Protein AF-A0AA36J0B2-F1 (afdb_monomer)

Organism: NCBI:txid2562239

Sequence (475 aa):
MCWSAEVAGTFSALQFGVFVYLFIRNKHYDRWYCLSLAPVMTQEFCQMMLWLNVGESLYSCNDSNKAWSIAAAMCWRFVTSGFYLTAFSKLYNERWRKIVFFIVTCLAVSGYVADIVNRIWGIEHYCSYPGLCGHLLWGPDTDTSIFDPWVQVVYYLTYLGPLPVLAFLGKFDDLRSLPCCKDSTKGYWSGLGIVVIGVGTWAPTFLYFNVVAKDRCDAAEWSSMRLYTLLVDPAWTPAASSAEYDEDRQGPARVPPLEVEEPLALLRARAARLPRTKGSFPDLGAELAQARATVVEHRKVSDLMQMWEERIHKQAQHFDAFAEQVLRFDCDLIANAAKVKVLREEHGQLKGRQELVDRSLQQIWDQQDSLGRLLSGMLEALRPQQQQQADEAAGNAAAPARSHQRALQLTLQLDELERQAEDLARETGKVQSNLYKEPLTTVVRVLDAHAGALDAISTQVTSVNQRLQDIERTM

Mean predicted aligned error: 20.44 Å

Solvent-accessible surface area (backbone atoms only — not comparable to full-atom values): 28519 Å² total; per-residue (Å²): 129,66,56,46,43,67,56,28,42,51,52,20,50,52,45,46,50,52,38,53,50,33,59,73,66,58,46,90,62,28,58,56,50,37,65,67,42,53,41,58,31,49,30,31,43,28,50,19,55,26,52,76,37,44,45,98,44,98,83,48,70,48,73,64,17,32,49,28,44,51,48,29,54,48,39,56,54,56,38,55,53,50,51,50,51,58,54,50,65,70,72,52,86,53,68,67,60,54,50,54,51,48,52,54,47,53,52,50,50,50,51,51,51,52,51,49,50,45,54,74,73,43,94,62,79,54,31,48,36,80,34,84,75,39,37,82,35,66,44,81,70,79,58,76,84,75,65,56,68,63,60,56,51,51,48,49,44,67,71,48,38,59,57,56,50,60,60,73,68,56,61,70,69,61,70,66,66,45,83,88,64,78,80,69,90,68,90,78,82,84,72,86,78,81,81,82,76,84,84,67,101,68,79,89,79,84,82,82,80,86,79,82,84,76,94,67,96,75,92,75,89,83,84,86,84,82,84,84,83,81,83,79,78,96,79,81,83,81,78,91,73,95,72,88,79,83,92,82,86,81,78,84,83,79,82,78,87,82,83,85,80,78,78,64,70,69,59,60,66,67,73,75,76,75,89,86,81,89,78,96,59,97,69,66,52,60,59,53,49,50,55,50,50,52,54,54,50,53,47,54,52,50,53,49,51,53,55,47,49,54,50,51,52,52,51,49,54,53,47,52,54,48,51,53,52,51,52,52,50,49,52,52,50,52,54,49,51,52,52,53,49,51,54,51,54,51,50,51,51,51,50,54,51,47,55,50,50,53,51,50,52,48,52,50,50,54,50,51,52,52,50,51,53,51,52,50,52,49,50,61,64,44,48,60,55,52,56,54,45,60,73,62,49,84,75,78,71,66,65,69,60,52,56,53,51,50,51,52,53,51,51,54,50,50,53,52,51,50,53,49,50,51,52,50,51,51,52,50,52,49,54,54,47,74,75,38,61,73,72,58,41,50,52,52,52,51,50,50,53,49,52,52,51,50,50,51,50,51,52,50,51,51,53,52,50,52,54,49,51,53,51,63,73,74,107

Secondary structure (DSSP, 8-state):
----HHHHHHHHHHHHHHHHHHHHH--TTHHHHHHHHHHHHHHHHHHHHHHHT--SSTT---HHHHHHHHHHHHHHHHHHHHHHHHHHHHH---HHHHHHHHHHHHHHHHHHHHHHHHHHHSSS---EEE-GGG-EEETTTT-TTTS-HHHHHHHHHHHTTHHHHHHHT--TTGGGGSGGGSS--S--------------SS-----------------------PPP--PPPS--PPPP--------------PPP-----SHHHHHHHTT---------TTHHHHHHHHHHHHHHHHHHHHHHHHHHHHHHHHHHHHHHHHHHHHHHHHHHHHHHHHHHHHHHHHHHHHHHHHHHHHHHHHHHHHHHHHHHHHHHHHHHHHHHHHHHHHHGGGS--HHHHHHHHHHHHHHHHHHHHHHHHHHHHHHHHHHHHHS-HHHHHHHHHHHHHHHHHHHHHHHHHHHHHHHHHHHHH-

Nearest PDB structures (foldseek):
  8ctj-assembly1_A  TM=4.249E-01  e=1.335E+00  Homo sapiens
  8htt-assembly1_B  TM=5.415E-01  e=7.011E+00  Homo sapiens

pLDDT: mean 71.88, std 23.57, range [21.81, 97.94]

Radius of gyration: 43.13 Å; Cα contacts (8 Å, |Δi|>4): 155; chains: 1; bounding box: 107×55×146 Å

InterPro domains:
  IPR007758 Nucleoporin, NSP1-like, C-terminal [PF05064] (293-389)

Structure (mmCIF, N/CA/C/O backbone):
data_AF-A0AA36J0B2-F1
#
_entry.id   AF-A0AA36J0B2-F1
#
loop_
_atom_site.group_PDB
_atom_site.id
_atom_site.type_symbol
_atom_site.label_atom_id
_atom_site.label_alt_id
_atom_site.label_comp_id
_atom_site.label_asym_id
_atom_site.label_entity_id
_atom_site.label_seq_id
_atom_site.pdbx_PDB_ins_code
_atom_site.Cartn_x
_atom_site.Cartn_y
_atom_site.Cartn_z
_atom_site.occupancy
_atom_site.B_iso_or_equiv
_atom_site.auth_seq_id
_atom_site.auth_comp_id
_atom_site.auth_asym_id
_atom_site.auth_atom_id
_atom_site.pdbx_PDB_model_num
ATOM 1 N N . MET A 1 1 ? 7.927 4.626 -10.262 1.00 48.62 1 MET A N 1
ATOM 2 C CA . MET A 1 1 ? 7.826 3.305 -10.915 1.00 48.62 1 MET A CA 1
ATOM 3 C C . MET A 1 1 ? 7.541 2.295 -9.825 1.00 48.62 1 MET A C 1
ATOM 5 O O . MET A 1 1 ? 8.358 2.193 -8.916 1.00 48.62 1 MET A O 1
ATOM 9 N N . CYS A 1 2 ? 6.389 1.627 -9.879 1.00 59.38 2 CYS A N 1
ATOM 10 C CA . CYS A 1 2 ? 6.073 0.534 -8.962 1.00 59.38 2 CYS A CA 1
ATOM 11 C C . CYS A 1 2 ? 7.099 -0.581 -9.192 1.00 59.38 2 CYS A C 1
ATOM 13 O O . CYS A 1 2 ? 7.304 -0.990 -10.335 1.00 59.38 2 CYS A O 1
ATOM 15 N N . TRP A 1 3 ? 7.787 -1.020 -8.145 1.00 80.12 3 TRP A N 1
ATOM 16 C CA . TRP A 1 3 ? 8.692 -2.158 -8.240 1.00 80.12 3 TRP A CA 1
ATOM 17 C C . TRP A 1 3 ? 7.920 -3.416 -7.872 1.00 80.12 3 TRP A C 1
ATOM 19 O O . TRP A 1 3 ? 7.224 -3.446 -6.864 1.00 80.12 3 TRP A O 1
ATOM 29 N N . SER A 1 4 ? 8.032 -4.449 -8.695 1.00 86.00 4 SER A N 1
ATOM 30 C CA . SER A 1 4 ? 7.449 -5.760 -8.429 1.00 86.00 4 SER A CA 1
ATOM 31 C C . SER A 1 4 ? 8.535 -6.832 -8.495 1.00 86.00 4 SER A C 1
ATOM 33 O O . SER A 1 4 ? 9.649 -6.565 -8.963 1.00 86.00 4 SER A O 1
ATOM 35 N N . ALA A 1 5 ? 8.218 -8.048 -8.044 1.00 87.50 5 ALA A N 1
ATOM 36 C CA . ALA A 1 5 ? 9.125 -9.188 -8.157 1.00 87.50 5 ALA A CA 1
ATOM 37 C C . ALA A 1 5 ? 9.542 -9.431 -9.617 1.00 87.50 5 ALA A C 1
ATOM 39 O O . ALA A 1 5 ? 10.709 -9.696 -9.895 1.00 87.50 5 ALA A O 1
ATOM 40 N N . GLU A 1 6 ? 8.603 -9.291 -10.554 1.00 90.50 6 GLU A N 1
ATOM 41 C CA . GLU A 1 6 ? 8.809 -9.501 -11.987 1.00 90.50 6 GLU A CA 1
ATOM 42 C C . GLU A 1 6 ? 9.739 -8.443 -12.580 1.00 90.50 6 GLU A C 1
ATOM 44 O O . GLU A 1 6 ? 10.649 -8.769 -13.345 1.00 90.50 6 GLU A O 1
ATOM 49 N N . VAL A 1 7 ? 9.544 -7.175 -12.201 1.00 89.38 7 VAL A N 1
ATOM 50 C CA . VAL A 1 7 ? 10.394 -6.072 -12.659 1.00 89.38 7 VAL A CA 1
ATOM 51 C C . VAL A 1 7 ? 11.811 -6.253 -12.116 1.00 89.38 7 VAL A C 1
ATOM 53 O O . VAL A 1 7 ? 12.753 -6.314 -12.907 1.00 89.38 7 VAL A O 1
ATOM 56 N N . ALA A 1 8 ? 11.969 -6.429 -10.799 1.00 87.38 8 ALA A N 1
ATOM 57 C CA . ALA A 1 8 ? 13.276 -6.642 -10.168 1.00 87.38 8 ALA A CA 1
ATOM 58 C C . ALA A 1 8 ? 13.983 -7.888 -10.728 1.00 87.38 8 ALA A C 1
ATOM 60 O O . ALA A 1 8 ? 15.176 -7.856 -11.028 1.00 87.38 8 ALA A O 1
ATOM 61 N N . GLY A 1 9 ? 13.238 -8.973 -10.956 1.00 90.44 9 GLY A N 1
ATOM 62 C CA . GLY A 1 9 ? 13.764 -10.191 -11.564 1.00 90.44 9 GLY A CA 1
ATOM 63 C C . GLY A 1 9 ? 14.235 -9.986 -13.001 1.00 90.44 9 GLY A C 1
ATOM 64 O O . GLY A 1 9 ? 15.317 -10.446 -13.363 1.00 90.44 9 GLY A O 1
ATOM 65 N N . THR A 1 10 ? 13.486 -9.233 -13.808 1.00 91.75 10 THR A N 1
ATOM 66 C CA . THR A 1 10 ? 13.877 -8.913 -15.190 1.00 91.75 10 THR A CA 1
ATOM 67 C C . THR A 1 10 ? 15.143 -8.057 -15.222 1.00 91.75 10 THR A C 1
ATOM 69 O O . THR A 1 10 ? 16.070 -8.357 -15.978 1.00 91.75 10 THR A O 1
ATOM 72 N N . PHE A 1 11 ? 15.231 -7.028 -14.373 1.00 90.31 11 PHE A N 1
ATOM 73 C CA . PHE A 1 11 ? 16.431 -6.195 -14.260 1.00 90.31 11 PHE A CA 1
ATOM 74 C C . PHE A 1 11 ? 17.637 -6.998 -13.771 1.00 90.31 11 PHE A C 1
ATOM 76 O O . PHE A 1 11 ? 18.704 -6.919 -14.383 1.00 90.31 11 PHE A O 1
ATOM 83 N N . SER A 1 12 ? 17.464 -7.816 -12.731 1.00 91.00 12 SER A N 1
ATOM 84 C CA . SER A 1 12 ? 18.517 -8.689 -12.213 1.00 91.00 12 SER A CA 1
ATOM 85 C C . SER A 1 12 ? 19.014 -9.667 -13.284 1.00 91.00 12 SER A C 1
ATOM 87 O O . SER A 1 12 ? 20.220 -9.775 -13.505 1.00 91.00 12 SER A O 1
ATOM 89 N N . ALA A 1 13 ? 18.107 -10.303 -14.034 1.00 93.00 13 ALA A N 1
ATOM 90 C CA . ALA A 1 13 ? 18.454 -11.227 -15.113 1.00 93.00 13 ALA A CA 1
ATOM 91 C C . ALA A 1 13 ? 19.201 -10.539 -16.269 1.00 93.00 13 ALA A C 1
ATOM 93 O O . ALA A 1 13 ? 20.208 -11.062 -16.752 1.00 93.00 13 ALA A O 1
ATOM 94 N N . LEU A 1 14 ? 18.756 -9.350 -16.693 1.00 95.06 14 LEU A N 1
ATOM 95 C CA . LEU A 1 14 ? 19.435 -8.570 -17.733 1.00 95.06 14 LEU A CA 1
ATOM 96 C C . LEU A 1 14 ? 20.835 -8.136 -17.284 1.00 95.06 14 LEU A C 1
ATOM 98 O O . LEU A 1 14 ? 21.803 -8.304 -18.029 1.00 95.06 14 LEU A O 1
ATOM 102 N N . GLN A 1 15 ? 20.966 -7.626 -16.058 1.00 92.44 15 GLN A N 1
ATOM 103 C CA . GLN A 1 15 ? 22.256 -7.226 -15.495 1.00 92.44 15 GLN A CA 1
ATOM 104 C C . GLN A 1 15 ? 23.194 -8.425 -15.326 1.00 92.44 15 GLN A C 1
ATOM 106 O O . GLN A 1 15 ? 24.382 -8.316 -15.634 1.00 92.44 15 GLN A O 1
ATOM 111 N N . PHE A 1 16 ? 22.671 -9.581 -14.908 1.00 94.38 16 PHE A N 1
ATOM 112 C CA . PHE A 1 16 ? 23.424 -10.830 -14.844 1.00 94.38 16 PHE A CA 1
ATOM 113 C C . PHE A 1 16 ? 23.895 -11.275 -16.232 1.00 94.38 16 PHE A C 1
ATOM 115 O O . PHE A 1 16 ? 25.067 -11.603 -16.403 1.00 94.38 16 PHE A O 1
ATOM 122 N N . GLY A 1 17 ? 23.035 -11.205 -17.251 1.00 95.12 17 GLY A N 1
ATOM 123 C CA . GLY A 1 17 ? 23.404 -11.505 -18.636 1.00 95.12 17 GLY A CA 1
ATOM 124 C C . GLY A 1 17 ? 24.529 -10.606 -19.157 1.00 95.12 17 GLY A C 1
ATOM 125 O O . GLY A 1 17 ? 25.512 -11.102 -19.711 1.00 95.12 17 GLY A O 1
ATOM 126 N N . VAL A 1 18 ? 24.438 -9.292 -18.918 1.00 94.69 18 VAL A N 1
ATOM 127 C CA . VAL A 1 18 ? 25.498 -8.330 -19.269 1.00 94.69 18 VAL A CA 1
ATOM 128 C C . VAL A 1 18 ? 26.786 -8.631 -18.508 1.00 94.69 18 VAL A C 1
ATOM 130 O O . VAL A 1 18 ? 27.862 -8.634 -19.103 1.00 94.69 18 VAL A O 1
ATOM 133 N N . PHE A 1 19 ? 26.693 -8.922 -17.212 1.00 94.00 19 PHE A N 1
ATOM 134 C CA . PHE A 1 19 ? 27.844 -9.279 -16.391 1.00 94.00 19 PHE A CA 1
ATOM 135 C C . PHE A 1 19 ? 28.544 -10.539 -16.905 1.00 94.00 19 PHE A C 1
ATOM 137 O O . PHE A 1 19 ? 29.757 -10.521 -17.097 1.00 94.00 19 PHE A O 1
ATOM 144 N N . VAL A 1 20 ? 27.797 -11.613 -17.177 1.00 95.25 20 VAL A N 1
ATOM 145 C CA . VAL A 1 20 ? 28.339 -12.865 -17.726 1.00 95.25 20 VAL A CA 1
ATOM 146 C C . VAL A 1 20 ? 28.979 -12.612 -19.088 1.00 95.25 20 VAL A C 1
ATOM 148 O O . VAL A 1 20 ? 30.092 -13.072 -19.336 1.00 95.25 20 VAL A O 1
ATOM 151 N N . TYR A 1 21 ? 28.333 -11.827 -19.951 1.00 96.81 21 TYR A N 1
ATOM 152 C CA . TYR A 1 21 ? 28.887 -11.462 -21.252 1.00 96.81 21 TYR A CA 1
ATOM 153 C C . TYR A 1 21 ? 30.213 -10.698 -21.129 1.00 96.81 21 TYR A C 1
ATOM 155 O O . TYR A 1 21 ? 31.193 -11.063 -21.778 1.00 96.81 21 TYR A O 1
ATOM 163 N N . LEU A 1 22 ? 30.277 -9.671 -20.277 1.00 94.00 22 LEU A N 1
ATOM 164 C CA . LEU A 1 22 ? 31.503 -8.909 -20.023 1.00 94.00 22 LEU A CA 1
ATOM 165 C C . LEU A 1 22 ? 32.593 -9.791 -19.402 1.00 94.00 22 LEU A C 1
ATOM 167 O O . LEU A 1 22 ? 33.759 -9.703 -19.789 1.00 94.00 22 LEU A O 1
ATOM 171 N N . PHE A 1 23 ? 32.217 -10.687 -18.491 1.00 93.75 23 PHE A N 1
ATOM 172 C CA . PHE A 1 23 ? 33.137 -11.624 -17.860 1.00 93.75 23 PHE A CA 1
ATOM 173 C C . PHE A 1 23 ? 33.748 -12.598 -18.876 1.00 93.75 23 PHE A C 1
ATOM 175 O O . PHE A 1 23 ? 34.961 -12.794 -18.874 1.00 93.75 23 PHE A O 1
ATOM 182 N N . ILE A 1 24 ? 32.938 -13.151 -19.785 1.00 96.31 24 ILE A N 1
ATOM 183 C CA . ILE A 1 24 ? 33.398 -14.029 -20.872 1.00 96.31 24 ILE A CA 1
ATOM 184 C C . ILE A 1 24 ? 34.266 -13.251 -21.868 1.00 96.31 24 ILE A C 1
ATOM 186 O O . ILE A 1 24 ? 35.307 -13.744 -22.303 1.00 96.31 24 ILE A O 1
ATOM 190 N N . ARG A 1 25 ? 33.860 -12.025 -22.223 1.00 96.62 25 ARG A N 1
ATOM 191 C CA . ARG A 1 25 ? 34.582 -11.167 -23.171 1.00 96.62 25 ARG A CA 1
ATOM 192 C C . ARG A 1 25 ? 35.966 -10.764 -22.649 1.00 96.62 25 ARG A C 1
ATOM 194 O O . ARG A 1 25 ? 36.896 -10.662 -23.448 1.00 96.62 25 ARG A O 1
ATOM 201 N N . ASN A 1 26 ? 36.102 -10.566 -21.334 1.00 95.12 26 ASN A N 1
ATOM 202 C CA . ASN A 1 26 ? 37.363 -10.406 -20.598 1.00 95.12 26 ASN A CA 1
ATOM 203 C C . ASN A 1 26 ? 38.344 -9.381 -21.212 1.00 95.12 26 ASN A C 1
ATOM 205 O O . ASN A 1 26 ? 39.564 -9.560 -21.162 1.00 95.12 26 ASN A O 1
ATOM 209 N N . LYS A 1 27 ? 37.845 -8.281 -21.791 1.00 94.69 27 LYS A N 1
ATOM 210 C CA . LYS A 1 27 ? 38.709 -7.167 -22.215 1.00 94.69 27 LYS A CA 1
ATOM 211 C C . LYS A 1 27 ? 39.197 -6.373 -21.001 1.00 94.69 27 LYS A C 1
ATOM 213 O O . LYS A 1 27 ? 38.649 -6.465 -19.905 1.00 94.69 27 LYS A O 1
ATOM 218 N N . HIS A 1 28 ? 40.225 -5.548 -21.208 1.00 86.31 28 HIS A N 1
ATOM 219 C CA . HIS A 1 28 ? 40.899 -4.791 -20.145 1.00 86.31 28 HIS A CA 1
ATOM 220 C C . HIS A 1 28 ? 39.940 -4.003 -19.226 1.00 86.31 28 HIS A C 1
ATOM 222 O O . HIS A 1 28 ? 40.122 -3.994 -18.008 1.00 86.31 28 HIS A O 1
ATOM 228 N N . TYR A 1 29 ? 38.896 -3.382 -19.787 1.00 85.69 29 TYR A N 1
ATOM 229 C CA . TYR A 1 29 ? 37.906 -2.620 -19.016 1.00 85.69 29 TYR A CA 1
ATOM 230 C C . TYR A 1 29 ? 36.731 -3.460 -18.503 1.00 85.69 29 TYR A C 1
ATOM 232 O O . TYR A 1 29 ? 36.085 -3.059 -17.539 1.00 85.69 29 TYR A O 1
ATOM 240 N N . ASP A 1 30 ? 36.490 -4.643 -19.068 1.00 88.19 30 ASP A N 1
ATOM 241 C CA . ASP A 1 30 ? 35.336 -5.481 -18.719 1.00 88.19 30 ASP A CA 1
ATOM 242 C C . ASP A 1 30 ? 35.391 -5.923 -17.265 1.00 88.19 30 ASP A C 1
ATOM 244 O O . ASP A 1 30 ? 34.376 -5.925 -16.586 1.00 88.19 30 ASP A O 1
ATOM 248 N N . ARG A 1 31 ? 36.589 -6.204 -16.746 1.00 85.81 31 ARG A N 1
ATOM 249 C CA . ARG A 1 31 ? 36.780 -6.562 -15.333 1.00 85.81 31 ARG A CA 1
ATOM 250 C C . ARG A 1 31 ? 36.341 -5.448 -14.389 1.00 85.81 31 ARG A C 1
ATOM 252 O O . ARG A 1 31 ? 35.755 -5.729 -13.349 1.00 85.81 31 ARG A O 1
ATOM 259 N N . TRP A 1 32 ? 36.610 -4.196 -14.756 1.00 82.94 32 TRP A N 1
ATOM 260 C CA . TRP A 1 32 ? 36.211 -3.031 -13.966 1.00 82.94 32 TRP A CA 1
ATOM 261 C C . TRP A 1 32 ? 34.709 -2.801 -14.049 1.00 82.94 32 TRP A C 1
ATOM 263 O O . TRP A 1 32 ? 34.087 -2.570 -13.018 1.00 82.94 32 TRP A O 1
ATOM 273 N N . TYR A 1 33 ? 34.127 -2.952 -15.241 1.00 84.31 33 TYR A N 1
ATOM 274 C CA . TYR A 1 33 ? 32.679 -2.880 -15.409 1.00 84.31 33 TYR A CA 1
ATOM 275 C C . TYR A 1 33 ? 31.958 -3.996 -14.652 1.00 84.31 33 TYR A C 1
ATOM 277 O O . TYR A 1 33 ? 31.017 -3.711 -13.922 1.00 84.31 33 TYR A O 1
ATOM 285 N N . CYS A 1 34 ? 32.434 -5.241 -14.731 1.00 87.88 34 CYS A N 1
ATOM 286 C CA . CYS A 1 34 ? 31.908 -6.356 -13.946 1.00 87.88 34 CYS A CA 1
ATOM 287 C C . CYS A 1 34 ? 31.985 -6.064 -12.445 1.00 87.88 34 CYS A C 1
ATOM 289 O O . CYS A 1 34 ? 30.999 -6.256 -11.740 1.00 87.88 34 CYS A O 1
ATOM 291 N N . LEU A 1 35 ? 33.120 -5.548 -11.962 1.00 83.25 35 LEU A N 1
ATOM 292 C CA . LEU A 1 35 ? 33.289 -5.190 -10.555 1.00 83.25 35 LEU A CA 1
ATOM 293 C C . LEU A 1 35 ? 32.336 -4.063 -10.122 1.00 83.25 35 LEU A C 1
ATOM 295 O O . LEU A 1 35 ? 31.818 -4.107 -9.011 1.00 83.25 35 LEU A O 1
ATOM 299 N N . SER A 1 36 ? 32.077 -3.078 -10.988 1.00 80.25 36 SER A N 1
ATOM 300 C CA . SER A 1 36 ? 31.129 -1.995 -10.701 1.00 80.25 36 SER A CA 1
ATOM 301 C C . SER A 1 36 ? 29.661 -2.410 -10.822 1.00 80.25 36 SER A C 1
ATOM 303 O O . SER A 1 36 ? 28.813 -1.801 -10.180 1.00 80.25 36 SER A O 1
ATOM 305 N N . LEU A 1 37 ? 29.355 -3.426 -11.639 1.00 84.44 37 LEU A N 1
ATOM 306 C CA . LEU A 1 37 ? 27.986 -3.855 -11.946 1.00 84.44 37 LEU A CA 1
ATOM 307 C C . LEU A 1 37 ? 27.490 -4.983 -11.029 1.00 84.44 37 LEU A C 1
ATOM 309 O O . LEU A 1 37 ? 26.309 -5.005 -10.690 1.00 84.44 37 LEU A O 1
ATOM 313 N N . ALA A 1 38 ? 28.383 -5.885 -10.593 1.00 85.31 38 ALA A N 1
ATOM 314 C CA . ALA A 1 38 ? 28.074 -6.972 -9.651 1.00 85.31 38 ALA A CA 1
ATOM 315 C C . ALA A 1 38 ? 27.234 -6.529 -8.441 1.00 85.31 38 ALA A C 1
ATOM 317 O O . ALA A 1 38 ? 26.315 -7.243 -8.047 1.00 85.31 38 ALA A O 1
ATOM 318 N N . PRO A 1 39 ? 27.473 -5.350 -7.866 1.00 82.62 39 PRO A N 1
ATOM 319 C CA . PRO A 1 39 ? 26.685 -4.875 -6.753 1.00 82.62 39 PRO A CA 1
ATOM 320 C C . PRO A 1 39 ? 25.251 -4.490 -7.023 1.00 82.62 39 PRO A C 1
ATOM 322 O O . PRO A 1 39 ? 24.377 -4.829 -6.235 1.00 82.62 39 PRO A O 1
ATOM 325 N N . VAL A 1 40 ? 25.043 -3.750 -8.112 1.00 84.12 40 VAL A N 1
ATOM 326 C CA . VAL A 1 40 ? 23.723 -3.297 -8.531 1.00 84.12 40 VAL A CA 1
ATOM 327 C C . VAL A 1 40 ? 22.909 -4.548 -8.817 1.00 84.12 40 VAL A C 1
ATOM 329 O O . VAL A 1 40 ? 21.848 -4.735 -8.243 1.00 84.12 40 VAL A O 1
ATOM 332 N N . MET A 1 41 ? 23.505 -5.501 -9.534 1.00 89.38 41 MET A N 1
ATOM 333 C CA . MET A 1 41 ? 22.911 -6.810 -9.778 1.00 89.38 41 MET A CA 1
ATOM 334 C C . MET A 1 41 ? 22.582 -7.574 -8.490 1.00 89.38 41 MET A C 1
ATOM 336 O O . MET A 1 41 ? 21.493 -8.133 -8.377 1.00 89.38 41 MET A O 1
ATOM 340 N N . THR A 1 42 ? 23.494 -7.599 -7.514 1.00 87.00 42 THR A N 1
ATOM 341 C CA . THR A 1 42 ? 23.253 -8.299 -6.243 1.00 87.00 42 THR A CA 1
ATOM 342 C C . THR A 1 42 ? 22.146 -7.614 -5.439 1.00 87.00 42 THR A C 1
ATOM 344 O O . THR A 1 42 ? 21.322 -8.292 -4.836 1.00 87.00 42 THR A O 1
ATOM 347 N N . GLN A 1 43 ? 22.073 -6.282 -5.461 1.00 87.69 43 GLN A N 1
ATOM 348 C CA . GLN A 1 43 ? 20.995 -5.524 -4.831 1.00 87.69 43 GLN A CA 1
ATOM 349 C C . GLN A 1 43 ? 19.640 -5.845 -5.474 1.00 87.69 43 GLN A C 1
ATOM 351 O O . GLN A 1 43 ? 18.709 -6.195 -4.754 1.00 87.69 43 GLN A O 1
ATOM 356 N N . GLU A 1 44 ? 19.546 -5.782 -6.804 1.00 89.19 44 GLU A N 1
ATOM 357 C CA . GLU A 1 44 ? 18.335 -6.111 -7.572 1.00 89.19 44 GLU A CA 1
ATOM 358 C C . GLU A 1 44 ? 17.878 -7.549 -7.301 1.00 89.19 44 GLU A C 1
ATOM 360 O O . GLU A 1 44 ? 16.696 -7.815 -7.087 1.00 89.19 44 GLU A O 1
ATOM 365 N N . PHE A 1 45 ? 18.832 -8.482 -7.229 1.00 92.19 45 PHE A N 1
ATOM 366 C CA . PHE A 1 45 ? 18.566 -9.872 -6.874 1.00 92.19 45 PHE A CA 1
ATOM 367 C C . PHE A 1 45 ? 18.013 -10.001 -5.450 1.00 92.19 45 PHE A C 1
ATOM 369 O O . PHE A 1 45 ? 16.990 -10.652 -5.241 1.00 92.19 45 PHE A O 1
ATOM 376 N N . CYS A 1 46 ? 18.639 -9.355 -4.463 1.00 91.88 46 CYS A N 1
ATOM 377 C CA . CYS A 1 46 ? 18.134 -9.366 -3.093 1.00 91.88 46 CYS A CA 1
ATOM 378 C C . CYS A 1 46 ? 16.752 -8.696 -2.992 1.00 91.88 46 CYS A C 1
ATOM 380 O O . CYS A 1 46 ? 15.912 -9.167 -2.233 1.00 91.88 46 CYS A O 1
ATOM 382 N N . GLN A 1 47 ? 16.481 -7.646 -3.775 1.00 90.31 47 GLN A N 1
ATOM 383 C CA . GLN A 1 47 ? 15.165 -7.003 -3.851 1.00 90.31 47 GLN A CA 1
ATOM 384 C C . GLN A 1 47 ? 14.112 -7.922 -4.478 1.00 90.31 47 GLN A C 1
ATOM 386 O O . GLN A 1 47 ? 13.004 -8.010 -3.956 1.00 90.31 47 GLN A O 1
ATOM 391 N N . MET A 1 48 ? 14.451 -8.660 -5.537 1.00 93.56 48 MET A N 1
ATOM 392 C CA . MET A 1 48 ? 13.587 -9.704 -6.093 1.00 93.56 48 MET A CA 1
ATOM 393 C C . MET A 1 48 ? 13.264 -10.766 -5.033 1.00 93.56 48 MET A C 1
ATOM 395 O O . MET A 1 48 ? 12.097 -11.091 -4.821 1.00 93.56 48 MET A O 1
ATOM 399 N N . MET A 1 49 ? 14.276 -11.271 -4.320 1.00 94.50 49 MET A N 1
ATOM 400 C CA . MET A 1 49 ? 14.072 -12.266 -3.262 1.00 94.50 49 MET A CA 1
ATOM 401 C C . MET A 1 49 ? 13.250 -11.711 -2.094 1.00 94.50 49 MET A C 1
ATOM 403 O O . MET A 1 49 ? 12.446 -12.441 -1.515 1.00 94.50 49 MET A O 1
ATOM 407 N N . LEU A 1 50 ? 13.393 -10.423 -1.778 1.00 92.50 50 LEU A N 1
ATOM 408 C CA . LEU A 1 50 ? 12.555 -9.739 -0.796 1.00 92.50 50 LEU A CA 1
ATOM 409 C C . LEU A 1 50 ? 11.095 -9.695 -1.218 1.00 92.50 50 LEU A C 1
ATOM 411 O O . LEU A 1 50 ? 10.235 -10.017 -0.408 1.00 92.50 50 LEU A O 1
ATOM 415 N N . TRP A 1 51 ? 10.810 -9.356 -2.476 1.00 92.50 51 TRP A N 1
ATOM 416 C CA . TRP A 1 51 ? 9.442 -9.345 -2.991 1.00 92.50 51 TRP A CA 1
ATOM 417 C C . TRP A 1 51 ? 8.787 -10.727 -2.953 1.00 92.50 51 TRP A C 1
ATOM 419 O O . TRP A 1 51 ? 7.612 -10.829 -2.618 1.00 92.50 51 TRP A O 1
ATOM 429 N N . LEU A 1 52 ? 9.550 -11.792 -3.212 1.00 92.81 52 LEU A N 1
ATOM 430 C CA . LEU A 1 52 ? 9.061 -13.172 -3.101 1.00 92.81 52 LEU A CA 1
ATOM 431 C C . LEU A 1 52 ? 8.775 -13.606 -1.655 1.00 92.81 52 LEU A C 1
ATOM 433 O O . LEU A 1 52 ? 8.061 -14.580 -1.439 1.00 92.81 52 LEU A O 1
ATOM 437 N N . ASN A 1 53 ? 9.345 -12.908 -0.671 1.00 93.44 53 ASN A N 1
ATOM 438 C CA . ASN A 1 53 ? 9.214 -13.221 0.752 1.00 93.44 53 ASN A CA 1
ATOM 439 C C . ASN A 1 53 ? 8.505 -12.111 1.542 1.00 93.44 53 ASN A C 1
ATOM 441 O O . ASN A 1 53 ? 8.498 -12.135 2.772 1.00 93.44 53 ASN A O 1
ATOM 445 N N . VAL A 1 54 ? 7.923 -11.117 0.871 1.00 90.38 54 VAL A N 1
ATOM 446 C CA . VAL A 1 54 ? 7.138 -10.073 1.528 1.00 90.38 54 VAL A CA 1
ATOM 447 C C . VAL A 1 54 ? 5.830 -10.700 2.004 1.00 90.38 54 VAL A C 1
ATOM 449 O O . VAL A 1 54 ? 5.076 -11.266 1.217 1.00 90.38 54 VAL A O 1
ATOM 452 N N . GLY A 1 55 ? 5.591 -10.662 3.315 1.00 82.56 55 GLY A N 1
ATOM 453 C CA . GLY A 1 55 ? 4.337 -11.143 3.884 1.00 82.56 55 GLY A CA 1
ATOM 454 C C . GLY A 1 55 ? 3.172 -10.240 3.479 1.00 82.56 55 GLY A C 1
ATOM 455 O O . GLY A 1 55 ? 3.345 -9.038 3.287 1.00 82.56 55 GLY A O 1
ATOM 456 N N . GLU A 1 56 ? 1.970 -10.809 3.384 1.00 77.88 56 GLU A N 1
ATOM 457 C CA . GLU A 1 56 ? 0.755 -10.052 3.041 1.00 77.88 56 GLU A CA 1
ATOM 458 C C . GLU A 1 56 ? 0.366 -9.019 4.111 1.00 77.88 56 GLU A C 1
ATOM 460 O O . GLU A 1 56 ? -0.369 -8.072 3.827 1.00 77.88 56 GLU A O 1
ATOM 465 N N . SER A 1 57 ? 0.850 -9.184 5.347 1.00 77.44 57 SER A N 1
ATOM 466 C CA . SER A 1 57 ? 0.572 -8.268 6.451 1.00 77.44 57 SER A CA 1
ATOM 467 C C . SER A 1 57 ? 1.826 -7.523 6.907 1.00 77.44 57 SER A C 1
ATOM 469 O O . SER A 1 57 ? 2.918 -8.089 6.961 1.00 77.44 57 SER A O 1
ATOM 471 N N . LEU A 1 58 ? 1.641 -6.270 7.340 1.00 70.94 58 LEU A N 1
ATOM 472 C CA . LEU A 1 58 ? 2.674 -5.448 7.989 1.00 70.94 58 LEU A CA 1
ATOM 473 C C . LEU A 1 58 ? 3.272 -6.078 9.260 1.00 70.94 58 LEU A C 1
ATOM 475 O O . LEU A 1 58 ? 4.278 -5.590 9.757 1.00 70.94 58 LEU A O 1
ATOM 479 N N . TYR A 1 59 ? 2.657 -7.131 9.799 1.00 75.50 59 TYR A N 1
ATOM 480 C CA . TYR A 1 59 ? 3.082 -7.770 11.046 1.00 75.50 59 TYR A CA 1
ATOM 481 C C . TYR A 1 59 ? 3.656 -9.176 10.837 1.00 75.50 59 TYR A C 1
ATOM 483 O O . TYR A 1 59 ? 4.218 -9.755 11.763 1.00 75.50 59 TYR A O 1
ATOM 491 N N . SER A 1 60 ? 3.539 -9.738 9.631 1.00 81.19 60 SER A N 1
ATOM 492 C CA . SER A 1 60 ? 4.050 -11.069 9.309 1.00 81.19 60 SER A CA 1
ATOM 493 C C . SER A 1 60 ? 5.391 -10.948 8.599 1.00 81.19 60 SER A C 1
ATOM 495 O O . SER A 1 60 ? 5.443 -10.713 7.392 1.00 81.19 60 SER A O 1
ATOM 497 N N . CYS A 1 61 ? 6.472 -11.134 9.345 1.00 88.94 61 CYS A N 1
ATOM 498 C CA . CYS A 1 61 ? 7.817 -11.201 8.798 1.00 88.94 61 CYS A CA 1
ATOM 499 C C . CYS A 1 61 ? 8.374 -12.609 8.984 1.00 88.94 61 CYS A C 1
ATOM 501 O O . CYS A 1 61 ? 8.562 -13.059 10.113 1.00 88.94 61 CYS A O 1
ATOM 503 N N . ASN A 1 62 ? 8.607 -13.318 7.879 1.00 91.69 62 ASN A N 1
ATOM 504 C CA . ASN A 1 62 ? 9.258 -14.621 7.929 1.00 91.69 62 ASN A CA 1
ATOM 505 C C . ASN A 1 62 ? 10.788 -14.457 8.033 1.00 91.69 62 ASN A C 1
ATOM 507 O O . ASN A 1 62 ? 11.356 -13.429 7.654 1.00 91.69 62 ASN A O 1
ATOM 511 N N . ASP A 1 63 ? 11.476 -15.497 8.508 1.00 91.56 63 ASP A N 1
ATOM 512 C CA . ASP A 1 63 ? 12.941 -15.483 8.643 1.00 91.56 63 ASP A CA 1
ATOM 513 C C . ASP A 1 63 ? 13.652 -15.235 7.305 1.00 91.56 63 ASP A C 1
ATOM 515 O O . ASP A 1 63 ? 14.739 -14.661 7.265 1.00 91.56 63 ASP A O 1
ATOM 519 N N . SER A 1 64 ? 13.014 -15.623 6.195 1.00 92.81 64 SER A N 1
ATOM 520 C CA . SER A 1 64 ? 13.531 -15.382 4.847 1.00 92.81 64 SER A CA 1
ATOM 521 C C . SER A 1 64 ? 13.532 -13.894 4.489 1.00 92.81 64 SER A C 1
ATOM 523 O O . SER A 1 64 ? 14.544 -13.397 4.010 1.00 92.81 64 SER A O 1
ATOM 525 N N . ASN A 1 65 ? 12.454 -13.158 4.766 1.00 92.31 65 ASN A N 1
ATOM 526 C CA . ASN A 1 65 ? 12.363 -11.711 4.575 1.00 92.31 65 ASN A CA 1
ATOM 527 C C . ASN A 1 65 ? 13.450 -11.017 5.390 1.00 92.31 65 ASN A C 1
ATOM 529 O O . ASN A 1 65 ? 14.253 -10.283 4.825 1.00 92.31 65 ASN A O 1
ATOM 533 N N . LYS A 1 66 ? 13.572 -11.372 6.676 1.00 90.62 66 LYS A N 1
ATOM 534 C CA . LYS A 1 66 ? 14.622 -10.845 7.555 1.00 90.62 66 LYS A CA 1
ATOM 535 C C . LYS A 1 66 ? 16.023 -11.094 6.984 1.00 90.62 66 LYS A C 1
ATOM 537 O O . LYS A 1 66 ? 16.836 -10.172 6.906 1.00 90.62 66 LYS A O 1
ATOM 542 N N . ALA A 1 67 ? 16.308 -12.323 6.551 1.00 91.88 67 ALA A N 1
ATOM 543 C CA . ALA A 1 67 ? 17.597 -12.681 5.965 1.00 91.88 67 ALA A CA 1
ATOM 544 C C . ALA A 1 67 ? 17.891 -11.882 4.686 1.00 91.88 67 ALA A C 1
ATOM 546 O O . ALA A 1 67 ? 18.987 -11.336 4.545 1.00 91.88 67 ALA A O 1
ATOM 547 N N . TRP A 1 68 ? 16.917 -11.754 3.782 1.00 93.25 68 TRP A N 1
ATOM 548 C CA . TRP A 1 68 ? 17.086 -10.996 2.543 1.00 93.25 68 TRP A CA 1
ATOM 549 C C . TRP A 1 68 ? 17.166 -9.483 2.774 1.00 93.25 68 TRP A C 1
ATOM 551 O O . TRP A 1 68 ? 17.909 -8.809 2.060 1.00 93.25 68 TRP A O 1
ATOM 561 N N . SER A 1 69 ? 16.496 -8.946 3.798 1.00 90.12 69 SER A N 1
ATOM 562 C CA . SER A 1 69 ? 16.577 -7.526 4.163 1.00 90.12 69 SER A CA 1
ATOM 563 C C . SER A 1 69 ? 17.980 -7.196 4.664 1.00 90.12 69 SER A C 1
ATOM 565 O O . SER A 1 69 ? 18.583 -6.201 4.259 1.00 90.12 69 SER A O 1
ATOM 567 N N . ILE A 1 70 ? 18.545 -8.074 5.497 1.00 88.81 70 ILE A N 1
ATOM 568 C CA . ILE A 1 70 ? 19.925 -7.955 5.971 1.00 88.81 70 ILE A CA 1
ATOM 569 C C . ILE A 1 70 ? 20.904 -8.108 4.802 1.00 88.81 70 ILE A C 1
ATOM 571 O O . ILE A 1 70 ? 21.813 -7.289 4.659 1.00 88.81 70 ILE A O 1
ATOM 575 N N . ALA A 1 71 ? 20.705 -9.107 3.936 1.00 90.56 71 ALA A N 1
ATOM 576 C CA . ALA A 1 71 ? 21.565 -9.344 2.780 1.00 90.56 71 ALA A CA 1
ATOM 577 C C . ALA A 1 71 ? 21.586 -8.140 1.829 1.00 90.56 71 ALA A C 1
ATOM 579 O O . ALA A 1 71 ? 22.656 -7.679 1.441 1.00 90.56 71 ALA A O 1
ATOM 580 N N . ALA A 1 72 ? 20.428 -7.567 1.502 1.00 88.69 72 ALA A N 1
ATOM 581 C CA . ALA A 1 72 ? 20.355 -6.388 0.649 1.00 88.69 72 ALA A CA 1
ATOM 582 C C . ALA A 1 72 ? 21.041 -5.161 1.275 1.00 88.69 72 ALA A C 1
ATOM 584 O O . ALA A 1 72 ? 21.783 -4.454 0.588 1.00 88.69 72 ALA A O 1
ATOM 585 N N . ALA A 1 73 ? 20.857 -4.940 2.582 1.00 85.75 73 ALA A N 1
ATOM 586 C CA . ALA A 1 73 ? 21.533 -3.865 3.305 1.00 85.75 73 ALA A CA 1
ATOM 587 C C . ALA A 1 73 ? 23.063 -4.048 3.307 1.00 85.75 73 ALA A C 1
ATOM 589 O O . ALA A 1 73 ? 23.805 -3.083 3.102 1.00 85.75 73 ALA A O 1
ATOM 590 N N . MET A 1 74 ? 23.545 -5.284 3.490 1.00 86.38 74 MET A N 1
ATOM 591 C CA . MET A 1 74 ? 24.967 -5.622 3.374 1.00 86.38 74 MET A CA 1
ATOM 592 C C . MET A 1 74 ? 25.490 -5.336 1.965 1.00 86.38 74 MET A C 1
ATOM 594 O O . MET A 1 74 ? 26.511 -4.662 1.818 1.00 86.38 74 MET A O 1
ATOM 598 N N . CYS A 1 75 ? 24.784 -5.809 0.935 1.00 85.75 75 CYS A N 1
ATOM 599 C CA . CYS A 1 75 ? 25.184 -5.638 -0.457 1.00 85.75 75 CYS A CA 1
ATOM 600 C C . CYS A 1 75 ? 25.340 -4.163 -0.814 1.00 85.75 75 CYS A C 1
ATOM 602 O O . CYS A 1 75 ? 26.396 -3.776 -1.303 1.00 85.75 75 CYS A O 1
ATOM 604 N N . TRP A 1 76 ? 24.355 -3.326 -0.489 1.00 83.12 76 TRP A N 1
ATOM 605 C CA . TRP A 1 76 ? 24.412 -1.888 -0.755 1.00 83.12 76 TRP A CA 1
ATOM 606 C C . TRP A 1 76 ? 25.636 -1.208 -0.125 1.00 83.12 76 TRP A C 1
ATOM 608 O O . TRP A 1 76 ? 26.340 -0.427 -0.770 1.00 83.12 76 TRP A O 1
ATOM 618 N N . ARG A 1 77 ? 25.927 -1.524 1.139 1.00 82.19 77 ARG A N 1
ATOM 619 C CA . ARG A 1 77 ? 26.930 -0.807 1.942 1.00 82.19 77 ARG A CA 1
ATOM 620 C C . ARG A 1 77 ? 28.360 -1.259 1.690 1.00 82.19 77 ARG A C 1
ATOM 622 O O . ARG A 1 77 ? 29.261 -0.428 1.551 1.00 82.19 77 ARG A O 1
ATOM 629 N N . PHE A 1 78 ? 28.590 -2.568 1.624 1.00 79.56 78 PHE A N 1
ATOM 630 C CA . PHE A 1 78 ? 29.937 -3.100 1.409 1.00 79.56 78 PHE A CA 1
ATOM 631 C C . PHE A 1 78 ? 30.415 -2.863 -0.008 1.00 79.56 78 PHE A C 1
ATOM 633 O O . PHE A 1 78 ? 31.588 -2.554 -0.227 1.00 79.56 78 PHE A O 1
ATOM 640 N N . VAL A 1 79 ? 29.500 -2.952 -0.966 1.00 76.12 79 VAL A N 1
ATOM 641 C CA . VAL A 1 79 ? 29.840 -2.656 -2.343 1.00 76.12 79 VAL A CA 1
ATOM 642 C C . VAL A 1 79 ? 30.299 -1.230 -2.474 1.00 76.12 79 VAL A C 1
ATOM 644 O O . VAL A 1 79 ? 31.334 -1.001 -3.094 1.00 76.12 79 VAL A O 1
ATOM 647 N N . THR A 1 80 ? 29.447 -0.281 -2.071 1.00 74.88 80 THR A N 1
ATOM 648 C CA . THR A 1 80 ? 29.623 1.113 -2.498 1.00 74.88 80 THR A CA 1
ATOM 649 C C . THR A 1 80 ? 30.974 1.582 -1.986 1.00 74.88 80 THR A C 1
ATOM 651 O O . THR A 1 80 ? 31.799 2.085 -2.745 1.00 74.88 80 THR A O 1
ATOM 654 N N . SER A 1 81 ? 31.274 1.203 -0.746 1.00 79.56 81 SER A N 1
ATOM 655 C CA . SER A 1 81 ? 32.583 1.312 -0.107 1.00 79.56 81 SER A CA 1
ATOM 656 C C . SER A 1 81 ? 33.721 0.638 -0.887 1.00 79.56 81 SER A C 1
ATOM 658 O O . SER A 1 81 ? 34.764 1.255 -1.102 1.00 79.56 81 SER A O 1
ATOM 660 N N . GLY A 1 82 ? 33.550 -0.608 -1.344 1.00 76.94 82 GLY A N 1
ATOM 661 C CA . GLY A 1 82 ? 34.549 -1.332 -2.140 1.00 76.94 82 GLY A CA 1
ATOM 662 C C . GLY A 1 82 ? 34.826 -0.695 -3.509 1.00 76.94 82 GLY A C 1
ATOM 663 O O . GLY A 1 82 ? 35.982 -0.590 -3.933 1.00 76.94 82 GLY A O 1
ATOM 664 N N . PHE A 1 83 ? 33.789 -0.203 -4.188 1.00 77.44 83 PHE A N 1
ATOM 665 C CA . PHE A 1 83 ? 33.934 0.543 -5.435 1.00 77.44 83 PHE A CA 1
ATOM 666 C C . PHE A 1 83 ? 34.692 1.851 -5.198 1.00 77.44 83 PHE A C 1
ATOM 668 O O . PHE A 1 83 ? 35.662 2.133 -5.902 1.00 77.44 83 PHE A O 1
ATOM 675 N N . TYR A 1 84 ? 34.334 2.605 -4.155 1.00 77.44 84 TYR A N 1
ATOM 676 C CA . TYR A 1 84 ? 35.050 3.828 -3.809 1.00 77.44 84 TYR A CA 1
ATOM 677 C C . TYR A 1 84 ? 36.520 3.553 -3.454 1.00 77.44 84 TYR A C 1
ATOM 679 O O . TYR A 1 84 ? 37.393 4.245 -3.971 1.00 77.44 84 TYR A O 1
ATOM 687 N N . LEU A 1 85 ? 36.831 2.501 -2.687 1.00 77.69 85 LEU A N 1
ATOM 688 C CA . LEU A 1 85 ? 38.213 2.070 -2.410 1.00 77.69 85 LEU A CA 1
ATOM 689 C C . LEU A 1 85 ? 39.018 1.812 -3.676 1.00 77.69 85 LEU A C 1
ATOM 691 O O . LEU A 1 85 ? 40.131 2.323 -3.829 1.00 77.69 85 LEU A O 1
ATOM 695 N N . THR A 1 86 ? 38.460 1.033 -4.597 1.00 75.75 86 THR A N 1
ATOM 696 C CA . THR A 1 86 ? 39.169 0.668 -5.824 1.00 75.75 86 THR A CA 1
ATOM 697 C C . THR A 1 86 ? 39.327 1.858 -6.771 1.00 75.75 86 THR A C 1
ATOM 699 O O . THR A 1 86 ? 40.431 2.074 -7.280 1.00 75.75 86 THR A O 1
ATOM 702 N N . ALA A 1 87 ? 38.293 2.686 -6.941 1.00 76.38 87 ALA A N 1
ATOM 703 C CA . ALA A 1 87 ? 38.344 3.892 -7.765 1.00 76.38 87 ALA A CA 1
ATOM 704 C C . ALA A 1 87 ? 39.337 4.931 -7.211 1.00 76.38 87 ALA A C 1
ATOM 706 O O . ALA A 1 87 ? 40.211 5.411 -7.940 1.00 76.38 87 ALA A O 1
ATOM 707 N N . PHE A 1 88 ? 39.279 5.233 -5.910 1.00 76.06 88 PHE A N 1
ATOM 708 C CA . PHE A 1 88 ? 40.166 6.223 -5.289 1.00 76.06 88 PHE A CA 1
ATOM 709 C C . PHE A 1 88 ? 41.623 5.766 -5.229 1.00 76.06 88 PHE A C 1
ATOM 711 O O . PHE A 1 88 ? 42.521 6.588 -5.433 1.00 76.06 88 PHE A O 1
ATOM 718 N N . SER A 1 89 ? 41.880 4.468 -5.014 1.00 75.94 89 SER A N 1
ATOM 719 C CA . SER A 1 89 ? 43.248 3.926 -4.996 1.00 75.94 89 SER A CA 1
ATOM 720 C C . SER A 1 89 ? 44.018 4.198 -6.296 1.00 75.94 89 SER A C 1
ATOM 722 O O . SER A 1 89 ? 45.247 4.328 -6.269 1.00 75.94 89 SER A O 1
ATOM 724 N N . LYS A 1 90 ? 43.291 4.323 -7.416 1.00 76.00 90 LYS A N 1
ATOM 725 C CA . LYS A 1 90 ? 43.833 4.581 -8.752 1.00 76.00 90 LYS A CA 1
ATOM 726 C C . LYS A 1 90 ? 43.900 6.058 -9.128 1.00 76.00 90 LYS A C 1
ATOM 728 O O . LYS A 1 90 ? 44.804 6.433 -9.867 1.00 76.00 90 LYS A O 1
ATOM 733 N N . LEU A 1 91 ? 42.965 6.881 -8.653 1.00 76.38 91 LEU A N 1
ATOM 734 C CA . LEU A 1 91 ? 42.854 8.287 -9.063 1.00 76.38 91 LEU A CA 1
ATOM 735 C C . LEU A 1 91 ? 43.901 9.204 -8.420 1.00 76.38 91 LEU A C 1
ATOM 737 O O . LEU A 1 91 ? 44.300 10.196 -9.026 1.00 76.38 91 LEU A O 1
ATOM 741 N N . TYR A 1 92 ? 44.375 8.886 -7.215 1.00 77.94 92 TYR A N 1
ATOM 742 C CA . TYR A 1 92 ? 45.301 9.757 -6.491 1.00 77.94 92 TYR A CA 1
ATOM 743 C C . TYR A 1 92 ? 46.680 9.127 -6.371 1.00 77.94 92 TYR A C 1
ATOM 745 O O . TYR A 1 92 ? 46.820 8.030 -5.844 1.00 77.94 92 TYR A O 1
ATOM 753 N N . ASN A 1 93 ? 47.719 9.839 -6.810 1.00 81.69 93 ASN A N 1
ATOM 754 C CA . ASN A 1 93 ? 49.103 9.377 -6.669 1.00 81.69 93 ASN A CA 1
ATOM 755 C C . ASN A 1 93 ? 49.742 9.814 -5.335 1.00 81.69 93 ASN A C 1
ATOM 757 O O . ASN A 1 93 ? 50.696 9.199 -4.864 1.00 81.69 93 ASN A O 1
ATOM 761 N N . GLU A 1 94 ? 49.189 10.839 -4.679 1.00 88.38 94 GLU A N 1
ATOM 762 C CA . GLU A 1 94 ? 49.707 11.357 -3.410 1.00 88.38 94 GLU A CA 1
ATOM 763 C C . GLU A 1 94 ? 49.458 10.388 -2.245 1.00 88.38 94 GLU A C 1
ATOM 765 O O . GLU A 1 94 ? 48.320 10.054 -1.906 1.00 88.38 94 GLU A O 1
ATOM 770 N N . ARG A 1 95 ? 50.548 9.968 -1.590 1.00 87.38 95 ARG A N 1
ATOM 771 C CA . ARG A 1 95 ? 50.538 8.989 -0.492 1.00 87.38 95 ARG A CA 1
ATOM 772 C C . ARG A 1 95 ? 49.634 9.399 0.674 1.00 87.38 95 ARG A C 1
ATOM 774 O O . ARG A 1 95 ? 48.943 8.546 1.221 1.00 87.38 95 ARG A O 1
ATOM 781 N N . TRP A 1 96 ? 49.603 10.682 1.037 1.00 85.06 96 TRP A N 1
ATOM 782 C CA . TRP A 1 96 ? 48.794 11.160 2.165 1.00 85.06 96 TRP A CA 1
ATOM 783 C C . TRP A 1 96 ? 47.286 11.057 1.882 1.00 85.06 96 TRP A C 1
ATOM 785 O O . TRP A 1 96 ? 46.537 10.634 2.758 1.00 85.06 96 TRP A O 1
ATOM 795 N N . ARG A 1 97 ? 46.841 11.332 0.644 1.00 81.44 97 ARG A N 1
ATOM 796 C CA . ARG A 1 97 ? 45.426 11.205 0.245 1.00 81.44 97 ARG A CA 1
ATOM 797 C C . ARG A 1 97 ? 44.955 9.760 0.311 1.00 81.44 97 ARG A C 1
ATOM 799 O O . ARG A 1 97 ? 43.854 9.504 0.784 1.00 81.44 97 ARG A O 1
ATOM 806 N N . LYS A 1 98 ? 45.811 8.814 -0.097 1.00 84.19 98 LYS A N 1
ATOM 807 C CA . LYS A 1 98 ? 45.533 7.375 0.037 1.00 84.19 98 LYS A CA 1
ATOM 808 C C . LYS A 1 98 ? 45.346 6.972 1.498 1.00 84.19 98 LYS A C 1
ATOM 810 O O . LYS A 1 98 ? 44.426 6.222 1.793 1.00 84.19 98 LYS A O 1
ATOM 815 N N . ILE A 1 99 ? 46.188 7.484 2.400 1.00 86.06 99 ILE A N 1
ATOM 816 C CA . ILE A 1 99 ? 46.101 7.190 3.839 1.00 86.06 99 ILE A CA 1
ATOM 817 C C . ILE A 1 99 ? 44.812 7.765 4.436 1.00 86.06 99 ILE A C 1
ATOM 819 O O . ILE A 1 99 ? 44.078 7.032 5.090 1.00 86.06 99 ILE A O 1
ATOM 823 N N . VAL A 1 100 ? 44.501 9.040 4.179 1.00 83.62 100 VAL A N 1
ATOM 824 C CA . VAL A 1 100 ? 43.270 9.674 4.686 1.00 83.62 100 VAL A CA 1
ATOM 825 C C . VAL A 1 100 ? 42.033 8.947 4.163 1.00 83.62 100 VAL A C 1
ATOM 827 O O . VAL A 1 100 ? 41.152 8.596 4.941 1.00 83.62 100 VAL A O 1
ATOM 830 N N . PHE A 1 101 ? 41.992 8.648 2.864 1.00 81.56 101 PHE A N 1
ATOM 831 C CA . PHE A 1 101 ? 40.877 7.930 2.254 1.00 81.56 101 PHE A CA 1
ATOM 832 C C . PHE A 1 101 ? 40.715 6.509 2.817 1.00 81.56 101 PHE A C 1
ATOM 834 O O . PHE A 1 101 ? 39.599 6.063 3.086 1.00 81.56 101 PHE A O 1
ATOM 841 N N . PHE A 1 102 ? 41.829 5.805 3.034 1.00 83.94 102 PHE A N 1
ATOM 842 C CA . PHE A 1 102 ? 41.827 4.489 3.664 1.00 83.94 102 PHE A CA 1
ATOM 843 C C . PHE A 1 102 ? 41.260 4.553 5.087 1.00 83.94 102 PHE A C 1
ATOM 845 O O . PHE A 1 102 ? 40.386 3.760 5.416 1.00 83.94 102 PHE A O 1
ATOM 852 N N . ILE A 1 103 ? 41.684 5.525 5.903 1.00 86.06 103 ILE A N 1
ATOM 853 C CA . ILE A 1 103 ? 41.159 5.718 7.265 1.00 86.06 103 ILE A CA 1
ATOM 854 C C . ILE A 1 103 ? 39.653 6.001 7.232 1.00 86.06 103 ILE A C 1
ATOM 856 O O . ILE A 1 103 ? 38.900 5.340 7.944 1.00 86.06 103 ILE A O 1
ATOM 860 N N . VAL A 1 104 ? 39.202 6.927 6.379 1.00 82.81 104 VAL A N 1
ATOM 861 C CA . VAL A 1 104 ? 37.774 7.260 6.232 1.00 82.81 104 VAL A CA 1
ATOM 862 C C . VAL A 1 104 ? 36.969 6.035 5.809 1.00 82.81 104 VAL A C 1
ATOM 864 O O . VAL A 1 104 ? 35.904 5.782 6.366 1.00 82.81 104 VAL A O 1
ATOM 867 N N . THR A 1 105 ? 37.487 5.228 4.879 1.00 81.75 105 THR A N 1
ATOM 868 C CA . THR A 1 105 ? 36.765 4.026 4.455 1.00 81.75 105 THR A CA 1
ATOM 869 C C . THR A 1 105 ? 36.754 2.949 5.533 1.00 81.75 105 THR A C 1
ATOM 871 O O . THR A 1 105 ? 35.726 2.315 5.733 1.00 81.75 105 THR A O 1
ATOM 874 N N . CYS A 1 106 ? 37.849 2.754 6.270 1.00 84.94 106 CYS A N 1
ATOM 875 C CA . CYS A 1 106 ? 37.879 1.827 7.401 1.00 84.94 106 CYS A CA 1
ATOM 876 C C . CYS A 1 106 ? 36.870 2.223 8.486 1.00 84.94 106 CYS A C 1
ATOM 878 O O . CYS A 1 106 ? 36.193 1.348 9.015 1.00 84.94 106 CYS A O 1
ATOM 880 N N . LEU A 1 107 ? 36.730 3.523 8.772 1.00 84.69 107 LEU A N 1
ATOM 881 C CA . LEU A 1 107 ? 35.718 4.043 9.699 1.00 84.69 107 LEU A CA 1
ATOM 882 C C . LEU A 1 107 ? 34.288 3.861 9.166 1.00 84.69 107 LEU A C 1
ATOM 884 O O . LEU A 1 107 ? 33.390 3.507 9.923 1.00 84.69 107 LEU A O 1
ATOM 888 N N . ALA A 1 108 ? 34.067 4.061 7.865 1.00 82.00 108 ALA A N 1
ATOM 889 C CA . ALA A 1 108 ? 32.767 3.811 7.245 1.00 82.00 108 ALA A CA 1
ATOM 890 C C . ALA A 1 108 ? 32.394 2.322 7.311 1.00 82.00 108 ALA A C 1
ATOM 892 O O . ALA A 1 108 ? 31.300 1.966 7.743 1.00 82.00 108 ALA A O 1
ATOM 893 N N . VAL A 1 109 ? 33.330 1.442 6.943 1.00 85.06 109 VAL A N 1
ATOM 894 C CA . VAL A 1 109 ? 33.151 -0.013 6.986 1.00 85.06 109 VAL A CA 1
ATOM 895 C C . VAL A 1 109 ? 32.920 -0.495 8.415 1.00 85.06 109 VAL A C 1
ATOM 897 O O . VAL A 1 109 ? 32.019 -1.302 8.625 1.00 85.06 109 VAL A O 1
ATOM 900 N N . SER A 1 110 ? 33.662 0.004 9.409 1.00 86.00 110 SER A N 1
ATOM 901 C CA . SER A 1 110 ? 33.424 -0.367 10.809 1.00 86.00 110 SER A CA 1
ATOM 902 C C . SER A 1 110 ? 32.054 0.105 11.302 1.00 86.00 110 SER A C 1
ATOM 904 O O . SER A 1 110 ? 31.367 -0.665 11.971 1.00 86.00 110 SER A O 1
ATOM 906 N N . GLY A 1 111 ? 31.613 1.306 10.912 1.00 84.56 111 GLY A N 1
ATOM 907 C CA . GLY A 1 111 ? 30.257 1.796 11.176 1.00 84.56 111 GLY A CA 1
ATOM 908 C C . GLY A 1 111 ? 29.178 0.907 10.551 1.00 84.56 111 GLY A C 1
ATOM 909 O O . GLY A 1 111 ? 28.210 0.548 11.218 1.00 84.56 111 GLY A O 1
ATOM 910 N N . TYR A 1 112 ? 29.370 0.467 9.304 1.00 84.69 112 TYR A N 1
ATOM 911 C CA . TYR A 1 112 ? 28.447 -0.463 8.652 1.00 84.69 112 TYR A CA 1
ATOM 912 C C . TYR A 1 112 ? 28.403 -1.827 9.330 1.00 84.69 112 TYR A C 1
ATOM 914 O O . TYR A 1 112 ? 27.316 -2.370 9.503 1.00 84.69 112 TYR A O 1
ATOM 922 N N . VAL A 1 113 ? 29.557 -2.370 9.727 1.00 86.88 113 VAL A N 1
ATOM 923 C CA . VAL A 1 113 ? 29.638 -3.641 10.459 1.00 86.88 113 VAL A CA 1
ATOM 924 C C . VAL A 1 113 ? 28.920 -3.521 11.801 1.00 86.88 113 VAL A C 1
ATOM 926 O O . VAL A 1 113 ? 28.123 -4.394 12.127 1.00 86.88 113 VAL A O 1
ATOM 929 N N . ALA A 1 114 ? 29.147 -2.438 12.549 1.00 85.75 114 ALA A N 1
ATOM 930 C CA . ALA A 1 114 ? 28.477 -2.195 13.823 1.00 85.75 114 ALA A CA 1
ATOM 931 C C . ALA A 1 114 ? 26.952 -2.106 13.659 1.00 85.75 114 ALA A C 1
ATOM 933 O O . ALA A 1 114 ? 26.226 -2.766 14.397 1.00 85.75 114 ALA A O 1
ATOM 934 N N . ASP A 1 115 ? 26.464 -1.372 12.654 1.00 81.50 115 ASP A N 1
ATOM 935 C CA . ASP A 1 115 ? 25.027 -1.283 12.380 1.00 81.50 115 ASP A CA 1
ATOM 936 C C . ASP A 1 115 ? 24.442 -2.628 11.921 1.00 81.50 115 ASP A C 1
ATOM 938 O O . ASP A 1 115 ? 23.356 -3.008 12.336 1.00 81.50 115 ASP A O 1
ATOM 942 N N . ILE A 1 116 ? 25.169 -3.413 11.123 1.00 84.44 116 ILE A N 1
ATOM 943 C CA . ILE A 1 116 ? 24.739 -4.764 10.736 1.00 84.44 116 ILE A CA 1
ATOM 944 C C . ILE A 1 116 ? 24.663 -5.695 11.948 1.00 84.44 116 ILE A C 1
ATOM 946 O O . ILE A 1 116 ? 23.687 -6.428 12.089 1.00 84.44 116 ILE A O 1
ATOM 950 N N . VAL A 1 117 ? 25.666 -5.674 12.829 1.00 87.25 117 VAL A N 1
ATOM 951 C CA . VAL A 1 117 ? 25.655 -6.463 14.070 1.00 87.25 117 VAL A CA 1
ATOM 952 C C . VAL A 1 117 ? 24.475 -6.042 14.941 1.00 87.25 117 VAL A C 1
ATOM 954 O O . VAL A 1 117 ? 23.732 -6.907 15.402 1.00 87.25 117 VAL A O 1
ATOM 957 N N . ASN A 1 118 ? 24.243 -4.733 15.078 1.00 83.31 118 ASN A N 1
ATOM 958 C CA . ASN A 1 118 ? 23.085 -4.192 15.780 1.00 83.31 118 ASN A CA 1
ATOM 959 C C . ASN A 1 118 ? 21.761 -4.650 15.147 1.00 83.31 118 ASN A C 1
ATOM 961 O O . ASN A 1 118 ? 20.834 -4.990 15.862 1.00 83.31 118 ASN A O 1
ATOM 965 N N . ARG A 1 119 ? 21.667 -4.753 13.818 1.00 79.88 119 ARG A N 1
ATOM 966 C CA . ARG A 1 119 ? 20.462 -5.249 13.125 1.00 79.88 119 ARG A CA 1
ATOM 967 C C . ARG A 1 119 ? 20.247 -6.754 13.260 1.00 79.88 119 ARG A C 1
ATOM 969 O O . ARG A 1 119 ? 19.111 -7.215 13.265 1.00 79.88 119 ARG A O 1
ATOM 976 N N . ILE A 1 120 ? 21.322 -7.538 13.328 1.00 85.06 120 ILE A N 1
ATOM 977 C CA . ILE A 1 120 ? 21.225 -8.995 13.486 1.00 85.06 120 ILE A CA 1
ATOM 978 C C . ILE A 1 120 ? 20.840 -9.346 14.935 1.00 85.06 120 ILE A C 1
ATOM 980 O O . ILE A 1 120 ? 20.031 -10.252 15.134 1.00 85.06 120 ILE A O 1
ATOM 984 N N . TRP A 1 121 ? 21.411 -8.643 15.923 1.00 87.06 121 TRP A N 1
ATOM 985 C CA . TRP A 1 121 ? 21.305 -8.969 17.357 1.00 87.06 121 TRP A CA 1
ATOM 986 C C . TRP A 1 121 ? 20.361 -8.045 18.142 1.00 87.06 121 TRP A C 1
ATOM 988 O O . TRP A 1 121 ? 20.057 -8.329 19.298 1.00 87.06 121 TRP A O 1
ATOM 998 N N . GLY A 1 122 ? 19.920 -6.938 17.548 1.00 81.06 122 GLY A N 1
ATOM 999 C CA . GLY A 1 122 ? 19.026 -5.965 18.166 1.00 81.06 122 GLY A CA 1
ATOM 1000 C C . GLY A 1 122 ? 17.597 -6.476 18.323 1.00 81.06 122 GLY A C 1
ATOM 1001 O O . GLY A 1 122 ? 17.175 -7.440 17.684 1.00 81.06 122 GLY A O 1
ATOM 1002 N N . ILE A 1 123 ? 16.852 -5.799 19.200 1.00 61.28 123 ILE A N 1
ATOM 1003 C CA . ILE A 1 123 ? 15.469 -6.139 19.577 1.00 61.28 123 ILE A CA 1
ATOM 1004 C C . ILE A 1 123 ? 14.486 -5.854 18.423 1.00 61.28 123 ILE A C 1
ATOM 1006 O O . ILE A 1 123 ? 13.403 -6.430 18.368 1.00 61.28 123 ILE A O 1
ATOM 1010 N N . GLU A 1 124 ? 14.866 -5.004 17.468 1.00 63.19 124 GLU A N 1
ATOM 1011 C CA . GLU A 1 124 ? 14.001 -4.603 16.362 1.00 63.19 124 GLU A CA 1
ATOM 1012 C C . GLU A 1 124 ? 14.113 -5.554 15.165 1.00 63.19 124 GLU A C 1
ATOM 1014 O O . GLU A 1 124 ? 15.178 -5.780 14.583 1.00 63.19 124 GLU A O 1
ATOM 1019 N N . HIS A 1 125 ? 12.972 -6.117 14.776 1.00 69.88 125 HIS A N 1
ATOM 1020 C CA . HIS A 1 125 ? 12.865 -7.007 13.631 1.00 69.88 125 HIS A CA 1
ATOM 1021 C C . HIS A 1 125 ? 12.977 -6.206 12.325 1.00 69.88 125 HIS A C 1
ATOM 1023 O O . HIS A 1 125 ? 12.027 -5.556 11.890 1.00 69.88 125 HIS A O 1
ATOM 1029 N N . TYR A 1 126 ? 14.152 -6.265 11.689 1.00 76.06 126 TYR A N 1
ATOM 1030 C CA . TYR A 1 126 ? 14.375 -5.710 10.354 1.00 76.06 126 TYR A CA 1
ATOM 1031 C C . TYR A 1 126 ? 13.619 -6.524 9.308 1.00 76.06 126 TYR A C 1
ATOM 1033 O O . TYR A 1 126 ? 14.058 -7.593 8.890 1.00 76.06 126 TYR A O 1
ATOM 1041 N N . CYS A 1 127 ? 12.472 -6.001 8.909 1.00 87.44 127 CYS A N 1
ATOM 1042 C CA . CYS A 1 127 ? 11.569 -6.643 7.975 1.00 87.44 127 CYS A CA 1
ATOM 1043 C C . CYS A 1 127 ? 11.186 -5.636 6.909 1.00 87.44 127 CYS A C 1
ATOM 1045 O O . CYS A 1 127 ? 10.931 -4.471 7.212 1.00 87.44 127 CYS A O 1
ATOM 1047 N N . SER A 1 128 ? 11.191 -6.066 5.658 1.00 89.19 128 SER A N 1
ATOM 1048 C CA . SER A 1 128 ? 10.743 -5.236 4.554 1.00 89.19 128 SER A CA 1
ATOM 1049 C C . SER A 1 128 ? 9.263 -5.467 4.293 1.00 89.19 128 SER A C 1
ATOM 1051 O O . SER A 1 128 ? 8.798 -6.608 4.266 1.00 89.19 128 SER A O 1
ATOM 1053 N N . TYR A 1 129 ? 8.544 -4.377 4.048 1.00 89.19 129 TYR A N 1
ATOM 1054 C CA . TYR A 1 129 ? 7.105 -4.367 3.828 1.00 89.19 129 TYR A CA 1
ATOM 1055 C C . TYR A 1 129 ? 6.769 -3.679 2.503 1.00 89.19 129 TYR A C 1
ATOM 1057 O O . TYR A 1 129 ? 7.477 -2.759 2.085 1.00 89.19 129 TYR A O 1
ATOM 1065 N N . PRO A 1 130 ? 5.682 -4.080 1.830 1.00 85.31 130 PRO A N 1
ATOM 1066 C CA . PRO A 1 130 ? 5.193 -3.358 0.668 1.00 85.31 130 PRO A CA 1
ATOM 1067 C C . PRO A 1 130 ? 4.626 -2.006 1.121 1.00 85.31 130 PRO A C 1
ATOM 1069 O O . PRO A 1 130 ? 3.650 -1.928 1.865 1.00 85.31 130 PRO A O 1
ATOM 1072 N N . GLY A 1 131 ? 5.267 -0.926 0.696 1.00 80.62 131 GLY A N 1
ATOM 1073 C CA . GLY A 1 131 ? 4.827 0.443 0.911 1.00 80.62 131 GLY A CA 1
ATOM 1074 C C . GLY A 1 131 ? 3.825 0.933 -0.123 1.00 80.62 131 GLY A C 1
ATOM 1075 O O . GLY A 1 131 ? 3.503 0.262 -1.108 1.00 80.62 131 GLY A O 1
ATOM 1076 N N . LEU A 1 132 ? 3.345 2.157 0.101 1.00 72.75 132 LEU A N 1
ATOM 1077 C CA . LEU A 1 132 ? 2.470 2.859 -0.835 1.00 72.75 132 LEU A CA 1
ATOM 1078 C C . LEU A 1 132 ? 3.128 2.923 -2.225 1.00 72.75 132 LEU A C 1
ATOM 1080 O O . LEU A 1 132 ? 4.325 3.183 -2.348 1.00 72.75 132 LEU A O 1
ATOM 1084 N N . CYS A 1 133 ? 2.331 2.670 -3.266 1.00 78.94 133 CYS A N 1
ATOM 1085 C CA . CYS A 1 133 ? 2.758 2.664 -4.671 1.00 78.94 133 CYS A CA 1
ATOM 1086 C C . CYS A 1 133 ? 3.747 1.544 -5.060 1.00 78.94 133 CYS A C 1
ATOM 1088 O O . CYS A 1 133 ? 4.476 1.688 -6.040 1.00 78.94 133 CYS A O 1
ATOM 1090 N N . GLY A 1 134 ? 3.788 0.425 -4.324 1.00 72.69 134 GLY A N 1
ATOM 1091 C CA . GLY A 1 134 ? 4.644 -0.715 -4.683 1.00 72.69 134 GLY A CA 1
ATOM 1092 C C . GLY A 1 134 ? 6.134 -0.438 -4.470 1.00 72.69 134 GLY A C 1
ATOM 1093 O O . GLY A 1 134 ? 6.981 -0.969 -5.183 1.00 72.69 134 GLY A O 1
ATOM 1094 N N . HIS A 1 135 ? 6.469 0.433 -3.518 1.00 79.38 135 HIS A N 1
ATOM 1095 C CA . HIS A 1 135 ? 7.844 0.624 -3.068 1.00 79.38 135 HIS A CA 1
ATOM 1096 C C . HIS A 1 135 ? 8.121 -0.266 -1.865 1.00 79.38 135 HIS A C 1
ATOM 1098 O O . HIS A 1 135 ? 7.323 -0.306 -0.938 1.00 79.38 135 HIS A O 1
ATOM 1104 N N . LEU A 1 136 ? 9.256 -0.962 -1.851 1.00 82.25 136 LEU A N 1
ATOM 1105 C CA . LEU A 1 136 ? 9.662 -1.733 -0.681 1.00 82.25 136 LEU A CA 1
ATOM 1106 C C . LEU A 1 136 ? 10.074 -0.756 0.434 1.00 82.25 136 LEU A C 1
ATOM 1108 O O . LEU A 1 136 ? 11.059 -0.028 0.293 1.00 82.25 136 LEU A O 1
ATOM 1112 N N . LEU A 1 137 ? 9.312 -0.722 1.524 1.00 81.69 137 LEU A N 1
ATOM 1113 C CA . LEU A 1 137 ? 9.700 -0.045 2.754 1.00 81.69 137 LEU A CA 1
ATOM 1114 C C . LEU A 1 137 ? 10.595 -0.989 3.545 1.00 81.69 137 LEU A C 1
ATOM 1116 O O . LEU A 1 137 ? 10.286 -2.164 3.726 1.00 81.69 137 LEU A O 1
ATOM 1120 N N . TRP A 1 138 ? 11.712 -0.471 4.021 1.00 79.44 138 TRP A N 1
ATOM 1121 C CA . TRP A 1 138 ? 12.567 -1.165 4.970 1.00 79.44 138 TRP A CA 1
ATOM 1122 C C . TRP A 1 138 ? 12.016 -0.810 6.353 1.00 79.44 138 TRP A C 1
ATOM 1124 O O . TRP A 1 138 ? 11.658 0.347 6.571 1.00 79.44 138 TRP A O 1
ATOM 1134 N N . GLY A 1 139 ? 11.816 -1.812 7.215 1.00 67.94 139 GLY A N 1
ATOM 1135 C CA . GLY A 1 139 ? 11.158 -1.677 8.519 1.00 67.94 139 GLY A CA 1
ATOM 1136 C C . GLY A 1 139 ? 11.722 -0.557 9.397 1.00 67.94 139 GLY A C 1
ATOM 1137 O O . GLY A 1 139 ? 12.748 0.032 9.077 1.00 67.94 139 GLY A O 1
ATOM 1138 N N . PRO A 1 140 ? 11.033 -0.269 10.506 1.00 54.62 140 PRO A N 1
ATOM 1139 C CA . PRO A 1 140 ? 10.604 1.061 10.923 1.00 54.62 140 PRO A CA 1
ATOM 1140 C C . PRO A 1 140 ? 11.751 2.079 11.049 1.00 54.62 140 PRO A C 1
ATOM 1142 O O . PRO A 1 140 ? 12.134 2.473 12.138 1.00 54.62 140 PRO A O 1
ATOM 1145 N N . ASP A 1 141 ? 12.188 2.631 9.919 1.00 51.47 141 ASP A N 1
ATOM 1146 C CA . ASP A 1 141 ? 12.815 3.960 9.860 1.00 51.47 141 ASP A CA 1
ATOM 1147 C C . ASP A 1 141 ? 11.751 5.079 10.029 1.00 51.47 141 ASP A C 1
ATOM 1149 O O . ASP A 1 141 ? 12.039 6.266 9.878 1.00 51.47 141 ASP A O 1
ATOM 1153 N N . THR A 1 142 ? 10.491 4.716 10.316 1.00 44.56 142 THR A N 1
ATOM 1154 C CA . THR A 1 142 ? 9.355 5.637 10.468 1.00 44.56 142 THR A CA 1
ATOM 1155 C C . THR A 1 142 ? 9.287 6.323 11.827 1.00 44.56 142 THR A C 1
ATOM 1157 O O . THR A 1 142 ? 8.637 7.360 11.918 1.00 44.56 142 THR A O 1
ATOM 1160 N N . ASP A 1 143 ? 9.982 5.819 12.853 1.00 44.44 143 ASP A N 1
ATOM 1161 C CA . ASP A 1 143 ? 10.256 6.618 14.049 1.00 44.44 143 ASP A CA 1
ATOM 1162 C C . ASP A 1 143 ? 11.571 7.372 13.843 1.00 44.44 143 ASP A C 1
ATOM 1164 O O . ASP A 1 143 ? 12.650 7.007 14.309 1.00 44.44 143 ASP A O 1
ATOM 1168 N N . THR A 1 144 ? 11.459 8.504 13.150 1.00 46.09 144 THR A N 1
ATOM 1169 C CA . THR A 1 144 ? 12.498 9.534 12.992 1.00 46.09 144 THR A CA 1
ATOM 1170 C C . THR A 1 144 ? 13.057 10.081 14.320 1.00 46.09 144 THR A C 1
ATOM 1172 O O . THR A 1 144 ? 13.852 11.015 14.306 1.00 46.09 144 THR A O 1
ATOM 1175 N N . SER A 1 145 ? 12.643 9.544 15.471 1.00 41.22 145 SER A N 1
ATOM 1176 C CA . SER A 1 145 ? 13.037 9.973 16.812 1.00 41.22 145 SER A CA 1
ATOM 1177 C C . SER A 1 145 ? 14.211 9.186 17.413 1.00 41.22 145 SER A C 1
ATOM 1179 O O . SER A 1 145 ? 14.804 9.676 18.372 1.00 41.22 145 SER A O 1
ATOM 1181 N N . ILE A 1 146 ? 14.583 8.014 16.870 1.00 46.94 146 ILE A N 1
ATOM 1182 C CA . ILE A 1 146 ? 15.605 7.136 17.488 1.00 46.94 146 ILE A CA 1
ATOM 1183 C C . ILE A 1 146 ? 16.910 7.040 16.681 1.00 46.94 146 ILE A C 1
ATOM 1185 O O . ILE A 1 146 ? 17.953 6.695 17.242 1.00 46.94 146 ILE A O 1
ATOM 1189 N N . PHE A 1 147 ? 16.929 7.428 15.402 1.00 49.22 147 PHE A N 1
ATOM 1190 C CA . PHE A 1 147 ? 18.207 7.571 14.703 1.00 49.22 147 PHE A CA 1
ATOM 1191 C C . PHE A 1 147 ? 18.903 8.860 15.127 1.00 49.22 147 PHE A C 1
ATOM 1193 O O . PHE A 1 147 ? 18.520 9.959 14.728 1.00 49.22 147 PHE A O 1
ATOM 1200 N N . ASP A 1 148 ? 19.963 8.690 15.916 1.00 53.47 148 ASP A N 1
ATOM 1201 C CA . ASP A 1 148 ? 20.931 9.728 16.237 1.00 53.47 148 ASP A CA 1
ATOM 1202 C C . ASP A 1 148 ? 21.328 10.451 14.928 1.00 53.47 148 ASP A C 1
ATOM 1204 O O . ASP A 1 148 ? 21.824 9.790 14.003 1.00 53.47 148 ASP A O 1
ATOM 1208 N N . PRO A 1 149 ? 21.082 11.770 14.784 1.00 62.66 149 PRO A N 1
ATOM 1209 C CA . PRO A 1 149 ? 21.332 12.533 13.555 1.00 62.66 149 PRO A CA 1
ATOM 1210 C C . PRO A 1 149 ? 22.724 12.296 12.957 1.00 62.66 149 PRO A C 1
ATOM 1212 O O . PRO A 1 149 ? 22.921 12.381 11.743 1.00 62.66 149 PRO A O 1
ATOM 1215 N N . TRP A 1 150 ? 23.687 11.927 13.801 1.00 55.09 150 TRP A N 1
ATOM 1216 C CA . TRP A 1 150 ? 25.034 11.531 13.416 1.00 55.09 150 TRP A CA 1
ATOM 1217 C C . TRP A 1 150 ? 25.091 10.315 12.488 1.00 55.09 150 TRP A C 1
ATOM 1219 O O . TRP A 1 150 ? 25.883 10.328 11.550 1.00 55.09 150 TRP A O 1
ATOM 1229 N N . VAL A 1 151 ? 24.249 9.295 12.671 1.00 59.69 151 VAL A N 1
ATOM 1230 C CA . VAL A 1 151 ? 24.236 8.097 11.809 1.00 59.69 151 VAL A CA 1
ATOM 1231 C C . VAL A 1 151 ? 23.748 8.450 10.408 1.00 59.69 151 VAL A C 1
ATOM 1233 O O . VAL A 1 151 ? 24.346 8.014 9.425 1.00 59.69 151 VAL A O 1
ATOM 1236 N N . GLN A 1 152 ? 22.725 9.302 10.297 1.00 59.75 152 GLN A N 1
ATOM 1237 C CA . GLN A 1 152 ? 22.260 9.796 9.000 1.00 59.75 152 GLN A CA 1
ATOM 1238 C C . GLN A 1 152 ? 23.300 10.700 8.337 1.00 59.75 152 GLN A C 1
ATOM 1240 O O . GLN A 1 152 ? 23.579 10.539 7.154 1.00 59.75 152 GLN A O 1
ATOM 1245 N N . VAL A 1 153 ? 23.929 11.612 9.084 1.00 62.47 153 VAL A N 1
ATOM 1246 C CA . VAL A 1 153 ? 24.998 12.472 8.555 1.00 62.47 153 VAL A CA 1
ATOM 1247 C C . VAL A 1 153 ? 26.182 11.638 8.069 1.00 62.47 153 VAL A C 1
ATOM 1249 O O . VAL A 1 153 ? 26.671 11.873 6.969 1.00 62.47 153 VAL A O 1
ATOM 1252 N N . VAL A 1 154 ? 26.611 10.623 8.823 1.00 61.16 154 VAL A N 1
ATOM 1253 C CA . VAL A 1 154 ? 27.672 9.697 8.400 1.00 61.16 154 VAL A CA 1
ATOM 1254 C C . VAL A 1 154 ? 27.236 8.891 7.177 1.00 61.16 154 VAL A C 1
ATOM 1256 O O . VAL A 1 154 ? 28.022 8.761 6.241 1.00 61.16 154 VAL A O 1
ATOM 1259 N N . TYR A 1 155 ? 25.991 8.411 7.127 1.00 64.06 155 TYR A N 1
ATOM 1260 C CA . TYR A 1 155 ? 25.431 7.703 5.973 1.00 64.06 155 TYR A CA 1
ATOM 1261 C C . TYR A 1 155 ? 25.417 8.580 4.713 1.00 64.06 155 TYR A C 1
ATOM 1263 O O . TYR A 1 155 ? 25.938 8.184 3.674 1.00 64.06 155 TYR A O 1
ATOM 1271 N N . TYR A 1 156 ? 24.914 9.812 4.795 1.00 64.44 156 TYR A N 1
AT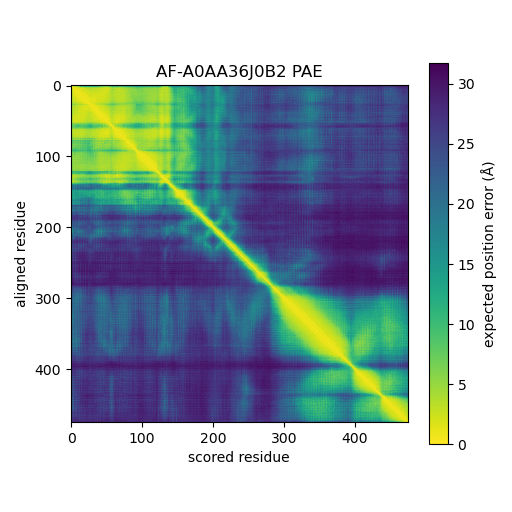OM 1272 C CA . TYR A 1 156 ? 24.905 10.736 3.662 1.00 64.44 156 TYR A CA 1
ATOM 1273 C C . TYR A 1 156 ? 26.314 11.213 3.291 1.00 64.44 156 TYR A C 1
ATOM 1275 O O . TYR A 1 156 ? 26.616 11.336 2.108 1.00 64.44 156 TYR A O 1
ATOM 1283 N N . LEU A 1 157 ? 27.222 11.422 4.246 1.00 60.16 157 LEU A N 1
ATOM 1284 C CA . LEU A 1 157 ? 28.617 11.775 3.954 1.00 60.16 157 LEU A CA 1
ATOM 1285 C C . LEU A 1 157 ? 29.406 10.617 3.336 1.00 60.16 157 LEU A C 1
ATOM 1287 O O . LEU A 1 157 ? 30.301 10.851 2.533 1.00 60.16 157 LEU A O 1
ATOM 1291 N N . THR A 1 158 ? 29.091 9.369 3.661 1.00 59.78 158 THR A N 1
ATOM 1292 C CA . THR A 1 158 ? 29.741 8.206 3.036 1.00 59.78 158 THR A CA 1
ATOM 1293 C C . THR A 1 158 ? 29.120 7.862 1.686 1.00 59.78 158 THR A C 1
ATOM 1295 O O . THR A 1 158 ? 29.842 7.473 0.769 1.00 59.78 158 THR A O 1
ATOM 1298 N N . TYR A 1 159 ? 27.809 8.060 1.532 1.00 60.66 159 TYR A N 1
ATOM 1299 C CA . TYR A 1 159 ? 27.080 7.778 0.299 1.00 60.66 159 TYR A CA 1
ATOM 1300 C C . TYR A 1 159 ? 27.226 8.890 -0.751 1.00 60.66 159 TYR A C 1
ATOM 1302 O O . TYR A 1 159 ? 27.573 8.620 -1.902 1.00 60.66 159 TYR A O 1
ATOM 1310 N N . LEU A 1 160 ? 27.001 10.146 -0.351 1.00 61.78 160 LEU A N 1
ATOM 1311 C CA . LEU A 1 160 ? 27.105 11.326 -1.212 1.00 61.78 160 LEU A CA 1
ATOM 1312 C C . LEU A 1 160 ? 28.462 12.001 -1.111 1.00 61.78 160 LEU A C 1
ATOM 1314 O O . LEU A 1 160 ? 28.931 12.487 -2.128 1.00 61.78 160 LEU A O 1
ATOM 1318 N N . GLY A 1 161 ? 29.111 12.040 0.056 1.00 56.53 161 GLY A N 1
ATOM 1319 C CA . GLY A 1 161 ? 30.339 12.823 0.265 1.00 56.53 161 GLY A CA 1
ATOM 1320 C C . GLY A 1 161 ? 31.514 12.535 -0.685 1.00 56.53 161 GLY A C 1
ATOM 1321 O O . GLY A 1 161 ? 32.256 13.479 -0.967 1.00 56.53 161 GLY A O 1
ATOM 1322 N N . PRO A 1 162 ? 31.677 11.341 -1.292 1.00 57.44 162 PRO A N 1
ATOM 1323 C CA . PRO A 1 162 ? 32.664 11.154 -2.352 1.00 57.44 162 PRO A CA 1
ATOM 1324 C C . PRO A 1 162 ? 32.407 12.035 -3.584 1.00 57.44 162 PRO A C 1
ATOM 1326 O O . PRO A 1 162 ? 33.364 12.476 -4.210 1.00 57.44 162 PRO A O 1
ATOM 1329 N N . LEU A 1 163 ? 31.151 12.346 -3.925 1.00 55.44 163 LEU A N 1
ATOM 1330 C CA . LEU A 1 163 ? 30.803 13.155 -5.100 1.00 55.44 163 LEU A CA 1
ATOM 1331 C C . LEU A 1 163 ? 31.213 14.637 -4.940 1.00 55.44 163 LEU A C 1
ATOM 1333 O O . LEU A 1 163 ? 31.927 15.136 -5.813 1.00 55.44 163 LEU A O 1
ATOM 1337 N N . PRO A 1 164 ? 30.885 15.342 -3.834 1.00 56.16 164 PRO A N 1
ATOM 1338 C CA . PRO A 1 164 ? 31.439 16.654 -3.531 1.00 56.16 164 PRO A CA 1
ATOM 1339 C C . PRO A 1 164 ? 32.949 16.624 -3.350 1.00 56.16 164 PRO A C 1
ATOM 1341 O O . PRO A 1 164 ? 33.598 17.549 -3.802 1.00 56.16 164 PRO A O 1
ATOM 1344 N N . VAL A 1 165 ? 33.545 15.587 -2.753 1.00 53.81 165 VAL A N 1
ATOM 1345 C CA . VAL A 1 165 ? 35.011 15.509 -2.595 1.00 53.81 165 VAL A CA 1
ATOM 1346 C C . VAL A 1 165 ? 35.714 15.353 -3.950 1.00 53.81 165 VAL A C 1
ATOM 1348 O O . VAL A 1 165 ? 36.736 15.996 -4.175 1.00 53.81 165 VAL A O 1
ATOM 1351 N N . LEU A 1 166 ? 35.153 14.585 -4.888 1.00 54.34 166 LEU A N 1
ATOM 1352 C CA . LEU A 1 166 ? 35.649 14.494 -6.268 1.00 54.34 166 LEU A CA 1
ATOM 1353 C C . LEU A 1 166 ? 35.470 15.813 -7.038 1.00 54.34 166 LEU A C 1
ATOM 1355 O O . LEU A 1 166 ? 36.336 16.172 -7.835 1.00 54.34 166 LEU A O 1
ATOM 1359 N N . ALA A 1 167 ? 34.389 16.553 -6.775 1.00 54.38 167 ALA A N 1
ATOM 1360 C CA . ALA A 1 167 ? 34.148 17.871 -7.364 1.00 54.38 167 ALA A CA 1
ATOM 1361 C C . ALA A 1 167 ? 35.038 18.976 -6.753 1.00 54.38 167 ALA A C 1
ATOM 1363 O O . ALA A 1 167 ? 35.563 19.820 -7.475 1.00 54.38 167 ALA A O 1
ATOM 1364 N N . PHE A 1 168 ? 35.248 18.955 -5.435 1.00 51.22 168 PHE A N 1
ATOM 1365 C CA . PHE A 1 168 ? 35.968 19.973 -4.661 1.00 51.22 168 PHE A CA 1
ATOM 1366 C C . PHE A 1 168 ? 37.489 19.779 -4.720 1.00 51.22 168 PHE A C 1
ATOM 1368 O O . PHE A 1 168 ? 38.239 20.749 -4.700 1.00 51.22 168 PHE A O 1
ATOM 1375 N N . LEU A 1 169 ? 37.971 18.540 -4.879 1.00 54.34 169 LEU A N 1
ATOM 1376 C CA . LEU A 1 169 ? 39.385 18.240 -5.154 1.00 54.34 169 LEU A CA 1
ATOM 1377 C C . LEU A 1 169 ? 39.738 18.347 -6.649 1.00 54.34 169 LEU A C 1
ATOM 1379 O O . LEU A 1 169 ? 40.731 17.759 -7.085 1.00 54.34 169 LEU A O 1
ATOM 1383 N N . GLY A 1 170 ? 38.917 19.077 -7.412 1.00 44.97 170 GLY A N 1
ATOM 1384 C CA . GLY A 1 170 ? 38.960 19.260 -8.856 1.00 44.97 170 GLY A CA 1
ATOM 1385 C C . GLY A 1 170 ? 40.358 19.252 -9.471 1.00 44.97 170 GLY A C 1
ATOM 1386 O O . GLY A 1 170 ? 41.1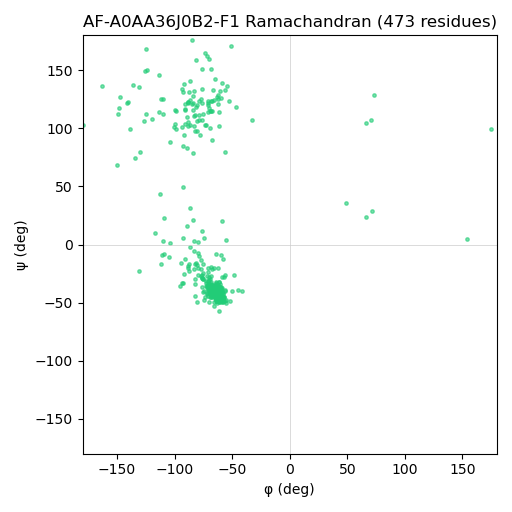05 20.223 -9.413 1.00 44.97 170 GLY A O 1
ATOM 1387 N N . LYS A 1 171 ? 40.636 18.150 -10.169 1.00 45.75 171 LYS A N 1
ATOM 1388 C CA . LYS A 1 171 ? 41.480 18.078 -11.366 1.00 45.75 171 LYS A CA 1
ATOM 1389 C C . LYS A 1 171 ? 40.605 17.717 -12.575 1.00 45.75 171 LYS A C 1
ATOM 1391 O O . LYS A 1 171 ? 40.959 16.885 -13.402 1.00 45.75 171 LYS A O 1
ATOM 1396 N N . PHE A 1 172 ? 39.426 18.337 -12.684 1.00 49.81 172 PHE A N 1
ATOM 1397 C CA . PHE A 1 172 ? 38.584 18.202 -13.881 1.00 49.81 172 PHE A CA 1
ATOM 1398 C C . PHE A 1 172 ? 39.280 18.750 -15.141 1.00 49.81 172 PHE A C 1
ATOM 1400 O O . PHE A 1 172 ? 38.944 18.344 -16.252 1.00 49.81 172 PHE A O 1
ATOM 1407 N N . ASP A 1 173 ? 40.294 19.605 -14.979 1.00 49.22 173 ASP A N 1
ATOM 1408 C CA . ASP A 1 173 ? 41.116 20.101 -16.083 1.00 49.22 173 ASP A CA 1
ATOM 1409 C C . ASP A 1 173 ? 42.065 19.036 -16.663 1.00 49.22 173 ASP A C 1
ATOM 1411 O O . ASP A 1 173 ? 42.326 19.059 -17.864 1.00 49.22 173 ASP A O 1
ATOM 1415 N N . ASP A 1 174 ? 42.500 18.031 -15.889 1.00 49.09 174 ASP A N 1
ATOM 1416 C CA . ASP A 1 174 ? 43.382 16.971 -16.413 1.00 49.09 174 ASP A CA 1
ATOM 1417 C C . ASP A 1 174 ? 42.634 15.962 -17.297 1.00 49.09 174 ASP A C 1
ATOM 1419 O O . ASP A 1 174 ? 43.230 15.392 -18.213 1.00 49.09 174 ASP A O 1
ATOM 1423 N N . LEU A 1 175 ? 41.317 15.800 -17.122 1.00 45.56 175 LEU A N 1
ATOM 1424 C CA . LEU A 1 175 ? 40.480 15.016 -18.042 1.00 45.56 175 LEU A CA 1
ATOM 1425 C C . LEU A 1 175 ? 40.357 15.678 -19.427 1.00 45.56 175 LEU A C 1
ATOM 1427 O O . LEU A 1 175 ? 40.110 14.982 -20.411 1.00 45.56 175 LEU A O 1
ATOM 1431 N N . ARG A 1 176 ? 40.608 16.994 -19.541 1.00 46.00 176 ARG A N 1
ATOM 1432 C CA . ARG A 1 176 ? 40.694 17.700 -20.836 1.00 46.00 176 ARG A CA 1
ATOM 1433 C C . ARG A 1 176 ? 41.999 17.414 -21.581 1.00 46.00 176 ARG A C 1
ATOM 1435 O O . ARG A 1 176 ? 42.079 17.679 -22.776 1.00 46.00 176 ARG A O 1
ATOM 1442 N N . SER A 1 177 ? 43.018 16.885 -20.897 1.00 43.84 177 SER A N 1
ATOM 1443 C CA . SER A 1 177 ? 44.339 16.614 -21.482 1.00 43.84 177 SER A CA 1
ATOM 1444 C C . SER A 1 177 ? 44.455 15.241 -22.161 1.00 43.84 177 SER A C 1
ATOM 1446 O O . SER A 1 177 ? 45.491 14.934 -22.754 1.00 43.84 177 SER A O 1
ATOM 1448 N N . LEU A 1 178 ? 43.395 14.422 -22.123 1.00 44.88 178 LEU A N 1
ATOM 1449 C CA . LEU A 1 178 ? 43.362 13.133 -22.811 1.00 44.88 178 LEU A CA 1
ATOM 1450 C C . LEU A 1 178 ? 43.507 13.340 -24.335 1.00 44.88 178 LEU A C 1
ATOM 1452 O O . LEU A 1 178 ? 42.755 14.119 -24.927 1.00 44.88 1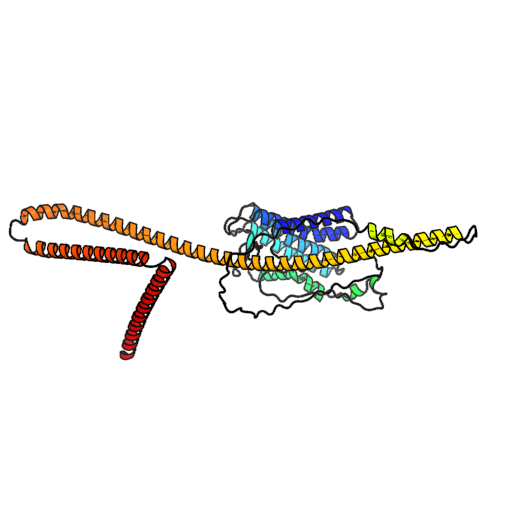78 LEU A O 1
ATOM 1456 N N . PRO A 1 179 ? 44.436 12.629 -25.001 1.00 46.75 179 PRO A N 1
ATOM 1457 C CA . PRO A 1 179 ? 44.830 12.897 -26.388 1.00 46.75 179 PRO A CA 1
ATOM 1458 C C . PRO A 1 179 ? 43.716 12.687 -27.427 1.00 46.75 179 PRO A C 1
ATOM 1460 O O . PRO A 1 179 ? 43.880 13.082 -28.573 1.00 46.75 179 PRO A O 1
ATOM 1463 N N . CYS A 1 180 ? 42.565 12.129 -27.040 1.00 44.16 180 CYS A N 1
ATOM 1464 C CA . CYS A 1 180 ? 41.409 11.951 -27.924 1.00 44.16 180 CYS A CA 1
ATOM 1465 C C . CYS A 1 180 ? 40.602 13.243 -28.170 1.00 44.16 180 CYS A C 1
ATOM 1467 O O . CYS A 1 180 ? 39.781 13.268 -29.081 1.00 44.16 180 CYS A O 1
ATOM 1469 N N . CYS A 1 181 ? 40.819 14.313 -27.392 1.00 41.75 181 CYS A N 1
ATOM 1470 C CA . CYS A 1 181 ? 40.021 15.548 -27.476 1.00 41.75 181 CYS A CA 1
ATOM 1471 C C . CYS A 1 181 ? 40.717 16.722 -28.184 1.00 41.75 181 CYS A C 1
ATOM 1473 O O . CYS A 1 181 ? 40.141 17.806 -28.259 1.00 41.75 181 CYS A O 1
ATOM 1475 N N . LYS A 1 182 ? 41.946 16.553 -28.688 1.00 44.50 182 LYS A N 1
ATOM 1476 C CA . LYS A 1 182 ? 42.759 17.688 -29.158 1.00 44.50 182 LYS A CA 1
ATOM 1477 C C . LYS A 1 182 ? 42.451 18.166 -30.586 1.00 44.50 182 LYS A C 1
ATOM 1479 O O . LYS A 1 182 ? 42.766 19.311 -30.892 1.00 44.50 182 LYS A O 1
ATOM 1484 N N . ASP A 1 183 ? 41.767 17.361 -31.406 1.00 42.72 183 ASP A N 1
ATOM 1485 C CA . ASP A 1 183 ? 41.627 17.637 -32.849 1.00 42.72 183 ASP A CA 1
ATOM 1486 C C . ASP A 1 183 ? 40.215 18.041 -33.324 1.00 42.72 183 ASP A C 1
ATOM 1488 O O . ASP A 1 183 ? 40.010 18.293 -34.511 1.00 42.72 183 ASP A O 1
ATOM 1492 N N . SER A 1 184 ? 39.227 18.189 -32.433 1.00 42.31 184 SER A N 1
ATOM 1493 C CA . SER A 1 184 ? 37.888 18.658 -32.832 1.00 42.31 184 SER A CA 1
ATOM 1494 C C . SER A 1 184 ? 37.755 20.179 -32.702 1.00 42.31 184 SER A C 1
ATOM 1496 O O . SER A 1 184 ? 37.237 20.699 -31.717 1.00 42.31 184 SER A O 1
ATOM 1498 N N . THR A 1 185 ? 38.186 20.913 -33.728 1.00 39.72 185 THR A N 1
ATOM 1499 C CA . THR A 1 185 ? 38.030 22.380 -33.850 1.00 39.72 185 THR A CA 1
ATOM 1500 C C . THR A 1 185 ? 36.619 22.840 -34.245 1.00 39.72 185 THR A C 1
ATOM 1502 O O . THR A 1 185 ? 36.409 24.016 -34.540 1.00 39.72 185 THR A O 1
ATOM 1505 N N . LYS A 1 186 ? 35.611 21.960 -34.220 1.00 38.38 186 LYS A N 1
ATOM 1506 C CA . LYS A 1 186 ? 34.205 22.344 -34.409 1.00 38.38 186 LYS A CA 1
ATOM 1507 C C . LYS A 1 186 ? 33.408 21.974 -33.166 1.00 38.38 186 LYS A C 1
ATOM 1509 O O . LYS A 1 186 ? 33.201 20.805 -32.861 1.00 38.38 186 LYS A O 1
ATOM 1514 N N . GLY A 1 187 ? 33.037 23.008 -32.417 1.00 43.06 187 GLY A N 1
ATOM 1515 C CA . GLY A 1 187 ? 32.337 22.885 -31.152 1.00 43.06 187 GLY A CA 1
ATOM 1516 C C . GLY A 1 187 ? 30.929 22.336 -31.328 1.00 43.06 187 GLY A C 1
ATOM 1517 O O . GLY A 1 187 ? 30.127 22.945 -32.017 1.00 43.06 187 GLY A O 1
ATOM 1518 N N . TYR A 1 188 ? 30.646 21.231 -30.645 1.00 32.38 188 TYR A N 1
ATOM 1519 C CA . TYR A 1 188 ? 29.357 20.937 -30.025 1.00 32.38 188 TYR A CA 1
ATOM 1520 C C . TYR A 1 188 ? 29.646 20.074 -28.794 1.00 32.38 188 TYR A C 1
ATOM 1522 O O . TYR A 1 188 ? 30.131 18.951 -28.901 1.00 32.38 188 TYR A O 1
ATOM 1530 N N . TRP A 1 189 ? 29.409 20.640 -27.613 1.00 29.98 189 TRP A N 1
ATOM 1531 C CA . TRP A 1 189 ? 29.511 19.932 -26.342 1.00 29.98 189 TRP A CA 1
ATOM 1532 C C . TRP A 1 189 ? 28.220 19.143 -26.107 1.00 29.98 189 TRP A C 1
ATOM 1534 O O . TRP A 1 189 ? 27.157 19.741 -25.957 1.00 29.98 189 TRP A O 1
ATOM 1544 N N . SER A 1 190 ? 28.298 17.816 -26.010 1.00 32.12 190 SER A N 1
ATOM 1545 C CA . SER A 1 190 ? 27.296 17.035 -25.282 1.00 32.12 190 SER A CA 1
ATOM 1546 C C . SER A 1 190 ? 27.601 17.185 -23.791 1.00 32.12 190 SER A C 1
ATOM 1548 O O . SER A 1 190 ? 28.486 16.516 -23.257 1.00 32.12 190 SER A O 1
ATOM 1550 N N . GLY A 1 191 ? 26.942 18.141 -23.136 1.00 28.53 191 GLY A N 1
ATOM 1551 C CA . GLY A 1 191 ? 27.090 18.358 -21.701 1.00 28.53 191 GLY A CA 1
ATOM 1552 C C . GLY A 1 191 ? 26.664 17.121 -20.908 1.00 28.53 191 GLY A C 1
ATOM 1553 O O . GLY A 1 191 ? 25.586 16.574 -21.132 1.00 28.53 191 GLY A O 1
ATOM 1554 N N . LEU A 1 192 ? 27.499 16.704 -19.956 1.00 31.00 192 LEU A N 1
ATOM 1555 C CA . LEU A 1 192 ? 27.084 15.839 -18.857 1.00 31.00 192 LEU A CA 1
ATOM 1556 C C . LEU A 1 192 ? 26.122 16.659 -17.980 1.00 31.00 192 LEU A C 1
ATOM 1558 O O . LEU A 1 192 ? 26.548 17.403 -17.099 1.00 31.00 192 LEU A O 1
ATOM 1562 N N . GLY A 1 193 ? 24.827 16.605 -18.287 1.00 25.80 193 GLY A N 1
ATOM 1563 C CA . GLY A 1 193 ? 23.795 17.276 -17.504 1.00 25.80 193 GLY A CA 1
ATOM 1564 C C . GLY A 1 193 ? 23.580 16.547 -16.183 1.00 25.80 193 GLY A C 1
ATOM 1565 O O . GLY A 1 193 ? 22.935 15.504 -16.153 1.00 25.80 193 GLY A O 1
ATOM 1566 N N . ILE A 1 194 ? 24.113 17.089 -15.089 1.00 28.78 194 ILE A N 1
ATOM 1567 C CA . ILE A 1 194 ? 23.708 16.691 -13.739 1.00 28.78 194 ILE A CA 1
ATOM 1568 C C . ILE A 1 194 ? 22.384 17.404 -13.454 1.00 28.78 194 ILE A C 1
ATOM 1570 O O . ILE A 1 194 ? 22.362 18.615 -13.247 1.00 28.78 194 ILE A O 1
ATOM 1574 N N . VAL A 1 195 ? 21.277 16.662 -13.461 1.00 26.36 195 VAL A N 1
ATOM 1575 C CA . VAL A 1 195 ? 19.989 17.169 -12.977 1.00 26.36 195 VAL A CA 1
ATOM 1576 C C . VAL A 1 195 ? 19.933 16.913 -11.473 1.00 26.36 195 VAL A C 1
ATOM 1578 O O . VAL A 1 195 ? 19.722 15.786 -11.033 1.00 26.36 195 VAL A O 1
ATOM 1581 N N . VAL A 1 196 ? 20.150 17.961 -10.678 1.00 28.06 196 VAL A N 1
ATOM 1582 C CA . VAL A 1 196 ? 19.826 17.952 -9.246 1.00 28.06 196 VAL A CA 1
ATOM 1583 C C . VAL A 1 196 ? 18.343 18.293 -9.129 1.00 28.06 196 VAL A C 1
ATOM 1585 O O . VAL A 1 196 ? 17.960 19.450 -9.287 1.00 28.06 196 VAL A O 1
ATOM 1588 N N . ILE A 1 197 ? 17.497 17.289 -8.903 1.00 27.92 197 ILE A N 1
ATOM 1589 C CA . ILE A 1 197 ? 16.089 17.516 -8.559 1.00 27.92 197 ILE A CA 1
ATOM 1590 C C . ILE A 1 197 ? 16.044 17.884 -7.073 1.00 27.92 197 ILE A C 1
ATOM 1592 O O . ILE A 1 197 ? 16.569 17.153 -6.233 1.00 27.92 197 ILE A O 1
ATOM 1596 N N . GLY A 1 198 ? 15.467 19.047 -6.760 1.00 25.48 198 GLY A N 1
ATOM 1597 C CA . GLY A 1 198 ? 15.295 19.531 -5.392 1.00 25.48 198 GLY A CA 1
ATOM 1598 C C . GLY A 1 198 ? 14.526 18.531 -4.526 1.00 25.48 198 GLY A C 1
ATOM 1599 O O . GLY A 1 198 ? 13.500 17.993 -4.934 1.00 25.48 198 GLY A O 1
ATOM 1600 N N . VAL A 1 199 ? 15.065 18.279 -3.336 1.00 27.86 199 VAL A N 1
ATOM 1601 C CA . VAL A 1 199 ? 14.614 17.262 -2.384 1.00 27.86 199 VAL A CA 1
ATOM 1602 C C . VAL A 1 199 ? 13.334 17.719 -1.680 1.00 27.86 199 VAL A C 1
ATOM 1604 O O . VAL A 1 199 ? 13.364 18.635 -0.862 1.00 27.86 199 VAL A O 1
ATOM 1607 N N . GLY A 1 200 ? 12.225 17.037 -1.967 1.00 25.39 200 GLY A N 1
ATOM 1608 C CA . GLY A 1 200 ? 11.172 16.778 -0.986 1.00 25.39 200 GLY A CA 1
ATOM 1609 C C . GLY A 1 200 ? 11.524 15.497 -0.225 1.00 25.39 200 GLY A C 1
ATOM 1610 O O . GLY A 1 200 ? 12.055 14.556 -0.805 1.00 25.39 200 GLY A O 1
ATOM 1611 N N . THR A 1 201 ? 11.275 15.492 1.077 1.00 33.88 201 THR A N 1
ATOM 1612 C CA . THR A 1 201 ? 11.788 14.616 2.149 1.00 33.88 201 THR A CA 1
ATOM 1613 C C . THR A 1 201 ? 11.544 13.099 2.064 1.00 33.88 201 THR A C 1
ATOM 1615 O O . THR A 1 201 ? 11.663 12.427 3.083 1.00 33.88 201 THR A O 1
ATOM 1618 N N . TRP A 1 202 ? 11.253 12.506 0.904 1.00 31.34 202 TRP A N 1
ATOM 1619 C CA . TRP A 1 202 ? 10.905 11.083 0.832 1.00 31.34 202 TRP A CA 1
ATOM 1620 C C . TRP A 1 202 ? 11.498 10.397 -0.410 1.00 31.34 202 TRP A C 1
ATOM 1622 O O . TRP A 1 202 ? 11.199 10.766 -1.540 1.00 31.34 202 TRP A O 1
ATOM 1632 N N . ALA A 1 203 ? 12.306 9.362 -0.141 1.00 30.75 203 ALA A N 1
ATOM 1633 C CA . ALA A 1 203 ? 12.980 8.420 -1.047 1.00 30.75 203 ALA A CA 1
ATOM 1634 C C . ALA A 1 203 ? 14.194 8.939 -1.868 1.00 30.75 203 ALA A C 1
ATOM 1636 O O . ALA A 1 203 ? 14.095 9.930 -2.595 1.00 30.75 203 ALA A O 1
ATOM 1637 N N . PRO A 1 204 ? 15.353 8.239 -1.838 1.00 34.50 204 PRO A N 1
ATOM 1638 C CA . PRO A 1 204 ? 16.457 8.528 -2.747 1.00 34.50 204 PRO A CA 1
ATOM 1639 C C . PRO A 1 204 ? 16.055 8.144 -4.176 1.00 34.50 204 PRO A C 1
ATOM 1641 O O . PRO A 1 204 ? 15.841 6.976 -4.496 1.00 34.50 204 PRO A O 1
ATOM 1644 N N . THR A 1 205 ? 15.957 9.139 -5.054 1.00 31.39 205 THR A N 1
ATOM 1645 C CA . THR A 1 205 ? 15.801 8.906 -6.494 1.00 31.39 205 THR A CA 1
ATOM 1646 C C . THR A 1 205 ? 17.163 8.497 -7.061 1.00 31.39 205 THR A C 1
ATOM 1648 O O . THR A 1 205 ? 18.144 9.228 -6.919 1.00 31.39 205 THR A O 1
ATOM 1651 N N . PHE A 1 206 ? 17.247 7.316 -7.673 1.00 35.88 206 PHE A N 1
ATOM 1652 C CA . PHE A 1 206 ? 18.479 6.807 -8.276 1.00 35.88 206 PHE A CA 1
ATOM 1653 C C . PHE A 1 206 ? 18.825 7.586 -9.554 1.00 35.88 206 PHE A C 1
ATOM 1655 O O . PHE A 1 206 ? 18.030 7.652 -10.491 1.00 35.88 206 PHE A O 1
ATOM 1662 N N . LEU A 1 207 ? 20.029 8.159 -9.603 1.00 27.33 207 LEU A N 1
ATOM 1663 C CA . LEU A 1 207 ? 20.610 8.750 -10.810 1.00 27.33 207 LEU A CA 1
ATOM 1664 C C . LEU A 1 207 ? 21.232 7.638 -11.666 1.00 27.33 207 LEU A C 1
ATOM 1666 O O . LEU A 1 207 ? 22.253 7.060 -11.294 1.00 27.33 207 LEU A O 1
ATOM 1670 N N . TYR A 1 208 ? 20.640 7.349 -12.825 1.00 29.83 208 TYR A N 1
ATOM 1671 C CA . TYR A 1 208 ? 21.259 6.477 -13.823 1.00 29.83 208 TYR A CA 1
ATOM 1672 C C . TYR A 1 208 ? 22.291 7.263 -14.638 1.00 29.83 208 TYR A C 1
ATOM 1674 O O . TYR A 1 208 ? 21.957 8.221 -15.335 1.00 29.83 208 TYR A O 1
ATOM 1682 N N . PHE A 1 209 ? 23.550 6.827 -14.591 1.00 25.39 209 PHE A N 1
ATOM 1683 C CA . PHE A 1 209 ? 24.591 7.297 -15.502 1.00 25.39 209 PHE A CA 1
ATOM 1684 C C . PHE A 1 209 ? 24.607 6.416 -16.752 1.00 25.39 209 PHE A C 1
ATOM 1686 O O . PHE A 1 209 ? 25.036 5.266 -16.702 1.00 25.39 209 PHE A O 1
ATOM 1693 N N . ASN A 1 210 ? 24.186 6.960 -17.894 1.00 23.02 210 ASN A N 1
ATOM 1694 C CA . ASN A 1 210 ? 24.469 6.343 -19.187 1.00 23.02 210 ASN A CA 1
ATOM 1695 C C . ASN A 1 210 ? 25.884 6.744 -19.625 1.00 23.02 210 ASN A C 1
ATOM 1697 O O . ASN A 1 210 ? 26.096 7.834 -20.153 1.00 23.02 210 ASN A O 1
ATOM 1701 N N . VAL A 1 211 ? 26.867 5.871 -19.394 1.00 26.22 211 VAL A N 1
ATOM 1702 C CA . VAL A 1 211 ? 28.209 6.015 -19.976 1.00 26.22 211 VAL A CA 1
ATOM 1703 C C . VAL A 1 211 ? 28.238 5.238 -21.288 1.00 26.22 211 VAL A C 1
ATOM 1705 O O . VAL A 1 211 ? 28.487 4.035 -21.311 1.00 26.22 211 VAL A O 1
ATOM 1708 N N . VAL A 1 212 ? 27.982 5.929 -22.399 1.00 26.30 212 VAL A N 1
ATOM 1709 C CA . VAL A 1 212 ? 28.223 5.380 -23.738 1.00 26.30 212 VAL A CA 1
ATOM 1710 C C . VAL A 1 212 ? 29.711 5.543 -24.048 1.00 26.30 212 VAL A C 1
ATOM 1712 O O . VAL A 1 212 ? 30.158 6.612 -24.456 1.00 26.30 212 VAL A O 1
ATOM 1715 N N . ALA A 1 213 ? 30.500 4.489 -23.840 1.00 27.05 213 ALA A N 1
ATOM 1716 C CA . ALA A 1 213 ? 31.869 4.434 -24.345 1.00 27.05 213 ALA A CA 1
ATOM 1717 C C . ALA A 1 213 ? 31.833 4.044 -25.834 1.00 27.05 213 ALA A C 1
ATOM 1719 O O . ALA A 1 213 ? 31.547 2.896 -26.177 1.00 27.05 213 ALA A O 1
ATOM 1720 N N . LYS A 1 214 ? 32.084 5.010 -26.727 1.00 27.81 214 LYS A N 1
ATOM 1721 C CA . LYS A 1 214 ? 32.227 4.770 -28.171 1.00 27.81 214 LYS A CA 1
ATOM 1722 C C . LYS A 1 214 ? 33.702 4.515 -28.492 1.00 27.81 214 LYS A C 1
ATOM 1724 O O . LYS A 1 214 ? 34.517 5.420 -28.370 1.00 27.81 214 LYS A O 1
ATOM 1729 N N . ASP A 1 215 ? 34.024 3.308 -28.954 1.00 34.59 215 ASP A N 1
ATOM 1730 C CA . ASP A 1 215 ? 35.393 2.907 -29.330 1.00 34.59 215 ASP A CA 1
ATOM 1731 C C . ASP A 1 215 ? 35.809 3.317 -30.763 1.00 34.59 215 ASP A C 1
ATOM 1733 O O . ASP A 1 215 ? 36.916 2.989 -31.186 1.00 34.59 215 ASP A O 1
ATOM 1737 N N . ARG A 1 216 ? 34.980 4.033 -31.544 1.00 33.94 216 ARG A N 1
ATOM 1738 C CA . ARG A 1 216 ? 35.376 4.554 -32.875 1.00 33.94 216 ARG A CA 1
ATOM 1739 C C . ARG A 1 216 ? 34.721 5.886 -33.236 1.00 33.94 216 ARG A C 1
ATOM 1741 O O . ARG A 1 216 ? 33.496 6.012 -33.237 1.00 33.94 216 ARG A O 1
ATOM 1748 N N . CYS A 1 217 ? 35.552 6.856 -33.604 1.00 31.61 217 CYS A N 1
ATOM 1749 C CA . CYS A 1 217 ? 35.160 8.128 -34.204 1.00 31.61 217 CYS A CA 1
ATOM 1750 C C . CYS A 1 217 ? 34.982 7.975 -35.720 1.00 31.61 217 CYS A C 1
ATOM 1752 O O . CYS A 1 217 ? 35.847 8.402 -36.472 1.00 31.61 217 CYS A O 1
ATOM 1754 N N . ASP A 1 218 ? 33.854 7.417 -36.156 1.00 30.00 218 ASP A N 1
ATOM 1755 C CA . ASP A 1 218 ? 33.366 7.640 -37.519 1.00 30.00 218 ASP A CA 1
ATOM 1756 C C . ASP A 1 218 ? 32.109 8.513 -37.445 1.00 30.00 218 ASP A C 1
ATOM 1758 O O . ASP A 1 218 ? 31.180 8.253 -36.664 1.00 30.00 218 ASP A O 1
ATOM 1762 N N . ALA A 1 219 ? 32.156 9.618 -38.188 1.00 38.94 219 ALA A N 1
ATOM 1763 C CA . ALA A 1 219 ? 31.158 10.670 -38.232 1.00 38.94 219 ALA A CA 1
ATOM 1764 C C . ALA A 1 219 ? 30.276 10.499 -39.473 1.00 38.94 219 ALA A C 1
ATOM 1766 O O . ALA A 1 219 ? 30.673 10.886 -40.567 1.00 38.94 219 ALA A O 1
ATOM 1767 N N . ALA A 1 220 ? 29.077 9.954 -39.289 1.00 33.25 220 ALA A N 1
ATOM 1768 C CA . ALA A 1 220 ? 27.917 10.203 -40.138 1.00 33.25 220 ALA A CA 1
ATOM 1769 C C . ALA A 1 220 ? 26.654 9.753 -39.386 1.00 33.25 220 ALA A C 1
ATOM 1771 O O . ALA A 1 220 ? 26.662 8.703 -38.754 1.00 33.25 220 ALA A O 1
ATOM 1772 N N . GLU A 1 221 ? 25.617 10.585 -39.462 1.00 32.12 221 GLU A N 1
ATOM 1773 C CA . GLU A 1 221 ? 24.259 10.423 -38.918 1.00 32.12 221 GLU A CA 1
ATOM 1774 C C . GLU A 1 221 ? 24.067 10.495 -37.394 1.00 32.12 221 GLU A C 1
ATOM 1776 O O . GLU A 1 221 ? 24.337 9.571 -36.634 1.00 32.12 221 GLU A O 1
ATOM 1781 N N . TRP A 1 222 ? 23.479 11.616 -36.965 1.00 27.39 222 TRP A N 1
ATOM 1782 C CA . TRP A 1 222 ? 22.685 11.710 -35.742 1.00 27.39 222 TRP A CA 1
ATOM 1783 C C . TRP A 1 222 ? 21.309 12.267 -36.116 1.00 27.39 222 TRP A C 1
ATOM 1785 O O . TRP A 1 222 ? 21.194 13.433 -36.493 1.00 27.39 222 TRP A O 1
ATOM 1795 N N . SER A 1 223 ? 20.264 11.449 -35.996 1.00 26.91 223 SER A N 1
ATOM 1796 C CA . SER A 1 223 ? 18.873 11.903 -35.943 1.00 26.91 223 SER A CA 1
ATOM 1797 C C . SER A 1 223 ? 18.531 12.310 -34.506 1.00 26.91 223 SER A C 1
ATOM 1799 O O . SER A 1 223 ? 18.770 11.564 -33.558 1.00 26.91 223 SER A O 1
ATOM 1801 N N . SER A 1 224 ? 17.994 13.516 -34.341 1.00 27.59 224 SER A N 1
ATOM 1802 C CA . SER A 1 224 ? 17.687 14.150 -33.057 1.00 27.59 224 SER A CA 1
ATOM 1803 C C . SER A 1 224 ? 16.626 13.404 -32.241 1.00 27.59 224 SER A C 1
ATOM 1805 O O . SER A 1 224 ? 15.500 13.243 -32.707 1.00 27.59 224 SER A O 1
ATOM 1807 N N . MET A 1 225 ? 16.933 13.082 -30.985 1.00 21.81 225 MET A N 1
ATOM 1808 C CA . MET A 1 225 ? 15.944 12.737 -29.961 1.00 21.81 225 MET A CA 1
ATOM 1809 C C . MET A 1 225 ? 15.715 13.991 -29.100 1.00 21.81 225 MET A C 1
ATOM 1811 O O . MET A 1 225 ? 16.584 14.382 -28.322 1.00 21.81 225 MET A O 1
ATOM 1815 N N . ARG A 1 226 ? 14.591 14.693 -29.305 1.00 25.53 226 ARG A N 1
ATOM 1816 C CA . ARG A 1 226 ? 14.167 15.820 -28.454 1.00 25.53 226 ARG A CA 1
ATOM 1817 C C . ARG A 1 226 ? 13.328 15.273 -27.302 1.00 25.53 226 ARG A C 1
ATOM 1819 O O . ARG A 1 226 ? 12.312 14.631 -27.540 1.00 25.53 226 ARG A O 1
ATOM 1826 N N . LEU A 1 227 ? 13.750 15.545 -26.070 1.00 22.61 227 LEU A N 1
ATOM 1827 C CA . LEU A 1 227 ? 12.976 15.276 -24.861 1.00 22.61 227 LEU A CA 1
ATOM 1828 C C . LEU A 1 227 ? 12.027 16.464 -24.620 1.00 22.61 227 LEU A C 1
ATOM 1830 O O . LEU A 1 227 ? 12.492 17.598 -24.500 1.00 22.61 227 LEU A O 1
ATOM 1834 N N . TYR A 1 228 ? 10.716 16.221 -24.582 1.00 24.30 228 TYR A N 1
ATOM 1835 C CA . TYR A 1 228 ? 9.728 17.219 -24.167 1.00 24.30 228 TYR A CA 1
ATOM 1836 C C . TYR A 1 228 ? 9.619 17.223 -22.640 1.00 24.30 228 TYR A C 1
ATOM 1838 O O . TYR A 1 228 ? 9.292 16.207 -22.031 1.00 24.30 228 TYR A O 1
ATOM 1846 N N . THR A 1 229 ? 9.879 18.373 -22.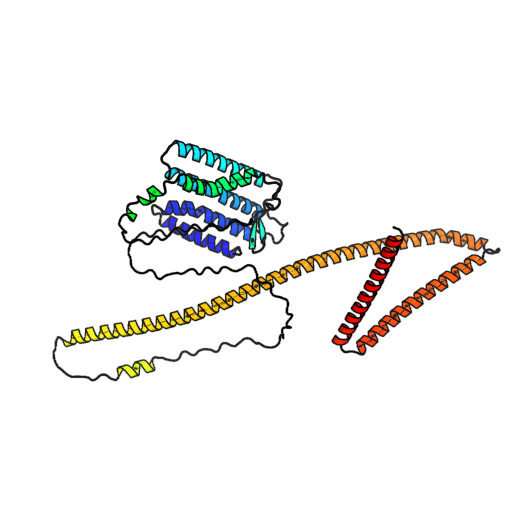024 1.00 23.33 229 THR A N 1
ATOM 1847 C CA . THR A 1 229 ? 9.627 18.622 -20.602 1.00 23.33 229 THR A CA 1
ATOM 1848 C C . THR A 1 229 ? 8.192 19.129 -20.454 1.00 23.33 229 THR A C 1
ATOM 1850 O O . THR A 1 229 ? 7.909 20.271 -20.808 1.00 23.33 229 THR A O 1
ATOM 1853 N N . LEU A 1 230 ? 7.275 18.297 -19.955 1.00 25.52 230 LEU A N 1
ATOM 1854 C CA . LEU A 1 230 ? 5.956 18.745 -19.497 1.00 25.52 230 LEU A CA 1
ATOM 1855 C C . LEU A 1 230 ? 6.055 19.086 -18.007 1.00 25.52 230 LEU A C 1
ATOM 1857 O O . LEU A 1 230 ? 6.126 18.202 -17.157 1.00 25.52 230 LEU A O 1
ATOM 1861 N N . LEU A 1 231 ? 6.099 20.385 -17.706 1.00 25.38 231 LEU A N 1
ATOM 1862 C CA . LEU A 1 231 ? 5.775 20.914 -16.383 1.00 25.38 231 LEU A CA 1
ATOM 1863 C C . LEU A 1 231 ? 4.265 20.748 -16.172 1.00 25.38 231 LEU A C 1
ATOM 1865 O O . LEU A 1 231 ? 3.476 21.324 -16.916 1.00 25.38 231 LEU A O 1
ATOM 1869 N N . VAL A 1 232 ? 3.875 19.957 -15.174 1.00 27.73 232 VAL A N 1
ATOM 1870 C CA . VAL A 1 232 ? 2.494 19.907 -14.681 1.00 27.73 232 VAL A CA 1
ATOM 1871 C C . VAL A 1 232 ? 2.374 20.931 -13.553 1.00 27.73 232 VAL A C 1
ATOM 1873 O O . VAL A 1 232 ? 3.059 20.820 -12.537 1.00 27.73 232 VAL A O 1
ATOM 1876 N N . ASP A 1 233 ? 1.533 21.941 -13.766 1.00 23.75 233 ASP A N 1
ATOM 1877 C CA . ASP A 1 233 ? 1.148 22.944 -12.770 1.00 23.75 233 ASP A CA 1
ATOM 1878 C C . ASP A 1 233 ? 0.321 22.287 -11.640 1.00 23.75 233 ASP A C 1
ATOM 1880 O O . ASP A 1 233 ? -0.622 21.548 -11.936 1.00 23.75 233 ASP A O 1
ATOM 1884 N N . PRO A 1 234 ? 0.597 22.541 -10.346 1.00 30.55 234 PRO A N 1
ATOM 1885 C CA . PRO A 1 234 ? -0.083 21.879 -9.228 1.00 30.55 234 PRO A CA 1
ATOM 1886 C C . PRO A 1 234 ? -1.396 22.566 -8.798 1.00 30.55 234 PRO A C 1
ATOM 1888 O O . PRO A 1 234 ? -1.756 22.532 -7.623 1.00 30.55 234 PRO A O 1
ATOM 1891 N N . ALA A 1 235 ? -2.133 23.193 -9.719 1.00 31.81 235 ALA A N 1
ATOM 1892 C CA . ALA A 1 235 ? -3.376 23.900 -9.398 1.00 31.81 235 ALA A CA 1
ATOM 1893 C C . ALA A 1 235 ? -4.500 23.569 -10.388 1.00 31.81 235 ALA A C 1
ATOM 1895 O O . ALA A 1 235 ? -4.884 24.387 -11.222 1.00 31.81 235 ALA A O 1
ATOM 1896 N N . TRP A 1 236 ? -5.064 22.365 -10.276 1.00 27.45 236 TRP A N 1
ATOM 1897 C CA . TRP A 1 236 ? -6.362 22.068 -10.879 1.00 27.45 236 TRP A CA 1
ATOM 1898 C C . TRP A 1 236 ? -7.218 21.237 -9.923 1.00 27.45 236 TRP A C 1
ATOM 1900 O O . TRP A 1 236 ? -7.043 20.031 -9.773 1.00 27.45 236 TRP A O 1
ATOM 1910 N N . THR A 1 237 ? -8.133 21.912 -9.234 1.00 36.88 237 THR A N 1
ATOM 1911 C CA . THR A 1 237 ? -9.258 21.304 -8.522 1.00 36.88 237 THR A CA 1
ATOM 1912 C C . THR A 1 237 ? -10.451 21.236 -9.477 1.00 36.88 237 THR A C 1
ATOM 1914 O O . THR A 1 237 ? -10.902 22.286 -9.938 1.00 36.88 237 THR A O 1
ATOM 1917 N N . PRO A 1 238 ? -11.021 20.056 -9.777 1.00 34.69 238 PRO A N 1
ATOM 1918 C CA . PRO A 1 238 ? -12.308 20.008 -10.443 1.00 34.69 238 PRO A CA 1
ATOM 1919 C C . PRO A 1 238 ? -13.423 20.074 -9.398 1.00 34.69 238 PRO A C 1
ATOM 1921 O O . PRO A 1 238 ? -13.494 19.271 -8.465 1.00 34.69 238 PRO A O 1
ATOM 1924 N N . ALA A 1 239 ? -14.297 21.063 -9.575 1.00 28.81 239 ALA A N 1
ATOM 1925 C CA . ALA A 1 239 ? -15.587 21.128 -8.917 1.00 28.81 239 ALA A CA 1
ATOM 1926 C C . ALA A 1 239 ? -16.418 19.888 -9.275 1.00 28.81 239 ALA A C 1
ATOM 1928 O O . ALA A 1 239 ? -16.433 19.432 -10.419 1.00 28.81 239 ALA A O 1
ATOM 1929 N N . ALA A 1 240 ? -17.107 19.355 -8.271 1.00 35.09 240 ALA A N 1
ATOM 1930 C CA . ALA A 1 240 ? -18.010 18.230 -8.405 1.00 35.09 240 ALA A CA 1
ATOM 1931 C C . ALA A 1 240 ? -19.174 18.574 -9.348 1.00 35.09 240 ALA A C 1
ATOM 1933 O O . ALA A 1 240 ? -19.965 19.472 -9.067 1.00 35.09 240 ALA A O 1
ATOM 1934 N N . SER A 1 241 ? -19.314 17.810 -10.429 1.00 30.27 241 SER A N 1
ATOM 1935 C CA . SER A 1 241 ? -20.591 17.636 -11.114 1.00 30.27 241 SER A CA 1
ATOM 1936 C C . SER A 1 241 ? -20.874 16.145 -11.226 1.00 30.27 241 SER A C 1
ATOM 1938 O O . SER A 1 241 ? -20.239 15.425 -11.996 1.00 30.27 241 SER A O 1
ATOM 1940 N N . SER A 1 242 ? -21.817 15.691 -10.411 1.00 37.47 242 SER A N 1
ATOM 1941 C CA . SER A 1 242 ? -22.482 14.402 -10.520 1.00 37.47 242 SER A CA 1
ATOM 1942 C C . SER A 1 242 ? -23.229 14.335 -11.853 1.00 37.47 242 SER A C 1
ATOM 1944 O O . SER A 1 242 ? -24.296 14.931 -11.994 1.00 37.47 242 SER A O 1
ATOM 1946 N N . ALA A 1 243 ? -22.654 13.635 -12.827 1.00 32.34 243 ALA A N 1
ATOM 1947 C CA . ALA A 1 243 ? -23.370 13.171 -14.004 1.00 32.34 243 ALA A CA 1
ATOM 1948 C C . ALA A 1 243 ? -23.498 11.649 -13.900 1.00 32.34 243 ALA A C 1
ATOM 1950 O O . ALA A 1 243 ? -22.511 10.915 -13.896 1.00 32.34 243 ALA A O 1
ATOM 1951 N N . GLU A 1 244 ? -24.745 11.236 -13.727 1.00 35.81 244 GLU A N 1
ATOM 1952 C CA . GLU A 1 244 ? -25.276 9.881 -13.763 1.00 35.81 244 GLU A CA 1
ATOM 1953 C C . GLU A 1 244 ? -24.853 9.195 -15.074 1.00 35.81 244 GLU A C 1
ATOM 1955 O O . GLU A 1 244 ? -25.053 9.744 -16.160 1.00 35.81 244 GLU A O 1
ATOM 1960 N N . TYR A 1 245 ? -24.184 8.044 -14.968 1.00 34.03 245 TYR A N 1
ATOM 1961 C CA . TYR A 1 245 ? -23.677 7.282 -16.110 1.00 34.03 245 TYR A CA 1
ATOM 1962 C C . TYR A 1 245 ? -24.667 6.155 -16.420 1.00 34.03 245 TYR A C 1
ATOM 1964 O O . TYR A 1 245 ? -24.883 5.273 -15.594 1.00 34.03 245 TYR A O 1
ATOM 1972 N N . ASP A 1 246 ? -25.284 6.241 -17.596 1.00 30.03 246 ASP A N 1
ATOM 1973 C CA . ASP A 1 246 ? -26.263 5.298 -18.138 1.00 30.03 246 ASP A CA 1
ATOM 1974 C C . ASP A 1 246 ? -25.526 4.069 -18.706 1.00 30.03 246 ASP A C 1
ATOM 1976 O O . ASP A 1 246 ? -24.763 4.165 -19.672 1.00 30.03 246 ASP A O 1
ATOM 1980 N N . GLU A 1 247 ? -25.690 2.922 -18.048 1.00 39.94 247 GLU A N 1
ATOM 1981 C CA . GLU A 1 247 ? -24.927 1.684 -18.253 1.00 39.94 247 GLU A CA 1
ATOM 1982 C C . GLU A 1 247 ? -25.614 0.744 -19.258 1.00 39.94 247 GLU A C 1
ATOM 1984 O O . GLU A 1 247 ? -25.815 -0.435 -18.984 1.00 39.94 247 GLU A O 1
ATOM 1989 N N . ASP A 1 248 ? -26.009 1.250 -20.433 1.00 36.62 248 ASP A N 1
ATOM 1990 C CA . ASP A 1 248 ? -26.677 0.395 -21.422 1.00 36.62 248 ASP A CA 1
ATOM 1991 C C . ASP A 1 248 ? -26.422 0.823 -22.876 1.00 36.62 248 ASP A C 1
ATOM 1993 O O . ASP A 1 248 ? -27.302 1.316 -23.582 1.00 36.62 248 ASP A O 1
ATOM 1997 N N . ARG A 1 249 ? -25.171 0.660 -23.340 1.00 41.44 249 ARG A N 1
ATOM 1998 C CA . ARG A 1 249 ? -24.800 0.423 -24.756 1.00 41.44 249 ARG A CA 1
ATOM 1999 C C . ARG A 1 249 ? -23.283 0.402 -24.936 1.00 41.44 249 ARG A C 1
ATOM 2001 O O . ARG A 1 249 ? -22.679 1.449 -25.129 1.00 41.44 249 ARG A O 1
ATOM 2008 N N . GLN A 1 250 ? -22.696 -0.793 -25.008 1.00 35.38 250 GLN A N 1
ATOM 2009 C CA . GLN A 1 250 ? -21.681 -1.160 -26.012 1.00 35.38 250 GLN A CA 1
ATOM 2010 C C . GLN A 1 250 ? -21.237 -2.613 -25.804 1.00 35.38 250 GLN A C 1
ATOM 2012 O O . GLN A 1 250 ? -20.459 -2.936 -24.914 1.00 35.38 250 GLN A O 1
ATOM 2017 N N . GLY A 1 251 ? -21.745 -3.502 -26.660 1.00 40.53 251 GLY A N 1
ATOM 2018 C CA . GLY A 1 251 ? -21.173 -4.833 -26.842 1.00 40.53 251 GLY A CA 1
ATOM 2019 C C . GLY A 1 251 ? -19.815 -4.763 -27.560 1.00 40.53 251 GLY A C 1
ATOM 2020 O O . GLY A 1 251 ? -19.526 -3.774 -28.240 1.00 40.53 251 GLY A O 1
ATOM 2021 N N . PRO A 1 252 ? -18.979 -5.809 -27.445 1.00 37.81 252 PRO A N 1
ATOM 2022 C CA . PRO A 1 252 ? -17.628 -5.812 -27.991 1.00 37.81 252 PRO A CA 1
ATOM 2023 C C . PRO A 1 252 ? -17.654 -5.750 -29.523 1.00 37.81 252 PRO A C 1
ATOM 2025 O O . PRO A 1 252 ? -18.268 -6.586 -30.192 1.00 37.81 252 PRO A O 1
ATOM 2028 N N . ALA A 1 253 ? -16.965 -4.755 -30.083 1.00 34.38 253 ALA A N 1
ATOM 2029 C CA . ALA A 1 253 ? -16.794 -4.602 -31.519 1.00 34.38 253 ALA A CA 1
ATOM 2030 C C . ALA A 1 253 ? -16.053 -5.819 -32.099 1.00 34.38 253 ALA A C 1
ATOM 2032 O O . ALA A 1 25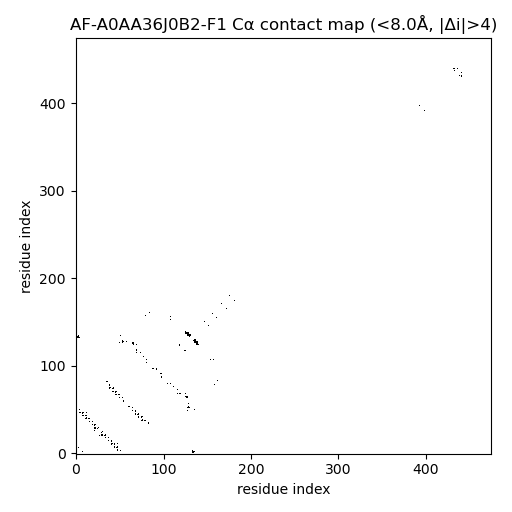3 ? -14.884 -6.075 -31.811 1.00 34.38 253 ALA A O 1
ATOM 2033 N N . ARG A 1 254 ? -16.768 -6.585 -32.927 1.00 37.31 254 ARG A N 1
ATOM 2034 C CA . ARG A 1 254 ? -16.253 -7.712 -33.707 1.00 37.31 254 ARG A CA 1
ATOM 2035 C C . ARG A 1 254 ? -15.284 -7.175 -34.765 1.00 37.31 254 ARG A C 1
ATOM 2037 O O . ARG A 1 254 ? -15.700 -6.458 -35.671 1.00 37.31 254 ARG A O 1
ATOM 2044 N N . VAL A 1 255 ? -14.009 -7.531 -34.654 1.00 40.31 255 VAL A N 1
ATOM 2045 C CA . VAL A 1 255 ? -12.988 -7.247 -35.673 1.00 40.31 255 VAL A CA 1
ATOM 2046 C C . VAL A 1 255 ? -13.288 -8.099 -36.920 1.00 40.31 255 VAL A C 1
ATOM 2048 O O . VAL A 1 255 ? -13.408 -9.320 -36.782 1.00 40.31 255 VAL A O 1
ATOM 2051 N N . PRO A 1 256 ? -13.453 -7.515 -38.122 1.00 38.12 256 PRO A N 1
ATOM 2052 C CA . PRO A 1 256 ? -13.667 -8.290 -39.341 1.00 38.12 256 PRO A CA 1
ATOM 2053 C C . PRO A 1 256 ? -12.352 -8.926 -39.836 1.00 38.12 256 PRO A C 1
ATOM 2055 O O . PRO A 1 256 ? -11.278 -8.359 -39.614 1.00 38.12 256 PRO A O 1
ATOM 2058 N N . PRO A 1 257 ? -12.404 -10.085 -40.521 1.00 37.78 257 PRO A N 1
ATOM 2059 C CA . PRO A 1 257 ? -11.222 -10.706 -41.105 1.00 37.78 257 PRO A CA 1
ATOM 2060 C C . PRO A 1 257 ? -10.836 -9.963 -42.389 1.00 37.78 257 PRO A C 1
ATOM 2062 O O . PRO A 1 257 ? -11.655 -9.793 -43.290 1.00 37.78 257 PRO A O 1
ATOM 2065 N N . LEU A 1 258 ? -9.586 -9.509 -42.471 1.00 38.50 258 LEU A N 1
ATOM 2066 C CA . LEU A 1 258 ? -9.032 -8.884 -43.671 1.00 38.50 258 LEU A CA 1
ATOM 2067 C C . LEU A 1 258 ? -8.424 -9.958 -44.580 1.00 38.50 258 LEU A C 1
ATOM 2069 O O . LEU A 1 258 ? -7.323 -10.451 -44.333 1.00 38.50 258 LEU A O 1
ATOM 2073 N N . GLU A 1 259 ? -9.166 -10.303 -45.634 1.00 38.19 259 GLU A N 1
ATOM 2074 C CA . GLU A 1 259 ? -8.642 -10.916 -46.856 1.00 38.19 259 GLU A CA 1
ATOM 2075 C C . GLU A 1 259 ? -7.605 -9.982 -47.492 1.00 38.19 259 GLU A C 1
ATOM 2077 O O . GLU A 1 259 ? -7.869 -8.809 -47.759 1.00 38.19 259 GLU A O 1
ATOM 2082 N N . VAL A 1 260 ? -6.407 -10.512 -47.736 1.00 44.62 260 VAL A N 1
ATOM 2083 C CA . VAL A 1 260 ? -5.342 -9.832 -48.475 1.00 44.62 260 VAL A CA 1
ATOM 2084 C C . VAL A 1 260 ? -5.296 -10.442 -49.874 1.00 44.62 260 VAL A C 1
ATOM 2086 O O . VAL A 1 260 ? -4.546 -11.387 -50.113 1.00 44.62 260 VAL A O 1
ATOM 2089 N N . GLU A 1 261 ? -6.087 -9.901 -50.802 1.00 39.81 261 GLU A N 1
ATOM 2090 C CA . GLU A 1 261 ? -5.885 -10.119 -52.238 1.00 39.81 261 GLU A CA 1
ATOM 2091 C C . GLU A 1 261 ? -5.165 -8.924 -52.894 1.00 39.81 261 GLU A C 1
ATOM 2093 O O . GLU A 1 261 ? -5.650 -7.799 -52.950 1.00 39.81 261 GLU A O 1
ATOM 2098 N N . GLU A 1 262 ? -3.962 -9.241 -53.382 1.00 42.09 262 GLU A N 1
ATOM 2099 C CA . GLU A 1 262 ? -3.399 -8.887 -54.693 1.00 42.09 262 GLU A CA 1
ATOM 2100 C C . GLU A 1 262 ? -3.072 -7.416 -55.083 1.00 42.09 262 GLU A C 1
ATOM 2102 O O . GLU A 1 262 ? -3.904 -6.684 -55.612 1.00 42.09 262 GLU A O 1
ATOM 2107 N N . PRO A 1 263 ? -1.770 -7.041 -55.079 1.00 47.00 263 PRO A N 1
ATOM 2108 C CA . PRO A 1 263 ? -1.233 -5.960 -55.916 1.00 47.00 263 PRO A CA 1
ATOM 2109 C C . PRO A 1 263 ? -0.318 -6.471 -57.055 1.00 47.00 263 PRO A C 1
ATOM 2111 O O . PRO A 1 263 ? 0.524 -5.735 -57.574 1.00 47.00 263 PRO A O 1
ATOM 2114 N N . LEU A 1 264 ? -0.456 -7.737 -57.471 1.00 47.56 264 LEU A N 1
ATOM 2115 C CA . LEU A 1 264 ? 0.369 -8.363 -58.520 1.00 47.56 264 LEU A CA 1
ATOM 2116 C C . LEU A 1 264 ? -0.173 -8.153 -59.948 1.00 47.56 264 LEU A C 1
ATOM 2118 O O . LEU A 1 264 ? 0.608 -8.154 -60.906 1.00 47.56 264 LEU A O 1
ATOM 2122 N N . ALA A 1 265 ? -1.473 -7.888 -60.106 1.00 49.75 265 ALA A N 1
ATOM 2123 C CA . ALA A 1 265 ? -2.093 -7.644 -61.411 1.00 49.75 265 ALA A CA 1
ATOM 2124 C C . ALA A 1 265 ? -1.695 -6.283 -62.027 1.00 49.75 265 ALA A C 1
ATOM 2126 O O . ALA A 1 265 ? -1.459 -6.177 -63.234 1.00 49.75 265 ALA A O 1
ATOM 2127 N N . LEU A 1 266 ? -1.523 -5.246 -61.200 1.00 50.31 266 LEU A N 1
ATOM 2128 C CA . LEU A 1 266 ? -1.226 -3.879 -61.655 1.00 50.31 266 LEU A CA 1
ATOM 2129 C C . LEU A 1 266 ? 0.245 -3.695 -62.082 1.00 50.31 266 LEU A C 1
ATOM 2131 O O . LEU A 1 266 ? 0.545 -2.916 -62.990 1.00 50.31 266 LEU A O 1
ATOM 2135 N N . LEU A 1 267 ? 1.161 -4.488 -61.513 1.00 52.25 267 LEU A N 1
ATOM 2136 C CA . LEU A 1 267 ? 2.579 -4.506 -61.896 1.00 52.25 267 LEU A CA 1
ATOM 2137 C C . LEU A 1 267 ? 2.830 -5.228 -63.232 1.00 52.25 267 LEU A C 1
ATOM 2139 O O . LEU A 1 267 ? 3.728 -4.835 -63.979 1.00 52.25 267 LEU A O 1
ATOM 2143 N N . ARG A 1 268 ? 2.006 -6.222 -63.601 1.00 51.69 268 ARG A N 1
ATOM 2144 C CA . ARG A 1 268 ? 2.113 -6.911 -64.904 1.00 51.69 268 ARG A CA 1
ATOM 2145 C C . ARG A 1 268 ? 1.636 -6.052 -66.079 1.00 51.69 268 ARG A C 1
ATOM 2147 O O . ARG A 1 268 ? 2.207 -6.143 -67.163 1.00 51.69 268 ARG A O 1
ATOM 2154 N N . ALA A 1 269 ? 0.666 -5.161 -65.869 1.00 48.44 269 ALA A N 1
ATOM 2155 C CA . ALA A 1 269 ? 0.139 -4.296 -66.929 1.00 48.44 269 ALA A CA 1
ATOM 2156 C C . ALA A 1 269 ? 1.123 -3.194 -67.381 1.00 48.44 269 ALA A C 1
ATOM 2158 O O . ALA A 1 269 ? 1.053 -2.719 -68.517 1.00 48.44 269 ALA A O 1
ATOM 2159 N N . ARG A 1 270 ? 2.075 -2.798 -66.523 1.00 47.12 270 ARG A N 1
ATOM 2160 C CA . ARG A 1 270 ? 3.011 -1.691 -66.802 1.00 47.12 270 ARG A CA 1
ATOM 2161 C C . ARG A 1 270 ? 4.277 -2.121 -67.556 1.00 47.12 270 ARG A C 1
ATOM 2163 O O . ARG A 1 270 ? 4.924 -1.284 -68.178 1.00 47.12 270 ARG A O 1
ATOM 2170 N N . ALA A 1 271 ? 4.590 -3.418 -67.579 1.00 47.44 271 ALA A N 1
ATOM 2171 C CA . ALA A 1 271 ? 5.743 -3.970 -68.300 1.00 47.44 271 ALA A CA 1
ATOM 2172 C C . ALA A 1 271 ? 5.516 -4.134 -69.821 1.00 47.44 271 ALA A C 1
ATOM 2174 O O . ALA A 1 271 ? 6.466 -4.376 -70.561 1.00 47.44 271 ALA A O 1
ATOM 2175 N N . ALA A 1 272 ? 4.280 -3.976 -70.312 1.00 44.53 272 ALA A N 1
ATOM 2176 C CA . ALA A 1 272 ? 3.907 -4.297 -71.694 1.00 44.53 272 ALA A CA 1
ATOM 2177 C C . ALA A 1 272 ? 3.999 -3.127 -72.703 1.00 44.53 272 ALA A C 1
ATOM 2179 O O . ALA A 1 272 ? 3.598 -3.290 -73.853 1.00 44.53 272 ALA A O 1
ATOM 2180 N N . ARG A 1 273 ? 4.508 -1.943 -72.326 1.00 46.22 273 ARG A N 1
ATOM 2181 C CA . ARG A 1 273 ? 4.588 -0.778 -73.236 1.00 46.22 273 ARG A CA 1
ATOM 2182 C C . ARG A 1 273 ? 5.976 -0.141 -73.263 1.00 46.22 273 ARG A C 1
ATOM 2184 O O . ARG A 1 273 ? 6.187 0.909 -72.667 1.00 46.22 273 ARG A O 1
ATOM 2191 N N . LEU A 1 274 ? 6.906 -0.740 -74.006 1.00 47.50 274 LEU A N 1
ATOM 2192 C CA . LEU A 1 274 ? 8.105 -0.048 -74.494 1.00 47.50 274 LEU A CA 1
ATOM 2193 C C . LEU A 1 274 ? 8.367 -0.407 -75.970 1.00 47.50 274 LEU A C 1
ATOM 2195 O O . LEU A 1 274 ? 8.239 -1.576 -76.340 1.00 47.50 274 LEU A O 1
ATOM 2199 N N . PRO A 1 275 ? 8.723 0.571 -76.825 1.00 46.75 275 PRO A N 1
ATOM 2200 C CA . PRO A 1 275 ? 8.952 0.345 -78.247 1.00 46.75 275 PRO A CA 1
ATOM 2201 C C . PRO A 1 275 ? 10.308 -0.334 -78.489 1.00 46.75 275 PRO A C 1
ATOM 2203 O O . PRO A 1 275 ? 11.337 0.057 -77.939 1.00 46.75 275 PRO A O 1
ATOM 2206 N N . ARG A 1 276 ? 10.301 -1.366 -79.338 1.00 43.00 276 ARG A N 1
ATOM 2207 C CA . ARG A 1 276 ? 11.463 -2.189 -79.691 1.00 43.00 276 ARG A CA 1
ATOM 2208 C C . ARG A 1 276 ? 12.115 -1.633 -80.960 1.00 43.00 276 ARG A C 1
ATOM 2210 O O . ARG A 1 276 ? 11.629 -1.884 -82.058 1.00 43.00 276 ARG A O 1
ATOM 2217 N N . THR A 1 277 ? 13.210 -0.888 -80.828 1.00 44.75 277 THR A N 1
ATOM 2218 C CA . THR A 1 277 ? 14.040 -0.461 -81.966 1.00 44.75 277 THR A CA 1
ATOM 2219 C C . THR A 1 277 ? 15.105 -1.520 -82.269 1.00 44.75 277 THR A C 1
ATOM 2221 O O . THR A 1 277 ? 15.887 -1.912 -81.406 1.00 44.75 277 THR A O 1
ATOM 2224 N N . LYS A 1 278 ? 15.098 -2.031 -83.507 1.00 45.69 278 LYS A N 1
ATOM 2225 C CA . LYS A 1 278 ? 16.106 -2.952 -84.055 1.00 45.69 278 LYS A CA 1
ATOM 2226 C C . LYS A 1 278 ? 17.288 -2.136 -84.585 1.00 45.69 278 LYS A C 1
ATOM 2228 O O . LYS A 1 278 ? 17.128 -1.404 -85.554 1.00 45.69 278 LYS A O 1
ATOM 2233 N N . GLY A 1 279 ? 18.461 -2.309 -83.985 1.00 42.34 279 GLY A N 1
ATOM 2234 C CA . GLY A 1 279 ? 19.738 -1.810 -84.493 1.00 42.34 279 GLY A CA 1
ATOM 2235 C C . GLY A 1 279 ? 20.850 -2.768 -84.080 1.00 42.34 279 GLY A C 1
ATOM 2236 O O . GLY A 1 279 ? 21.041 -3.017 -82.895 1.00 42.34 279 GLY A O 1
ATOM 2237 N N . SER A 1 280 ? 21.511 -3.360 -85.071 1.00 46.84 280 SER A N 1
ATOM 2238 C CA . SER A 1 280 ? 22.559 -4.373 -84.941 1.00 46.84 280 SER A CA 1
ATOM 2239 C C . SER A 1 280 ? 23.917 -3.716 -84.676 1.00 46.84 280 SER A C 1
ATOM 2241 O O . SER A 1 280 ? 24.486 -3.138 -85.597 1.00 46.84 280 SER A O 1
ATOM 2243 N N . PHE A 1 281 ? 24.453 -3.874 -83.463 1.00 50.03 281 PHE A N 1
ATOM 2244 C CA . PHE A 1 281 ? 25.882 -3.738 -83.149 1.00 50.03 281 PHE A CA 1
ATOM 2245 C C . PHE A 1 281 ? 26.255 -4.834 -82.127 1.00 50.03 281 PHE A C 1
ATOM 2247 O O . PHE A 1 281 ? 25.598 -4.886 -81.085 1.00 50.03 281 PHE A O 1
ATOM 2254 N N . PRO A 1 282 ? 27.229 -5.735 -82.388 1.00 52.28 282 PRO A N 1
ATOM 2255 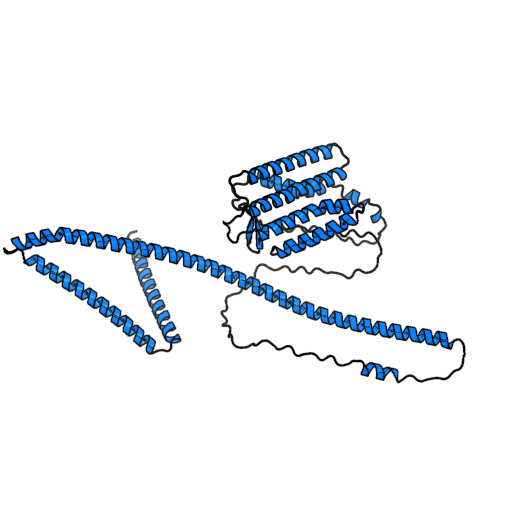C CA . PRO A 1 282 ? 27.303 -7.006 -81.656 1.00 52.28 282 PRO A CA 1
ATOM 2256 C C . PRO A 1 282 ? 27.929 -6.960 -80.256 1.00 52.28 282 PRO A C 1
ATOM 2258 O O . PRO A 1 282 ? 27.861 -7.976 -79.581 1.00 52.28 282 PRO A O 1
ATOM 2261 N N . ASP A 1 283 ? 28.502 -5.838 -79.802 1.00 54.84 283 ASP A N 1
ATOM 2262 C CA . ASP A 1 283 ? 29.323 -5.848 -78.571 1.00 54.84 283 ASP A CA 1
ATOM 2263 C C . ASP A 1 283 ? 28.985 -4.741 -77.548 1.00 54.84 283 ASP A C 1
ATOM 2265 O O . ASP A 1 283 ? 29.133 -4.928 -76.348 1.00 54.84 283 ASP A O 1
ATOM 2269 N N . LEU A 1 284 ? 28.372 -3.626 -77.968 1.00 52.22 284 LEU A N 1
ATOM 2270 C CA . LEU A 1 284 ? 27.862 -2.596 -77.037 1.00 52.22 284 LEU A CA 1
ATOM 2271 C C . LEU A 1 284 ? 26.479 -2.938 -76.442 1.00 52.22 284 LEU A C 1
ATOM 2273 O O . LEU A 1 284 ? 26.017 -2.316 -75.484 1.00 52.22 284 LEU A O 1
ATOM 2277 N N . GLY A 1 285 ? 25.773 -3.898 -77.046 1.00 54.91 285 GLY A N 1
ATOM 2278 C CA . GLY A 1 285 ? 24.403 -4.256 -76.674 1.00 54.91 285 GLY A CA 1
ATOM 2279 C C . GLY A 1 285 ? 24.307 -5.058 -75.376 1.00 54.91 285 GLY A C 1
ATOM 2280 O O . GLY A 1 285 ? 23.312 -4.925 -74.665 1.00 54.91 285 GLY A O 1
ATOM 2281 N N . ALA A 1 286 ? 25.332 -5.852 -75.051 1.00 58.44 286 ALA A N 1
ATOM 2282 C CA . ALA A 1 286 ? 25.374 -6.657 -73.833 1.00 58.44 286 ALA A CA 1
ATOM 2283 C C . ALA A 1 286 ? 25.625 -5.785 -72.591 1.00 58.44 286 ALA A C 1
ATOM 2285 O O . ALA A 1 286 ? 24.873 -5.884 -71.623 1.00 58.44 286 ALA A O 1
ATOM 2286 N N . GLU A 1 287 ? 26.582 -4.852 -72.655 1.00 58.38 287 GLU A N 1
ATOM 2287 C CA . GLU A 1 287 ? 26.850 -3.908 -71.561 1.00 58.38 287 GLU A CA 1
ATOM 2288 C C . GLU A 1 287 ? 25.683 -2.939 -71.326 1.00 58.38 287 GLU A C 1
ATOM 2290 O O . GLU A 1 287 ? 25.283 -2.712 -70.184 1.00 58.38 287 GLU A O 1
ATOM 2295 N N . LEU A 1 288 ? 25.052 -2.417 -72.388 1.00 61.84 288 LEU A N 1
ATOM 2296 C CA . LEU A 1 288 ? 23.887 -1.534 -72.249 1.00 61.84 288 LEU A CA 1
ATOM 2297 C C . LEU A 1 288 ? 22.646 -2.284 -71.724 1.00 61.84 288 LEU A C 1
ATOM 2299 O O . LEU A 1 288 ? 21.835 -1.713 -70.991 1.00 61.84 288 LEU A O 1
ATOM 2303 N N . ALA A 1 289 ? 22.476 -3.560 -72.086 1.00 62.88 289 ALA A N 1
ATOM 2304 C CA . ALA A 1 289 ? 21.405 -4.403 -71.556 1.00 62.88 289 ALA A CA 1
ATOM 2305 C C . ALA A 1 289 ? 21.636 -4.755 -70.078 1.00 62.88 289 ALA A C 1
ATOM 2307 O O . ALA A 1 289 ? 20.687 -4.707 -69.294 1.00 62.88 289 ALA A O 1
ATOM 2308 N N . GLN A 1 290 ? 22.883 -5.023 -69.683 1.00 67.19 290 GLN A N 1
ATOM 2309 C CA . GLN A 1 290 ? 23.261 -5.278 -68.293 1.00 67.19 290 GLN A CA 1
ATOM 2310 C C . GLN A 1 290 ? 23.112 -4.016 -67.430 1.00 67.19 290 GLN A C 1
ATOM 2312 O O . GLN A 1 290 ? 22.508 -4.079 -66.362 1.00 67.19 290 GLN A O 1
ATOM 2317 N N . ALA A 1 291 ? 23.525 -2.847 -67.931 1.00 64.75 291 ALA A N 1
ATOM 2318 C CA . ALA A 1 291 ? 23.303 -1.561 -67.267 1.00 64.75 291 ALA A CA 1
ATOM 2319 C C . ALA A 1 291 ? 21.808 -1.199 -67.149 1.00 64.75 291 ALA A C 1
ATOM 2321 O O . ALA A 1 291 ? 21.379 -0.583 -66.177 1.00 64.75 291 ALA A O 1
ATOM 2322 N N . ARG A 1 292 ? 20.965 -1.596 -68.112 1.00 65.56 292 ARG A N 1
ATOM 2323 C CA . ARG A 1 292 ? 19.505 -1.425 -67.998 1.00 65.56 292 ARG A CA 1
ATOM 2324 C C . ARG A 1 292 ? 18.880 -2.385 -66.987 1.00 65.56 292 ARG A C 1
ATOM 2326 O O . ARG A 1 292 ? 17.939 -1.987 -66.304 1.00 65.56 292 ARG A O 1
ATOM 2333 N N . ALA A 1 293 ? 19.384 -3.613 -66.879 1.00 66.12 293 ALA A N 1
ATOM 2334 C CA . ALA A 1 293 ? 18.919 -4.581 -65.889 1.00 66.12 293 ALA A CA 1
ATOM 2335 C C . ALA A 1 293 ? 19.224 -4.111 -64.457 1.00 66.12 293 ALA A C 1
ATOM 2337 O O . ALA A 1 293 ? 18.313 -4.092 -63.631 1.00 66.12 293 ALA A O 1
ATOM 2338 N N . THR A 1 294 ? 20.435 -3.607 -64.194 1.00 73.44 294 THR A N 1
ATOM 2339 C CA . THR A 1 294 ? 20.803 -3.063 -62.874 1.00 73.44 294 THR A CA 1
ATOM 2340 C C . THR A 1 294 ? 19.974 -1.831 -62.506 1.00 73.44 294 THR A C 1
ATOM 2342 O O . THR A 1 294 ? 19.504 -1.720 -61.379 1.00 73.44 294 THR A O 1
ATOM 2345 N N . VAL A 1 295 ? 19.684 -0.932 -63.456 1.00 74.25 295 VAL A N 1
ATOM 2346 C CA . VAL A 1 295 ? 18.799 0.228 -63.215 1.00 74.25 295 VAL A CA 1
ATOM 2347 C C . VAL A 1 295 ? 17.361 -0.198 -62.883 1.00 74.25 295 VAL A C 1
ATOM 2349 O O . VAL A 1 295 ? 16.712 0.424 -62.040 1.00 74.25 295 VAL A O 1
ATOM 2352 N N . VAL A 1 296 ? 16.841 -1.255 -63.516 1.00 75.69 296 VAL A N 1
ATOM 2353 C CA . VAL A 1 296 ? 15.506 -1.798 -63.203 1.00 75.69 296 VAL A CA 1
ATOM 2354 C C . VAL A 1 296 ? 15.488 -2.472 -61.828 1.00 75.69 296 VAL A C 1
ATOM 2356 O O . VAL A 1 296 ? 14.506 -2.332 -61.101 1.00 75.69 296 VAL A O 1
ATOM 2359 N N . GLU A 1 297 ? 16.561 -3.158 -61.443 1.00 79.31 297 GLU A N 1
ATOM 2360 C CA . GLU A 1 297 ? 16.709 -3.738 -60.104 1.00 79.31 297 GLU A CA 1
ATOM 2361 C C . GLU A 1 297 ? 16.810 -2.661 -59.022 1.00 79.31 297 GLU A C 1
ATOM 2363 O O . GLU A 1 297 ? 16.076 -2.726 -58.037 1.00 79.31 297 GLU A O 1
ATOM 2368 N N . HIS A 1 298 ? 17.605 -1.610 -59.242 1.00 79.81 298 HIS A N 1
ATOM 2369 C CA . HIS A 1 298 ? 17.679 -0.467 -58.329 1.00 79.81 298 HIS A CA 1
ATOM 2370 C C . HIS A 1 298 ? 16.323 0.230 -58.153 1.00 79.81 298 HIS A C 1
ATOM 2372 O O . HIS A 1 298 ? 15.982 0.618 -57.037 1.00 79.81 298 HIS A O 1
ATOM 2378 N N . ARG A 1 299 ? 15.503 0.331 -59.211 1.00 84.00 299 ARG A N 1
ATOM 2379 C CA . ARG A 1 299 ? 14.126 0.848 -59.099 1.00 84.00 299 ARG A CA 1
ATOM 2380 C C . ARG A 1 299 ? 13.227 -0.055 -58.257 1.00 84.00 299 ARG A C 1
ATOM 2382 O O . ARG A 1 299 ? 12.545 0.448 -57.378 1.00 84.00 299 ARG A O 1
ATOM 2389 N N . LYS A 1 300 ? 13.274 -1.377 -58.456 1.00 88.19 300 LYS A N 1
ATOM 2390 C CA . LYS A 1 300 ? 12.505 -2.326 -57.629 1.00 88.19 300 LYS A CA 1
ATOM 2391 C C . LYS A 1 300 ? 12.907 -2.266 -56.155 1.00 88.19 300 LYS A C 1
ATOM 2393 O O . LYS A 1 300 ? 12.042 -2.342 -55.291 1.00 88.19 300 LYS A O 1
ATOM 2398 N N . VAL A 1 301 ? 14.203 -2.126 -55.866 1.00 91.12 301 VAL A N 1
ATOM 2399 C CA . VAL A 1 301 ? 14.693 -1.945 -54.492 1.00 91.12 301 VAL A CA 1
ATOM 2400 C C . VAL A 1 301 ? 14.186 -0.624 -53.912 1.00 91.12 301 VAL A C 1
ATOM 2402 O O . VAL A 1 301 ? 13.711 -0.615 -52.783 1.00 91.12 301 VAL A O 1
ATOM 2405 N N . SER A 1 302 ? 14.210 0.465 -54.685 1.00 90.75 302 SER A N 1
ATOM 2406 C CA . SER A 1 302 ? 13.657 1.758 -54.261 1.00 90.75 302 SER A CA 1
ATOM 2407 C C . SER A 1 302 ? 12.156 1.682 -53.958 1.00 90.75 302 SER A C 1
ATOM 2409 O O . SER A 1 302 ? 11.722 2.208 -52.938 1.00 90.75 302 SER A O 1
ATOM 2411 N N . ASP A 1 303 ? 11.374 0.992 -54.792 1.00 92.06 303 ASP A N 1
ATOM 2412 C CA . ASP A 1 303 ? 9.932 0.805 -54.580 1.00 92.06 303 ASP A CA 1
ATOM 2413 C C . ASP A 1 303 ? 9.655 -0.036 -53.320 1.00 92.06 303 ASP A C 1
ATOM 2415 O O . ASP A 1 303 ? 8.732 0.251 -52.556 1.00 92.06 303 ASP A O 1
ATOM 2419 N N . LEU A 1 304 ? 10.473 -1.065 -53.061 1.00 94.62 304 LEU A N 1
ATOM 2420 C CA . LEU A 1 304 ? 10.397 -1.849 -51.825 1.00 94.62 304 LEU A CA 1
ATOM 2421 C C . LEU A 1 304 ? 10.742 -1.005 -50.596 1.00 94.62 304 LEU A C 1
ATOM 2423 O O . LEU A 1 304 ? 10.036 -1.107 -49.596 1.00 94.62 304 LEU A O 1
ATOM 2427 N N . MET A 1 305 ? 11.775 -0.162 -50.676 1.00 93.25 305 MET A N 1
ATOM 2428 C CA . MET A 1 305 ? 12.153 0.741 -49.585 1.00 93.25 305 MET A CA 1
ATOM 2429 C C . MET A 1 305 ? 11.043 1.747 -49.286 1.00 93.25 305 MET A C 1
ATOM 2431 O O . MET A 1 305 ? 10.668 1.889 -48.127 1.00 93.25 305 MET A O 1
ATOM 2435 N N . GLN A 1 306 ? 10.435 2.349 -50.311 1.00 94.81 306 GLN A N 1
ATOM 2436 C CA . GLN A 1 306 ? 9.302 3.259 -50.131 1.00 94.81 306 GLN A CA 1
ATOM 2437 C C . GLN A 1 306 ? 8.083 2.545 -49.517 1.00 94.81 306 GLN A C 1
ATOM 2439 O O . GLN A 1 306 ? 7.421 3.074 -48.629 1.00 94.81 306 GLN A O 1
ATOM 2444 N N . MET A 1 307 ? 7.805 1.305 -49.932 1.00 96.50 307 MET A N 1
ATOM 2445 C CA . MET A 1 307 ? 6.721 0.498 -49.360 1.00 96.50 307 MET A CA 1
ATOM 2446 C C . MET A 1 307 ? 6.992 0.082 -47.906 1.00 96.50 307 MET A C 1
ATOM 2448 O O . MET A 1 307 ? 6.057 -0.110 -47.124 1.00 96.50 307 MET A O 1
ATOM 2452 N N . TRP A 1 308 ? 8.256 -0.134 -47.544 1.00 96.81 308 TRP A N 1
ATOM 2453 C CA . TRP A 1 308 ? 8.652 -0.403 -46.164 1.00 96.81 308 TRP A CA 1
ATOM 2454 C C . TRP A 1 308 ? 8.544 0.864 -45.322 1.00 96.81 308 TRP A C 1
ATOM 2456 O O . TRP A 1 308 ? 7.979 0.800 -44.238 1.00 96.81 308 TRP A O 1
ATOM 2466 N N . GLU A 1 309 ? 8.985 2.006 -45.844 1.00 96.75 309 GLU A N 1
ATOM 2467 C CA . GLU A 1 309 ? 8.844 3.311 -45.199 1.00 96.75 309 GLU A CA 1
ATOM 2468 C C . GLU A 1 309 ? 7.372 3.642 -44.914 1.00 96.75 309 GLU A C 1
ATOM 2470 O O . GLU A 1 309 ? 7.027 3.941 -43.773 1.00 96.75 309 GLU A O 1
ATOM 2475 N N . GLU A 1 310 ? 6.472 3.476 -45.891 1.00 97.06 310 GLU A N 1
ATOM 2476 C CA . GLU A 1 310 ? 5.031 3.673 -45.677 1.00 97.06 310 GLU A CA 1
ATOM 2477 C C . GLU A 1 310 ? 4.454 2.725 -44.621 1.00 97.06 310 GLU A C 1
ATOM 2479 O O . GLU A 1 310 ? 3.627 3.133 -43.802 1.00 97.06 310 GLU A O 1
ATOM 2484 N N . ARG A 1 311 ? 4.863 1.449 -44.627 1.00 97.00 311 ARG A N 1
ATOM 2485 C CA . ARG A 1 311 ? 4.388 0.470 -43.640 1.00 97.00 311 ARG A CA 1
ATOM 2486 C C . ARG A 1 311 ? 4.890 0.787 -42.240 1.00 97.00 311 ARG A C 1
ATOM 2488 O O . ARG A 1 311 ? 4.095 0.746 -41.305 1.00 97.00 311 ARG A O 1
ATOM 2495 N N . ILE A 1 312 ? 6.165 1.140 -42.106 1.00 96.69 312 ILE A N 1
ATOM 2496 C CA . ILE A 1 312 ? 6.761 1.544 -40.832 1.00 96.69 312 ILE A CA 1
ATOM 2497 C C . ILE A 1 312 ? 6.084 2.818 -40.328 1.00 96.69 312 ILE A C 1
ATOM 2499 O O . ILE A 1 312 ? 5.724 2.881 -39.158 1.00 96.69 312 ILE A O 1
ATOM 2503 N N . HIS A 1 313 ? 5.827 3.796 -41.201 1.00 96.88 313 HIS A N 1
ATOM 2504 C CA . HIS A 1 313 ? 5.145 5.029 -40.819 1.00 96.88 313 HIS A CA 1
ATOM 2505 C C . HIS A 1 313 ? 3.714 4.770 -40.326 1.00 96.88 313 HIS A C 1
ATOM 2507 O O . HIS A 1 313 ? 3.328 5.269 -39.272 1.00 96.88 313 HIS A O 1
ATOM 2513 N N . LYS A 1 314 ? 2.940 3.932 -41.031 1.00 97.19 314 LYS A N 1
ATOM 2514 C CA . LYS A 1 314 ? 1.596 3.527 -40.581 1.00 97.19 314 LYS A CA 1
ATOM 2515 C C . LYS A 1 314 ? 1.645 2.776 -39.253 1.00 97.19 314 LYS A C 1
ATOM 2517 O O . LYS A 1 314 ? 0.849 3.050 -38.362 1.00 97.19 314 LYS A O 1
ATOM 2522 N N . GLN A 1 315 ? 2.583 1.843 -39.100 1.00 97.00 315 GLN A N 1
ATOM 2523 C CA . GLN A 1 315 ? 2.731 1.087 -37.860 1.00 97.00 315 GLN A CA 1
ATOM 2524 C C . GLN A 1 315 ? 3.146 1.986 -36.687 1.00 97.00 315 GLN A C 1
ATOM 2526 O O . GLN A 1 315 ? 2.638 1.792 -35.588 1.00 97.00 315 GLN A O 1
ATOM 2531 N N . ALA A 1 316 ? 3.996 2.990 -36.921 1.00 96.06 316 ALA A N 1
ATOM 2532 C CA . ALA A 1 316 ? 4.355 3.989 -35.917 1.00 96.06 316 ALA A CA 1
ATOM 2533 C C . ALA A 1 316 ? 3.128 4.800 -35.468 1.00 96.06 316 ALA A C 1
ATOM 2535 O O . ALA A 1 316 ? 2.876 4.896 -34.275 1.00 96.06 316 ALA A O 1
ATOM 2536 N N . GLN A 1 317 ? 2.296 5.273 -36.404 1.00 97.06 317 GLN A N 1
ATOM 2537 C CA . GLN A 1 317 ? 1.053 5.983 -36.066 1.00 97.06 317 GLN A CA 1
ATOM 2538 C C . GLN A 1 317 ? 0.077 5.118 -35.252 1.00 97.06 317 GLN A C 1
ATOM 2540 O O . GLN A 1 317 ? -0.534 5.596 -34.297 1.00 97.06 317 GLN A O 1
ATOM 2545 N N . HIS A 1 318 ? -0.069 3.836 -35.603 1.00 97.25 318 HIS A N 1
ATOM 2546 C CA . HIS A 1 318 ? -0.896 2.907 -34.829 1.00 97.25 318 HIS A CA 1
ATOM 2547 C C . HIS A 1 318 ? -0.323 2.638 -33.436 1.00 97.25 318 HIS A C 1
ATOM 2549 O O . HIS A 1 318 ? -1.086 2.528 -32.477 1.00 97.25 318 HIS A O 1
ATOM 2555 N N . PHE A 1 319 ? 1.002 2.538 -33.322 1.00 97.12 319 PHE A N 1
ATOM 2556 C CA . PHE A 1 319 ? 1.671 2.360 -32.041 1.00 97.12 319 PHE A CA 1
ATOM 2557 C C . PHE A 1 319 ? 1.479 3.579 -31.136 1.00 97.12 319 PHE A C 1
ATOM 2559 O O . PHE A 1 319 ? 1.142 3.400 -29.971 1.00 97.12 319 PHE A O 1
ATOM 2566 N N . ASP A 1 320 ? 1.602 4.794 -31.671 1.00 97.00 320 ASP A N 1
ATOM 2567 C CA . ASP A 1 320 ? 1.385 6.027 -30.909 1.00 97.00 320 ASP A CA 1
ATOM 2568 C C . ASP A 1 320 ? -0.060 6.127 -30.396 1.00 97.00 320 ASP A C 1
ATOM 2570 O O . ASP A 1 320 ? -0.282 6.394 -29.215 1.00 97.00 320 ASP A O 1
ATOM 2574 N N . ALA A 1 321 ? -1.052 5.826 -31.244 1.00 96.69 321 ALA A N 1
ATOM 2575 C CA . ALA A 1 321 ? -2.460 5.818 -30.841 1.00 96.69 321 ALA A CA 1
ATOM 2576 C C . ALA A 1 321 ? -2.758 4.757 -29.765 1.00 96.69 321 ALA A C 1
ATOM 2578 O O . ALA A 1 321 ? -3.500 5.012 -28.815 1.00 96.69 321 ALA A O 1
ATOM 2579 N N . PHE A 1 322 ? -2.163 3.568 -29.893 1.00 97.50 322 PHE A N 1
ATOM 2580 C CA . PHE A 1 322 ? -2.290 2.515 -28.890 1.00 97.50 322 PHE A CA 1
ATOM 2581 C C . PHE A 1 322 ? -1.607 2.902 -27.573 1.00 97.50 322 PHE A C 1
ATOM 2583 O O . PHE A 1 322 ? -2.187 2.713 -26.507 1.00 97.50 322 PHE A O 1
ATOM 2590 N N . ALA A 1 323 ? -0.411 3.490 -27.629 1.00 96.25 323 ALA A N 1
ATOM 2591 C CA . ALA A 1 323 ? 0.306 3.964 -26.450 1.00 96.25 323 ALA A CA 1
ATOM 2592 C C . ALA A 1 323 ? -0.483 5.051 -25.703 1.00 96.25 323 ALA A C 1
ATOM 2594 O O . ALA A 1 323 ? -0.552 5.018 -24.475 1.00 96.25 323 ALA A O 1
ATOM 2595 N N . GLU A 1 324 ? -1.141 5.967 -26.422 1.00 97.06 324 GLU A N 1
ATOM 2596 C CA . GLU A 1 324 ? -2.023 6.965 -25.810 1.00 97.06 324 GLU A CA 1
ATOM 2597 C C . GLU A 1 324 ? -3.241 6.315 -25.132 1.00 97.06 324 GLU A C 1
ATOM 2599 O O . GLU A 1 324 ? -3.612 6.698 -24.021 1.0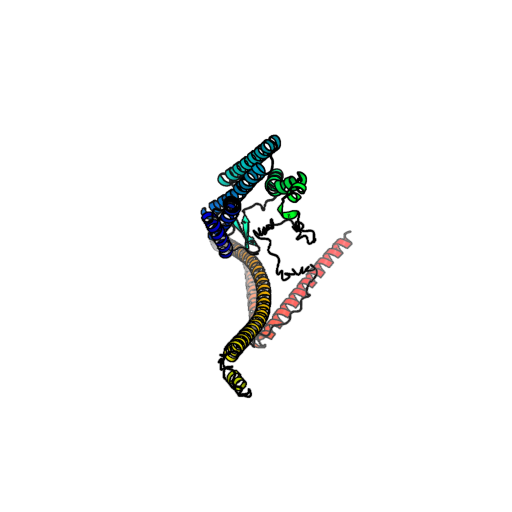0 97.06 324 GLU A O 1
ATOM 2604 N N . GLN A 1 325 ? -3.845 5.300 -25.757 1.00 97.69 325 GLN A N 1
ATOM 2605 C CA . GLN A 1 325 ? -4.956 4.558 -25.160 1.00 97.69 325 GLN A CA 1
ATOM 2606 C C . GLN A 1 325 ? -4.533 3.812 -23.887 1.00 97.69 325 GLN A C 1
ATOM 2608 O O . GLN A 1 325 ? -5.253 3.862 -22.889 1.00 97.69 325 GLN A O 1
ATOM 2613 N N . VAL A 1 326 ? -3.372 3.152 -23.905 1.00 97.31 326 VAL A N 1
ATOM 2614 C CA . VAL A 1 326 ? -2.818 2.460 -22.730 1.00 97.31 326 VAL A CA 1
ATOM 2615 C C . VAL A 1 326 ? -2.548 3.453 -21.605 1.00 97.31 326 VAL A C 1
ATOM 2617 O O . VAL A 1 326 ? -2.943 3.198 -20.474 1.00 97.31 326 VAL A O 1
ATOM 2620 N N . LEU A 1 327 ? -1.982 4.623 -21.912 1.00 95.56 327 LEU A N 1
ATOM 2621 C CA . LEU A 1 327 ? -1.735 5.655 -20.906 1.00 95.56 327 LEU A CA 1
ATOM 2622 C C . LEU A 1 327 ? -3.033 6.135 -20.236 1.00 95.56 327 LEU A C 1
ATOM 2624 O O . LEU A 1 327 ? -3.073 6.294 -19.019 1.00 95.56 327 LEU A O 1
ATOM 2628 N N . ARG A 1 328 ? -4.107 6.340 -21.011 1.00 96.06 328 ARG A N 1
ATOM 2629 C CA . ARG A 1 328 ? -5.422 6.709 -20.457 1.00 96.06 328 ARG A CA 1
ATOM 2630 C C . ARG A 1 328 ? -5.975 5.609 -19.555 1.00 96.06 328 ARG A C 1
ATOM 2632 O O . ARG A 1 328 ? -6.435 5.902 -18.455 1.00 96.06 328 ARG A O 1
ATOM 2639 N N . PHE A 1 329 ? -5.873 4.355 -19.990 1.00 97.94 329 PHE A N 1
ATOM 2640 C CA . PHE A 1 329 ? -6.305 3.212 -19.191 1.00 97.94 329 PHE A CA 1
ATOM 2641 C C . PHE A 1 329 ? -5.509 3.090 -17.883 1.00 97.94 329 PHE A C 1
ATOM 2643 O O . PHE A 1 329 ? -6.097 2.849 -16.832 1.00 97.94 329 PHE A O 1
ATOM 2650 N N . ASP A 1 330 ? -4.197 3.329 -17.916 1.00 96.31 330 ASP A N 1
ATOM 2651 C CA . ASP A 1 330 ? -3.355 3.335 -16.718 1.00 96.31 330 ASP A CA 1
ATOM 2652 C C . ASP A 1 330 ? -3.746 4.465 -15.752 1.00 96.31 330 ASP A C 1
ATOM 2654 O O . ASP A 1 330 ? -3.808 4.250 -14.538 1.00 96.31 330 ASP A O 1
ATOM 2658 N N . CYS A 1 331 ? -4.070 5.659 -16.263 1.00 95.06 331 CYS A N 1
ATOM 2659 C CA . CYS A 1 331 ? -4.597 6.750 -15.440 1.00 95.06 331 CYS A CA 1
ATOM 2660 C C . CYS A 1 331 ? -5.916 6.364 -14.750 1.00 95.06 331 CYS A C 1
ATOM 2662 O O . CYS A 1 331 ? -6.064 6.588 -13.544 1.00 95.06 331 CYS A O 1
ATOM 2664 N N . ASP A 1 332 ? -6.842 5.741 -15.480 1.00 96.12 332 ASP A N 1
ATOM 2665 C CA . ASP A 1 332 ? -8.121 5.280 -14.932 1.00 96.12 332 ASP A CA 1
ATOM 2666 C C . ASP A 1 332 ? -7.929 4.150 -13.909 1.00 96.12 332 ASP A C 1
ATOM 2668 O O . ASP A 1 332 ? -8.590 4.126 -12.865 1.00 96.12 332 ASP A O 1
ATOM 2672 N N . LEU A 1 333 ? -6.984 3.238 -14.155 1.00 96.75 333 LEU A N 1
ATOM 2673 C CA . LEU A 1 333 ? -6.635 2.160 -13.232 1.00 96.75 333 LEU A CA 1
ATOM 2674 C C . LEU A 1 333 ? -6.098 2.716 -11.908 1.00 96.75 333 LEU A C 1
ATOM 2676 O O . LEU A 1 333 ? -6.526 2.275 -10.840 1.00 96.75 333 LEU A O 1
ATOM 2680 N N . ILE A 1 334 ? -5.213 3.716 -11.961 1.00 95.06 334 ILE A N 1
ATOM 2681 C CA . ILE A 1 334 ? -4.680 4.388 -10.767 1.00 95.06 334 ILE A CA 1
ATOM 2682 C C . ILE A 1 334 ? -5.802 5.106 -10.005 1.00 95.06 334 ILE A C 1
ATOM 2684 O O . ILE A 1 334 ? -5.894 4.977 -8.780 1.00 95.06 334 ILE A O 1
ATOM 2688 N N . ALA A 1 335 ? -6.686 5.821 -10.707 1.00 94.44 335 ALA A N 1
ATOM 2689 C CA . ALA A 1 335 ? -7.816 6.510 -10.087 1.00 94.44 335 ALA A CA 1
ATOM 2690 C C . ALA A 1 335 ? -8.782 5.530 -9.399 1.00 94.44 335 ALA A C 1
ATOM 2692 O O . ALA A 1 335 ? -9.229 5.769 -8.274 1.00 94.44 335 ALA A O 1
ATOM 2693 N N . ASN A 1 336 ? -9.073 4.394 -10.034 1.00 96.81 336 ASN A N 1
ATOM 2694 C CA . ASN A 1 336 ? -9.931 3.364 -9.455 1.00 96.81 336 ASN A CA 1
ATOM 2695 C C . ASN A 1 336 ? -9.255 2.636 -8.286 1.00 96.81 336 ASN A C 1
ATOM 2697 O O . ASN A 1 336 ? -9.906 2.395 -7.270 1.00 96.81 336 ASN A O 1
ATOM 2701 N N . ALA A 1 337 ? -7.949 2.369 -8.357 1.00 94.38 337 ALA A N 1
ATOM 2702 C CA . ALA A 1 337 ? -7.194 1.818 -7.233 1.00 94.38 337 ALA A CA 1
ATOM 2703 C C . ALA A 1 337 ? -7.235 2.746 -6.004 1.00 94.38 337 ALA A C 1
ATOM 2705 O O . ALA A 1 337 ? -7.397 2.275 -4.875 1.00 94.38 337 ALA A O 1
ATOM 2706 N N . ALA A 1 338 ? -7.167 4.066 -6.211 1.00 93.00 338 ALA A N 1
ATOM 2707 C CA . ALA A 1 338 ? -7.325 5.044 -5.136 1.00 93.00 338 ALA A CA 1
ATOM 2708 C C . ALA A 1 338 ? -8.729 4.991 -4.503 1.00 93.00 338 ALA A C 1
ATOM 2710 O O . ALA A 1 338 ? -8.840 4.975 -3.277 1.00 93.00 338 ALA A O 1
ATOM 2711 N N . LYS A 1 339 ? -9.797 4.879 -5.308 1.00 97.19 339 LYS A N 1
ATOM 2712 C CA . LYS A 1 339 ? -11.175 4.712 -4.801 1.00 97.19 339 LYS A CA 1
ATOM 2713 C C . LYS A 1 339 ? -11.336 3.431 -3.979 1.00 97.19 339 LYS A C 1
ATOM 2715 O O . LYS A 1 339 ? -11.913 3.467 -2.897 1.00 97.19 339 LYS A O 1
ATOM 2720 N N . VAL A 1 340 ? -10.784 2.311 -4.453 1.00 97.25 340 VAL A N 1
ATOM 2721 C CA . VAL A 1 340 ? -10.813 1.028 -3.727 1.00 97.25 340 VAL A CA 1
ATOM 2722 C C . VAL A 1 340 ? -10.102 1.140 -2.378 1.00 97.25 340 VAL A C 1
ATOM 2724 O O . VAL A 1 340 ? -10.561 0.568 -1.390 1.00 97.25 340 VAL A O 1
ATOM 2727 N N . LYS A 1 341 ? -9.008 1.906 -2.303 1.00 93.62 341 LYS A N 1
ATOM 2728 C CA . LYS A 1 341 ? -8.309 2.153 -1.040 1.00 93.62 341 LYS A CA 1
ATOM 2729 C C . LYS A 1 341 ? -9.189 2.905 -0.037 1.00 93.62 341 LYS A C 1
ATOM 2731 O O . LYS A 1 341 ? -9.291 2.461 1.103 1.00 93.62 341 LYS A O 1
ATOM 2736 N N . VAL A 1 342 ? -9.852 3.982 -0.465 1.00 95.31 342 VAL A N 1
ATOM 2737 C CA . VAL A 1 342 ? -10.781 4.747 0.389 1.00 95.31 342 VAL A CA 1
ATOM 2738 C C . VAL A 1 342 ? -11.911 3.848 0.890 1.00 95.31 342 VAL A C 1
ATOM 2740 O O . VAL A 1 342 ? -12.143 3.769 2.093 1.00 95.31 342 VAL A O 1
ATOM 2743 N N . LEU A 1 343 ? -12.533 3.074 -0.003 1.00 97.62 343 LEU A N 1
ATOM 2744 C CA . LEU A 1 343 ? -13.583 2.119 0.368 1.00 97.62 343 LEU A CA 1
ATOM 2745 C C . LEU A 1 343 ? -13.099 1.079 1.386 1.00 97.62 343 LEU A C 1
ATOM 2747 O O . LEU A 1 343 ? -13.839 0.697 2.291 1.00 97.62 343 LEU A O 1
ATOM 2751 N N . ARG A 1 344 ? -11.850 0.618 1.273 1.00 96.75 344 ARG A N 1
ATOM 2752 C CA . ARG A 1 344 ? -11.260 -0.319 2.236 1.00 96.75 344 ARG A CA 1
ATOM 2753 C C . ARG A 1 344 ? -11.045 0.323 3.606 1.00 96.75 344 ARG A C 1
ATOM 2755 O O . ARG A 1 344 ? -11.274 -0.337 4.618 1.00 96.75 344 ARG A O 1
ATOM 2762 N N . GLU A 1 345 ? -10.605 1.578 3.646 1.00 96.00 345 GLU A N 1
ATOM 2763 C CA . GLU A 1 345 ? -10.448 2.340 4.890 1.00 96.00 345 GLU A CA 1
ATOM 2764 C C . GLU A 1 345 ? -11.811 2.565 5.566 1.00 96.00 345 GLU A C 1
ATOM 2766 O O . GLU A 1 345 ? -11.958 2.279 6.755 1.00 96.00 345 GLU A O 1
ATOM 2771 N N . GLU A 1 346 ? -12.830 2.973 4.806 1.00 96.88 346 GLU A N 1
ATOM 2772 C CA . GLU A 1 346 ? -14.207 3.129 5.292 1.00 96.88 346 GLU A CA 1
ATOM 2773 C C . GLU A 1 346 ? -14.793 1.806 5.797 1.00 96.88 346 GLU A C 1
ATOM 2775 O O . GLU A 1 346 ? -15.365 1.757 6.887 1.00 96.88 346 GLU A O 1
ATOM 2780 N N . HIS A 1 347 ? -14.595 0.708 5.062 1.00 97.00 347 HIS A N 1
ATOM 2781 C CA . HIS A 1 347 ? -15.021 -0.622 5.493 1.00 97.00 347 HIS A CA 1
ATOM 2782 C C . HIS A 1 347 ? -14.335 -1.047 6.799 1.00 97.00 347 HIS A C 1
ATOM 2784 O O . HIS A 1 347 ? -14.985 -1.586 7.695 1.00 97.00 347 HIS A O 1
ATOM 2790 N N . GLY A 1 348 ? -13.037 -0.761 6.947 1.00 96.12 348 GLY A N 1
ATOM 2791 C CA . GLY A 1 348 ? -12.300 -1.002 8.187 1.00 96.12 348 GLY A CA 1
ATOM 2792 C C . GLY A 1 348 ? -12.864 -0.208 9.369 1.00 96.12 348 GLY A C 1
ATOM 2793 O O . GLY A 1 348 ? -13.057 -0.767 10.449 1.00 96.12 348 GLY A O 1
ATOM 2794 N N . GLN A 1 349 ? -13.198 1.069 9.162 1.00 94.81 349 GLN A N 1
ATOM 2795 C CA . GLN A 1 349 ? -13.846 1.895 10.186 1.00 94.81 349 GLN A CA 1
ATOM 2796 C C . GLN A 1 349 ? -15.235 1.366 10.553 1.00 94.81 349 GLN A C 1
ATOM 2798 O O . GLN A 1 349 ? -15.584 1.318 11.734 1.00 94.81 349 GLN A O 1
ATOM 2803 N N . LEU A 1 350 ? -16.022 0.949 9.559 1.00 96.88 350 LEU A N 1
ATOM 2804 C CA . LEU A 1 350 ? -17.359 0.408 9.776 1.00 96.88 350 LEU A CA 1
ATOM 2805 C C . LEU A 1 350 ? -17.303 -0.899 10.569 1.00 96.88 350 LEU A C 1
ATOM 2807 O O . LEU A 1 350 ? -18.051 -1.059 11.530 1.00 96.88 350 LEU A O 1
ATOM 2811 N N . LYS A 1 351 ? -16.354 -1.781 10.239 1.00 97.00 351 LYS A N 1
ATOM 2812 C CA . LYS A 1 351 ? -16.094 -3.005 10.999 1.00 97.00 351 LYS A CA 1
ATOM 2813 C C . LYS A 1 351 ? -15.680 -2.696 12.439 1.00 97.00 351 LYS A C 1
ATOM 2815 O O . LYS A 1 351 ? -16.215 -3.295 13.364 1.00 97.00 351 LYS A O 1
ATOM 2820 N N . GLY A 1 352 ? -14.796 -1.718 12.648 1.00 96.06 352 GLY A N 1
ATOM 2821 C CA . GLY A 1 352 ? -14.408 -1.284 13.993 1.00 96.06 352 GLY A CA 1
ATOM 2822 C C . GLY A 1 352 ? -15.590 -0.755 14.816 1.00 96.06 352 GLY A C 1
ATOM 2823 O O . GLY A 1 352 ? -15.712 -1.068 16.000 1.00 96.06 352 GLY A O 1
ATOM 2824 N N . ARG A 1 353 ? -16.503 0.004 14.191 1.00 96.25 353 ARG A N 1
ATOM 2825 C CA . ARG A 1 353 ? -17.752 0.452 14.833 1.00 96.25 353 ARG A CA 1
ATOM 2826 C C . ARG A 1 353 ? -18.686 -0.715 15.142 1.00 96.25 353 ARG A C 1
ATOM 2828 O O . ARG A 1 353 ? -19.254 -0.743 16.228 1.00 96.25 353 ARG A O 1
ATOM 2835 N N . GLN A 1 354 ? -18.820 -1.671 14.226 1.00 96.50 354 GLN A N 1
ATOM 2836 C CA . GLN A 1 354 ? -19.629 -2.869 14.436 1.00 96.50 354 GLN A CA 1
ATOM 2837 C C . GLN A 1 354 ? -19.111 -3.690 15.621 1.00 96.50 354 GLN A C 1
ATOM 2839 O O . GLN A 1 354 ? -19.884 -4.005 16.515 1.00 96.50 354 GLN A O 1
ATOM 2844 N N . GLU A 1 355 ? -17.803 -3.942 15.702 1.00 97.31 355 GLU A N 1
ATOM 2845 C CA . GLU A 1 355 ? -17.206 -4.666 16.832 1.00 97.31 355 GLU A CA 1
ATOM 2846 C C . GLU A 1 355 ? -17.432 -3.951 18.175 1.00 97.31 355 GLU A C 1
ATOM 2848 O O . GLU A 1 355 ? -17.584 -4.597 19.211 1.00 97.31 355 GLU A O 1
ATOM 2853 N N . LEU A 1 356 ? -17.458 -2.614 18.181 1.00 95.94 356 LEU A N 1
ATOM 2854 C CA . LEU A 1 356 ? -17.782 -1.835 19.377 1.00 95.94 356 LEU A CA 1
ATOM 2855 C C . LEU A 1 356 ? -19.255 -1.994 19.773 1.00 95.94 356 LEU A C 1
ATOM 2857 O O . LEU A 1 356 ? -19.545 -2.174 20.956 1.00 95.94 356 LEU A O 1
ATOM 2861 N N . VAL A 1 357 ? -20.169 -1.958 18.800 1.00 97.38 357 VAL A N 1
ATOM 2862 C CA . VAL A 1 357 ? -21.598 -2.218 19.031 1.00 97.38 357 VAL A CA 1
ATOM 2863 C C . VAL A 1 357 ? -21.803 -3.640 19.550 1.00 97.38 357 VAL A C 1
ATOM 2865 O O . VAL A 1 357 ? -22.496 -3.807 20.548 1.00 97.38 357 VAL A O 1
ATOM 2868 N N . ASP A 1 358 ? -21.140 -4.641 18.973 1.00 97.69 358 ASP A N 1
ATOM 2869 C CA . ASP A 1 358 ? -21.235 -6.038 19.413 1.00 97.69 358 ASP A CA 1
ATOM 2870 C C . ASP A 1 358 ? -20.766 -6.207 20.867 1.00 97.69 358 ASP A C 1
ATOM 2872 O O . ASP A 1 358 ? -21.420 -6.878 21.667 1.00 97.69 358 ASP A O 1
ATOM 2876 N N . ARG A 1 359 ? -19.677 -5.531 21.264 1.00 96.81 359 ARG A N 1
ATOM 2877 C CA . ARG A 1 359 ? -19.229 -5.510 22.669 1.00 96.81 359 ARG A CA 1
ATOM 2878 C C . ARG A 1 359 ? -20.239 -4.825 23.583 1.00 96.81 359 ARG A C 1
ATOM 2880 O O . ARG A 1 359 ? -20.492 -5.324 24.676 1.00 96.81 359 ARG A O 1
ATOM 2887 N N . SER A 1 360 ? -20.817 -3.705 23.151 1.00 96.69 360 SER A N 1
ATOM 2888 C CA . SER A 1 360 ? -21.860 -3.013 23.914 1.00 96.69 360 SER A CA 1
ATOM 2889 C C . SER A 1 360 ? -23.105 -3.887 24.080 1.00 96.69 360 SER A C 1
ATOM 2891 O O . SER A 1 360 ? -23.684 -3.915 25.161 1.00 96.69 360 SER A O 1
ATOM 2893 N N . LEU A 1 361 ? -23.509 -4.620 23.039 1.00 97.56 361 LEU A N 1
ATOM 2894 C CA . LEU A 1 361 ? -24.634 -5.552 23.091 1.00 97.56 361 LEU A CA 1
ATOM 2895 C C . LEU A 1 361 ? -24.354 -6.712 24.046 1.00 97.56 361 LEU A C 1
ATOM 2897 O O . LEU A 1 361 ? -25.230 -7.058 24.835 1.00 97.56 361 LEU A O 1
ATOM 2901 N N . GLN A 1 362 ? -23.137 -7.263 24.035 1.00 97.44 362 GLN A N 1
ATOM 2902 C CA . GLN A 1 362 ? -22.744 -8.303 24.985 1.00 97.44 362 GLN A CA 1
ATOM 2903 C C . GLN A 1 362 ? -22.784 -7.792 26.431 1.00 97.44 362 GLN A C 1
ATOM 2905 O O . GLN A 1 362 ? -23.319 -8.466 27.304 1.00 97.44 362 GLN A O 1
ATOM 2910 N N . GLN A 1 363 ? -22.289 -6.577 26.683 1.00 96.81 363 GLN A N 1
ATOM 2911 C CA . GLN A 1 363 ? -22.356 -5.957 28.010 1.00 96.81 363 GLN A CA 1
ATOM 2912 C C . GLN A 1 363 ? -23.798 -5.749 28.482 1.00 96.81 363 GLN A C 1
ATOM 2914 O O . GLN A 1 363 ? -24.101 -6.026 29.640 1.00 96.81 363 GLN A O 1
ATOM 2919 N N . ILE A 1 364 ? -24.688 -5.283 27.599 1.00 97.06 364 ILE A N 1
ATOM 2920 C CA . ILE A 1 364 ? -26.117 -5.140 27.909 1.00 97.06 364 ILE A CA 1
ATOM 2921 C C . ILE A 1 364 ? -26.724 -6.509 28.237 1.00 97.06 364 ILE A C 1
ATOM 2923 O O . ILE A 1 364 ? -27.464 -6.622 29.212 1.00 97.06 364 ILE A O 1
ATOM 2927 N N . TRP A 1 365 ? -26.377 -7.552 27.480 1.00 97.50 365 TRP A N 1
ATOM 2928 C CA . TRP A 1 365 ? -26.817 -8.923 27.744 1.00 97.50 365 TRP A CA 1
ATOM 2929 C C . TRP A 1 365 ? -26.366 -9.430 29.115 1.00 97.50 365 TRP A C 1
ATOM 2931 O O . TRP A 1 365 ? -27.189 -9.925 29.884 1.00 97.50 365 TRP A O 1
ATOM 2941 N N . ASP A 1 366 ? -25.090 -9.257 29.456 1.00 97.50 366 ASP A N 1
ATOM 2942 C CA . ASP A 1 366 ? -24.543 -9.680 30.749 1.00 97.50 366 ASP A CA 1
ATOM 2943 C C . ASP A 1 366 ? -25.196 -8.903 31.909 1.00 97.50 366 ASP A C 1
ATOM 2945 O O . ASP A 1 366 ? -25.514 -9.471 32.958 1.00 97.50 366 ASP A O 1
ATOM 2949 N N . GLN A 1 367 ? -25.452 -7.602 31.719 1.00 97.19 367 GLN A N 1
ATOM 2950 C CA . GLN A 1 367 ? -26.180 -6.774 32.682 1.00 97.19 367 GLN A CA 1
ATOM 2951 C C . GLN A 1 367 ? -27.616 -7.268 32.873 1.00 97.19 367 GLN A C 1
ATOM 2953 O O . GLN A 1 367 ? -28.036 -7.459 34.016 1.00 97.19 367 GLN A O 1
ATOM 2958 N N . GLN A 1 368 ? -28.348 -7.518 31.784 1.00 96.75 368 GLN A N 1
ATOM 2959 C CA . GLN A 1 368 ? -29.710 -8.055 31.824 1.00 96.75 368 GLN A CA 1
ATOM 2960 C C . GLN A 1 368 ? -29.766 -9.435 32.495 1.00 96.75 368 GLN A C 1
ATOM 2962 O O . GLN A 1 368 ? -30.634 -9.657 33.339 1.00 96.75 368 GLN A O 1
ATOM 2967 N N . ASP A 1 369 ? -28.822 -10.333 32.204 1.00 97.38 369 ASP A N 1
ATOM 2968 C CA . ASP A 1 369 ? -28.733 -11.649 32.852 1.00 97.38 369 ASP A CA 1
ATOM 2969 C C . ASP A 1 369 ? -28.421 -11.521 34.352 1.00 97.38 369 ASP A C 1
ATOM 2971 O O . ASP A 1 369 ? -29.080 -12.141 35.189 1.00 97.38 369 ASP A O 1
ATOM 2975 N N . SER A 1 370 ? -27.480 -10.650 34.731 1.00 96.00 370 SER A N 1
ATOM 2976 C CA . SER A 1 370 ? -27.159 -10.406 36.144 1.00 96.00 370 SER A CA 1
ATOM 2977 C C . SER A 1 370 ? -28.346 -9.831 36.927 1.00 96.00 370 SER A C 1
ATOM 2979 O O . SER A 1 370 ? -28.632 -10.294 38.035 1.00 96.00 370 SER A O 1
ATOM 2981 N N . LEU A 1 371 ? -29.086 -8.885 36.333 1.00 97.12 371 LEU A N 1
ATOM 2982 C CA . LEU A 1 371 ? -30.314 -8.323 36.894 1.00 97.12 371 LEU A CA 1
ATOM 2983 C C . LEU A 1 371 ? -31.401 -9.392 37.012 1.00 97.12 371 LEU A C 1
ATOM 2985 O O . LEU A 1 371 ? -32.047 -9.477 38.053 1.00 97.12 371 LEU A O 1
ATOM 2989 N N . GLY A 1 372 ? -31.564 -10.248 36.000 1.00 95.69 372 GLY A N 1
ATOM 2990 C CA . GLY A 1 372 ? -32.495 -11.377 36.038 1.00 95.69 372 GLY A CA 1
ATOM 2991 C C . GLY A 1 372 ? -32.187 -12.353 37.176 1.00 95.69 372 GLY A C 1
ATOM 2992 O O . GLY A 1 372 ? -33.089 -12.747 37.921 1.00 95.69 372 GLY A O 1
ATOM 2993 N N . ARG A 1 373 ? -30.909 -12.696 37.377 1.00 95.44 373 ARG A N 1
ATOM 2994 C CA . ARG A 1 373 ? -30.463 -13.557 38.486 1.00 95.44 373 ARG A CA 1
ATOM 2995 C C . ARG A 1 373 ? -30.666 -12.896 39.847 1.00 95.44 373 ARG A C 1
ATOM 2997 O O . ARG A 1 373 ? -31.140 -13.556 40.768 1.00 95.44 373 ARG A O 1
ATOM 3004 N N . LEU A 1 374 ? -30.350 -11.606 39.976 1.00 96.44 374 LEU A N 1
ATOM 3005 C CA . LEU A 1 374 ? -30.553 -10.848 41.212 1.00 96.44 374 LEU A CA 1
ATOM 3006 C C . LEU A 1 374 ? -32.042 -10.744 41.563 1.00 96.44 374 LEU A C 1
ATOM 3008 O O . LEU A 1 374 ? -32.415 -11.021 42.700 1.00 96.44 374 LEU A O 1
ATOM 3012 N N . LEU A 1 375 ? -32.899 -10.416 40.591 1.00 95.25 375 LEU A N 1
ATOM 3013 C CA . LEU A 1 375 ? -34.354 -10.378 40.764 1.00 95.25 375 LEU A CA 1
ATOM 3014 C C . LEU A 1 375 ? -34.908 -11.747 41.159 1.00 95.25 375 LEU A C 1
ATOM 3016 O O . LEU A 1 375 ? -35.708 -11.827 42.086 1.00 95.25 375 LEU A O 1
ATOM 3020 N N . SER A 1 376 ? -34.441 -12.821 40.519 1.00 94.12 376 SER A N 1
ATOM 3021 C CA . SER A 1 376 ? -34.828 -14.192 40.874 1.00 94.12 376 SER A CA 1
ATOM 3022 C C . SER A 1 376 ? -34.400 -14.550 42.301 1.00 94.12 376 SER A C 1
ATOM 3024 O O . SER A 1 376 ? -35.185 -15.117 43.056 1.00 94.12 376 SER A O 1
ATOM 3026 N N . GLY A 1 377 ? -33.186 -14.162 42.706 1.00 93.88 377 GLY A N 1
ATOM 3027 C CA . GLY A 1 377 ? -32.688 -14.359 44.068 1.00 93.88 377 GLY A CA 1
ATOM 3028 C C . GLY A 1 377 ? -33.477 -13.570 45.116 1.00 93.88 377 GLY A C 1
ATOM 3029 O O . GLY A 1 377 ? -33.815 -14.114 46.165 1.00 93.88 377 GLY A O 1
ATOM 3030 N N . MET A 1 378 ? -33.827 -12.311 44.828 1.00 91.94 378 MET A N 1
ATOM 3031 C CA . MET A 1 378 ? -34.690 -11.510 45.703 1.00 91.94 378 MET A CA 1
ATOM 3032 C C . MET A 1 378 ? -36.101 -12.090 45.791 1.00 91.94 378 MET A C 1
ATOM 3034 O O . MET A 1 378 ? -36.664 -12.134 46.881 1.00 91.94 378 MET A O 1
ATOM 3038 N N . LEU A 1 379 ? -36.664 -12.560 44.675 1.00 90.56 379 LEU A N 1
ATOM 3039 C CA . LEU A 1 379 ? -37.978 -13.198 44.652 1.00 90.56 379 LEU A CA 1
ATOM 3040 C C . LEU A 1 379 ? -37.988 -14.458 45.521 1.00 90.56 379 LEU A C 1
ATOM 3042 O O . LEU A 1 379 ? -38.902 -14.630 46.324 1.00 90.56 379 LEU A O 1
ATOM 3046 N N . GLU A 1 380 ? -36.951 -15.292 45.432 1.00 91.25 380 GLU A N 1
ATOM 3047 C CA . GLU A 1 380 ? -36.833 -16.494 46.261 1.00 91.25 380 GLU A CA 1
ATOM 3048 C C . GLU A 1 380 ? -36.621 -16.159 47.749 1.00 91.25 380 GLU A C 1
ATOM 3050 O O . GLU A 1 380 ? -37.174 -16.834 48.613 1.00 91.25 380 GLU A O 1
ATOM 3055 N N . ALA A 1 381 ? -35.901 -15.075 48.068 1.00 88.56 381 ALA A N 1
ATOM 3056 C CA . ALA A 1 381 ? -35.725 -14.594 49.443 1.00 88.56 381 ALA A CA 1
ATOM 3057 C C . ALA A 1 381 ? -37.002 -13.967 50.042 1.00 88.56 381 ALA A C 1
ATOM 3059 O O . ALA A 1 381 ? -37.256 -14.106 51.239 1.00 88.56 381 ALA A O 1
ATOM 3060 N N . LEU A 1 382 ? -37.817 -13.296 49.222 1.00 84.94 382 LEU A N 1
ATOM 3061 C CA . LEU A 1 382 ? -39.087 -12.677 49.627 1.00 84.94 382 LEU A CA 1
ATOM 3062 C C . LEU A 1 382 ? -40.235 -13.690 49.722 1.00 84.94 382 LEU A C 1
ATOM 3064 O O . LEU A 1 382 ? -41.165 -13.491 50.503 1.00 84.94 382 LEU A O 1
ATOM 3068 N N . ARG A 1 383 ? -40.172 -14.795 48.972 1.00 85.50 383 ARG A N 1
ATOM 3069 C CA . ARG A 1 383 ? -41.174 -15.870 48.974 1.00 85.50 383 ARG A CA 1
ATOM 3070 C C . ARG A 1 383 ? -41.518 -16.411 50.378 1.00 85.50 383 ARG A C 1
ATOM 3072 O O . ARG A 1 383 ? -42.708 -16.467 50.691 1.00 85.50 383 ARG A O 1
ATOM 3079 N N . PRO A 1 384 ? -40.558 -16.763 51.261 1.00 78.38 384 PRO A N 1
ATOM 3080 C CA . PRO A 1 384 ? -40.874 -17.216 52.619 1.00 78.38 384 PRO A CA 1
ATOM 3081 C C . PRO A 1 384 ? -41.450 -16.107 53.514 1.00 78.38 384 PRO A C 1
ATOM 3083 O O . PRO A 1 384 ? -42.333 -16.391 54.320 1.00 78.38 384 PRO A O 1
ATOM 3086 N N . GLN A 1 385 ? -41.022 -14.846 53.352 1.00 71.31 385 GLN A N 1
ATOM 3087 C CA . GLN A 1 385 ? -41.614 -13.703 54.066 1.00 71.31 385 GLN A CA 1
ATOM 3088 C C . GLN A 1 385 ? -43.068 -13.465 53.652 1.00 71.31 385 GLN A C 1
ATOM 3090 O O . GLN A 1 385 ? -43.910 -13.172 54.497 1.00 71.31 385 GLN A O 1
ATOM 3095 N N . GLN A 1 386 ? -43.375 -13.630 52.366 1.00 65.88 386 GLN A N 1
ATOM 3096 C CA . GLN A 1 386 ? -44.733 -13.522 51.847 1.00 65.88 386 GLN A CA 1
ATOM 3097 C C . GLN A 1 386 ? -45.627 -14.655 52.374 1.00 65.88 386 GLN A C 1
ATOM 3099 O O . GLN A 1 386 ? -46.794 -14.420 52.677 1.00 65.88 386 GLN A O 1
ATOM 3104 N N . GLN A 1 387 ? -45.075 -15.862 52.549 1.00 67.06 387 GLN A N 1
ATOM 3105 C CA . GLN A 1 387 ? -45.776 -16.997 53.153 1.00 67.06 387 GLN A CA 1
ATOM 3106 C C . GLN A 1 387 ? -46.058 -16.767 54.652 1.00 67.06 387 GLN A C 1
ATOM 3108 O O . GLN A 1 387 ? -47.166 -17.027 55.105 1.00 67.06 387 GLN A O 1
ATOM 3113 N N . GLN A 1 388 ? -45.104 -16.197 55.400 1.00 64.69 388 GLN A N 1
ATOM 3114 C CA . GLN A 1 388 ? -45.288 -15.823 56.812 1.00 64.69 388 GLN A CA 1
ATOM 3115 C C . GLN A 1 388 ? -46.267 -14.651 56.996 1.00 64.69 388 GLN A C 1
ATOM 3117 O O . GLN A 1 388 ? -47.105 -14.676 57.892 1.00 64.69 388 GLN A O 1
ATOM 3122 N N . GLN A 1 389 ? -46.218 -13.639 56.123 1.00 61.62 389 GLN A N 1
ATOM 3123 C CA . GLN A 1 389 ? -47.178 -12.531 56.141 1.00 61.62 389 GLN A CA 1
ATOM 3124 C C . GLN A 1 389 ? -48.582 -12.960 55.713 1.00 61.62 389 GLN A C 1
ATOM 3126 O O . GLN A 1 389 ? -49.544 -12.366 56.186 1.00 61.62 389 GLN A O 1
ATOM 3131 N N . ALA A 1 390 ? -48.738 -13.969 54.852 1.00 57.94 390 ALA A N 1
ATOM 3132 C CA . ALA A 1 390 ? -50.054 -14.514 54.516 1.00 57.94 390 ALA A CA 1
ATOM 3133 C C . ALA A 1 390 ? -50.743 -15.159 55.736 1.00 57.94 390 ALA A C 1
ATOM 3135 O O . ALA A 1 390 ? -51.961 -15.033 55.868 1.00 57.94 390 ALA A O 1
ATOM 3136 N N . ASP A 1 391 ? -49.969 -15.755 56.650 1.00 56.81 391 ASP A N 1
ATOM 3137 C CA . ASP A 1 391 ? -50.478 -16.326 57.904 1.00 56.81 391 ASP A CA 1
ATOM 3138 C C . ASP A 1 391 ? -50.801 -15.243 58.966 1.00 56.81 391 ASP A C 1
ATOM 3140 O O . ASP A 1 391 ? -51.728 -15.418 59.757 1.00 56.81 391 ASP A O 1
ATOM 3144 N N . GLU A 1 392 ? -50.121 -14.084 58.956 1.00 54.75 392 GLU A N 1
ATOM 3145 C CA . GLU A 1 392 ? -50.382 -12.951 59.875 1.00 54.75 392 GLU A CA 1
ATOM 3146 C C . GLU A 1 392 ? -51.390 -11.901 59.338 1.00 54.75 392 GLU A C 1
ATOM 3148 O O . GLU A 1 392 ? -52.061 -11.209 60.110 1.00 54.75 392 GLU A O 1
ATOM 3153 N N . ALA A 1 393 ? -51.551 -11.764 58.016 1.00 52.28 393 ALA A N 1
ATOM 3154 C CA . ALA A 1 393 ? -52.358 -10.714 57.376 1.00 52.28 393 ALA A CA 1
ATOM 3155 C C . ALA A 1 393 ? -53.876 -10.972 57.366 1.00 52.28 393 ALA A C 1
ATOM 3157 O O . ALA A 1 393 ? -54.633 -10.119 56.888 1.00 52.28 393 ALA A O 1
ATOM 3158 N N . ALA A 1 394 ? -54.350 -12.069 57.963 1.00 54.44 394 ALA A N 1
ATOM 3159 C CA . ALA A 1 394 ? -55.776 -12.298 58.214 1.00 54.44 394 ALA A CA 1
ATOM 3160 C C . ALA A 1 394 ? -56.424 -11.207 59.108 1.00 54.44 394 ALA A C 1
ATOM 3162 O O . ALA A 1 394 ? -57.646 -11.172 59.242 1.00 54.44 394 ALA A O 1
ATOM 3163 N N . GLY A 1 395 ? -55.627 -10.305 59.703 1.00 50.44 395 GLY A N 1
ATOM 3164 C CA . GLY A 1 395 ? -56.065 -9.421 60.780 1.00 50.44 395 GLY A CA 1
ATOM 3165 C C . GLY A 1 395 ? -56.243 -7.914 60.540 1.00 50.44 395 GLY A C 1
ATOM 3166 O O . GLY A 1 395 ? -56.736 -7.326 61.488 1.00 50.44 395 GLY A O 1
ATOM 3167 N N . ASN A 1 396 ? -55.870 -7.274 59.403 1.00 52.59 396 ASN A N 1
ATOM 3168 C CA . ASN A 1 396 ? -56.270 -5.884 58.977 1.00 52.59 396 ASN A CA 1
ATOM 3169 C C . ASN A 1 396 ? -55.287 -5.125 58.030 1.00 52.59 396 ASN A C 1
ATOM 3171 O O . ASN A 1 396 ? -55.538 -3.969 57.690 1.00 52.59 396 ASN A O 1
ATOM 3175 N N . ALA A 1 397 ? -54.192 -5.713 57.532 1.00 54.34 397 ALA A N 1
ATOM 3176 C CA . ALA A 1 397 ? -53.152 -4.979 56.773 1.00 54.34 397 ALA A CA 1
ATOM 3177 C C . ALA A 1 397 ? -53.355 -4.875 55.231 1.00 54.34 397 ALA A C 1
ATOM 3179 O O . ALA A 1 397 ? -52.427 -4.549 54.494 1.00 54.34 397 ALA A O 1
ATOM 3180 N N . ALA A 1 398 ? -54.556 -5.139 54.702 1.00 56.75 398 ALA A N 1
ATOM 3181 C CA . ALA A 1 398 ? -54.785 -5.377 53.263 1.00 56.75 398 ALA A CA 1
ATOM 3182 C C . ALA A 1 398 ? -54.938 -4.127 52.358 1.00 56.75 398 ALA A C 1
ATOM 3184 O O . ALA A 1 398 ? -55.077 -4.270 51.143 1.00 56.75 398 ALA A O 1
ATOM 3185 N N . ALA A 1 399 ? -54.972 -2.909 52.903 1.00 54.50 399 ALA A N 1
ATOM 3186 C CA . ALA A 1 399 ? -55.206 -1.683 52.124 1.00 54.50 399 ALA A CA 1
ATOM 3187 C C . ALA A 1 399 ? -54.006 -1.212 51.257 1.00 54.50 399 ALA A C 1
ATOM 3189 O O . ALA A 1 399 ? -54.223 -0.956 50.070 1.00 54.50 399 ALA A O 1
ATOM 3190 N N . PRO A 1 400 ? -52.755 -1.129 51.764 1.00 58.22 400 PRO A N 1
ATOM 3191 C CA . PRO A 1 400 ? -51.602 -0.684 50.965 1.00 58.22 400 PRO A CA 1
ATOM 3192 C C . PRO A 1 400 ? -51.191 -1.674 49.860 1.00 58.22 400 PRO A C 1
ATOM 3194 O O . PRO A 1 400 ? -50.696 -1.261 48.814 1.00 58.22 400 PRO A O 1
ATOM 3197 N N . ALA A 1 401 ? -51.466 -2.971 50.026 1.00 64.38 401 ALA A N 1
ATOM 3198 C CA . ALA A 1 401 ? -51.230 -3.968 48.978 1.00 64.38 401 ALA A CA 1
ATOM 3199 C C . ALA A 1 401 ? -52.120 -3.738 47.737 1.00 64.38 401 ALA A C 1
ATOM 3201 O O . ALA A 1 401 ? -51.669 -3.892 46.603 1.00 64.38 401 ALA A O 1
ATOM 3202 N N . ARG A 1 402 ? -53.373 -3.295 47.928 1.00 68.25 402 ARG A N 1
ATOM 3203 C CA . ARG A 1 402 ? -54.317 -3.044 46.822 1.00 68.25 402 ARG A CA 1
ATOM 3204 C C . ARG A 1 402 ? -53.964 -1.806 45.999 1.00 68.25 402 ARG A C 1
ATOM 3206 O O . ARG A 1 402 ? -54.180 -1.818 44.789 1.00 68.25 402 ARG A O 1
ATOM 3213 N N . SER A 1 403 ? -53.447 -0.740 46.617 1.00 74.56 403 SER A N 1
ATOM 3214 C CA . SER A 1 403 ? -53.033 0.466 45.880 1.00 74.56 403 SER A CA 1
ATOM 3215 C C . SER A 1 403 ? -51.790 0.202 45.031 1.00 74.56 403 SER A C 1
ATOM 3217 O O . SER A 1 403 ? -51.753 0.610 43.872 1.00 74.56 403 SER A O 1
ATOM 3219 N N . HIS A 1 404 ? -50.818 -0.543 45.564 1.00 74.88 404 HIS A N 1
ATOM 3220 C CA . HIS A 1 404 ? -49.617 -0.917 44.822 1.00 74.88 404 HIS A CA 1
ATOM 3221 C C . HIS A 1 404 ? -49.936 -1.862 43.654 1.00 74.88 404 HIS A C 1
ATOM 3223 O O . HIS A 1 404 ? -49.463 -1.656 42.539 1.00 74.88 404 HIS A O 1
ATOM 3229 N N . GLN A 1 405 ? -50.836 -2.826 43.866 1.00 78.44 405 GLN A N 1
ATOM 3230 C CA . GLN A 1 405 ? -51.300 -3.729 42.811 1.00 78.44 405 GLN A CA 1
ATOM 3231 C C . GLN A 1 405 ? -52.098 -3.008 41.714 1.00 78.44 405 GLN A C 1
ATOM 3233 O O . GLN A 1 405 ? -51.959 -3.335 40.537 1.00 78.44 405 GLN A O 1
ATOM 3238 N N . ARG A 1 406 ? -52.884 -1.984 42.073 1.00 80.75 406 ARG A N 1
ATOM 3239 C CA . ARG A 1 406 ? -53.555 -1.118 41.093 1.00 80.75 406 ARG A CA 1
ATOM 3240 C C . ARG A 1 406 ? -52.552 -0.285 40.285 1.00 80.75 406 ARG A C 1
ATOM 3242 O O . ARG A 1 406 ? -52.737 -0.156 39.082 1.00 80.75 406 ARG A O 1
ATOM 3249 N N . ALA A 1 407 ? -51.500 0.251 40.908 1.00 83.94 407 ALA A N 1
ATOM 3250 C CA . ALA A 1 407 ? -50.442 0.968 40.190 1.00 83.94 407 ALA A CA 1
ATOM 3251 C C . ALA A 1 407 ? -49.708 0.053 39.191 1.00 83.94 407 ALA A C 1
ATOM 3253 O O . ALA A 1 407 ? -49.539 0.435 38.040 1.00 83.94 407 ALA A O 1
ATOM 3254 N N . LEU A 1 408 ? -49.382 -1.182 39.590 1.00 84.69 408 LEU A N 1
ATOM 3255 C CA . LEU A 1 408 ? -48.800 -2.206 38.709 1.00 84.69 408 LEU A CA 1
ATOM 3256 C C . LEU A 1 408 ? -49.693 -2.528 37.504 1.00 84.69 408 LEU A C 1
ATOM 3258 O O . LEU A 1 408 ? -49.210 -2.597 36.378 1.00 84.69 408 LEU A O 1
ATOM 3262 N N . GLN A 1 409 ? -51.000 -2.698 37.726 1.00 87.81 409 GLN A N 1
ATOM 3263 C CA . GLN A 1 409 ? -51.952 -2.912 36.633 1.00 87.81 409 GLN A CA 1
ATOM 3264 C C . GLN A 1 409 ? -51.998 -1.730 35.662 1.00 87.81 409 GLN A C 1
ATOM 3266 O O . GLN A 1 409 ? -52.079 -1.952 34.459 1.00 87.81 409 GLN A O 1
ATOM 3271 N N . LEU A 1 410 ? -51.921 -0.494 36.163 1.00 86.38 410 LEU A N 1
ATOM 3272 C CA . LEU A 1 410 ? -51.879 0.697 35.314 1.00 86.38 410 LEU A CA 1
ATOM 3273 C C . LEU A 1 410 ? -50.581 0.772 34.500 1.00 86.38 410 LEU A C 1
ATOM 3275 O O . LEU A 1 410 ? -50.646 1.083 33.318 1.00 86.38 410 LEU A O 1
ATOM 3279 N N . THR A 1 411 ? -49.424 0.441 35.081 1.00 89.81 411 THR A N 1
ATOM 3280 C CA . THR A 1 411 ? -48.155 0.382 34.334 1.00 89.81 411 THR A CA 1
ATOM 3281 C C . THR A 1 411 ? -48.207 -0.666 33.223 1.00 89.81 411 THR A C 1
ATOM 3283 O O . THR A 1 411 ? -47.871 -0.355 32.090 1.00 89.81 411 THR A O 1
ATOM 3286 N N . LEU A 1 412 ? -48.713 -1.871 33.507 1.00 90.25 412 LEU A N 1
ATOM 3287 C CA . LEU A 1 412 ? -48.880 -2.916 32.488 1.00 90.25 412 LEU A CA 1
ATOM 3288 C C . LEU A 1 412 ? -49.855 -2.504 31.378 1.00 90.25 412 LEU A C 1
ATOM 3290 O O . LEU A 1 412 ? -49.668 -2.865 30.220 1.00 90.25 412 LEU A O 1
ATOM 3294 N N . GLN A 1 413 ? -50.906 -1.754 31.722 1.00 91.00 413 GLN A N 1
ATOM 3295 C CA . GLN A 1 413 ? -51.829 -1.203 30.731 1.00 91.00 413 GLN A CA 1
ATOM 3296 C C . GLN A 1 413 ? -51.164 -0.136 29.858 1.00 91.00 413 GLN A C 1
ATOM 3298 O O . GLN A 1 413 ? -51.446 -0.091 28.666 1.00 91.00 413 GLN A O 1
ATOM 3303 N N . LEU A 1 414 ? -50.293 0.705 30.423 1.00 92.38 414 LEU A N 1
ATOM 3304 C CA . LEU A 1 414 ? -49.530 1.691 29.657 1.00 92.38 414 LEU A CA 1
ATOM 3305 C C . LEU A 1 414 ? -48.515 1.022 28.719 1.00 92.38 414 LEU A C 1
ATOM 3307 O O . LEU A 1 414 ? -48.489 1.388 27.550 1.00 92.38 414 LEU A O 1
ATOM 3311 N N . ASP A 1 415 ? -47.781 0.005 29.181 1.00 92.69 415 ASP A N 1
ATOM 3312 C CA . ASP A 1 415 ? -46.859 -0.780 28.340 1.00 92.69 415 ASP A CA 1
ATOM 3313 C C . ASP A 1 415 ? -47.592 -1.461 27.173 1.00 92.69 415 ASP A C 1
ATOM 3315 O O . ASP A 1 415 ? -47.124 -1.453 26.037 1.00 92.69 415 ASP A O 1
ATOM 3319 N N . GLU A 1 416 ? -48.773 -2.040 27.420 1.00 92.31 416 GLU A N 1
ATOM 3320 C CA . GLU A 1 416 ? -49.560 -2.658 26.347 1.00 92.31 416 GLU A CA 1
ATOM 3321 C C . GLU A 1 416 ? -50.111 -1.612 25.367 1.00 92.31 416 GLU A C 1
ATOM 3323 O O . GLU A 1 416 ? -50.159 -1.874 24.167 1.00 92.31 416 GLU A O 1
ATOM 3328 N N . LEU A 1 417 ? -50.490 -0.418 25.838 1.00 91.81 417 LEU A N 1
ATOM 3329 C CA . LEU A 1 417 ? -50.889 0.687 24.959 1.00 91.81 417 LEU A CA 1
ATOM 3330 C C . LEU A 1 417 ? -49.715 1.202 24.116 1.00 91.81 417 LEU A C 1
ATOM 3332 O O . LEU A 1 417 ? -49.908 1.498 22.938 1.00 91.81 417 LEU A O 1
ATOM 3336 N N . GLU A 1 418 ? -48.512 1.283 24.684 1.00 92.75 418 GLU A N 1
ATOM 3337 C CA . GLU A 1 418 ? -47.289 1.633 23.957 1.00 92.75 418 GLU A CA 1
ATOM 3338 C C . GLU A 1 418 ? -46.977 0.587 22.881 1.00 92.75 418 GLU A C 1
ATOM 3340 O O . GLU A 1 418 ? -46.825 0.932 21.708 1.00 92.75 418 GLU A O 1
ATOM 3345 N N . ARG A 1 419 ? -47.020 -0.702 23.238 1.00 91.44 419 ARG A N 1
ATOM 3346 C CA . ARG A 1 419 ? -46.852 -1.813 22.291 1.00 91.44 419 ARG A CA 1
ATOM 3347 C C . ARG A 1 419 ? -47.885 -1.765 21.161 1.00 91.44 419 ARG A C 1
ATOM 3349 O O . ARG A 1 419 ? -47.545 -1.961 19.996 1.00 91.44 419 ARG A O 1
ATOM 3356 N N . GLN A 1 420 ? -49.147 -1.479 21.484 1.00 90.81 420 GLN A N 1
ATOM 3357 C CA . GLN A 1 420 ? -50.213 -1.322 20.492 1.00 90.81 420 GLN A CA 1
ATOM 3358 C C . GLN A 1 420 ? -50.000 -0.100 19.593 1.00 90.81 420 GLN A C 1
ATOM 3360 O O . GLN A 1 420 ? -50.289 -0.175 18.399 1.00 90.81 420 GLN A O 1
ATOM 3365 N N . ALA A 1 421 ? -49.483 1.008 20.127 1.00 90.25 421 ALA A N 1
ATOM 3366 C CA . ALA A 1 421 ? -49.138 2.187 19.340 1.00 90.25 421 ALA A CA 1
ATOM 3367 C C . ALA A 1 421 ? -47.967 1.910 18.383 1.00 90.25 421 ALA A C 1
ATOM 3369 O O . ALA A 1 421 ? -48.033 2.306 17.218 1.00 90.25 421 ALA A O 1
ATOM 3370 N N . GLU A 1 422 ? -46.941 1.178 18.826 1.00 91.06 422 GLU A N 1
ATOM 3371 C CA . GLU A 1 422 ? -45.841 0.726 17.965 1.00 91.06 422 GLU A CA 1
ATOM 3372 C C . GLU A 1 422 ? -46.326 -0.208 16.849 1.00 91.06 422 GLU A C 1
ATOM 3374 O O . GLU A 1 422 ? -45.947 -0.040 15.686 1.00 91.06 422 GLU A O 1
ATOM 3379 N N . ASP A 1 423 ? -47.182 -1.179 17.176 1.00 90.50 423 ASP A N 1
ATOM 3380 C CA . ASP A 1 423 ? -47.752 -2.103 16.193 1.00 90.50 423 ASP A CA 1
ATOM 3381 C C . ASP A 1 423 ? -48.629 -1.350 15.176 1.00 90.50 423 ASP A C 1
ATOM 3383 O O . ASP A 1 423 ? -48.508 -1.570 13.968 1.00 90.50 423 ASP A O 1
ATOM 3387 N N . LEU A 1 424 ? -49.441 -0.387 15.628 1.00 89.62 424 LEU A N 1
ATOM 3388 C CA . LEU A 1 424 ? -50.226 0.484 14.750 1.00 89.62 424 LEU A CA 1
ATOM 3389 C C . LEU A 1 424 ? -49.323 1.344 13.851 1.00 89.62 424 LEU A C 1
ATOM 3391 O O . LEU A 1 424 ? -49.606 1.498 12.660 1.00 89.62 424 LEU A O 1
ATOM 3395 N N . ALA A 1 425 ? -48.222 1.880 14.382 1.00 86.38 425 ALA A N 1
ATOM 3396 C CA . ALA A 1 425 ? -47.248 2.648 13.610 1.00 86.38 425 ALA A CA 1
ATOM 3397 C C . ALA A 1 425 ? -46.566 1.783 12.537 1.00 86.38 425 ALA A C 1
ATOM 3399 O O . ALA A 1 425 ? -46.417 2.217 11.391 1.00 86.38 425 ALA A O 1
ATOM 3400 N N . ARG A 1 426 ? -46.221 0.529 12.861 1.00 85.50 426 ARG A N 1
ATOM 3401 C CA . ARG A 1 426 ? -45.672 -0.436 11.892 1.00 85.50 426 ARG A CA 1
ATOM 3402 C C . ARG A 1 426 ? -46.671 -0.777 10.794 1.00 85.50 426 ARG A C 1
ATOM 3404 O O . ARG A 1 426 ? -46.302 -0.756 9.621 1.00 85.50 426 ARG A O 1
ATOM 3411 N N . GLU A 1 427 ? -47.918 -1.078 11.144 1.00 86.31 427 GLU A N 1
ATOM 3412 C CA . GLU A 1 427 ? -48.962 -1.376 10.157 1.00 86.31 427 GLU A CA 1
ATOM 3413 C C . GLU A 1 427 ? -49.285 -0.155 9.286 1.00 86.31 427 GLU A C 1
ATOM 3415 O O . GLU A 1 427 ? -49.417 -0.283 8.069 1.00 86.31 427 GLU A O 1
ATOM 3420 N N . THR A 1 428 ? -49.284 1.051 9.859 1.00 83.38 428 THR A N 1
ATOM 3421 C CA . THR A 1 428 ? -49.405 2.306 9.097 1.00 83.38 428 THR A CA 1
ATOM 3422 C C . THR A 1 428 ? -48.244 2.460 8.110 1.00 83.38 428 THR A C 1
ATOM 3424 O O . THR A 1 428 ? -48.467 2.742 6.932 1.00 83.38 428 THR A O 1
ATOM 3427 N N . GLY A 1 429 ? -47.013 2.173 8.544 1.00 77.94 429 GLY A N 1
ATOM 3428 C CA . GLY A 1 429 ? -45.832 2.167 7.679 1.00 77.94 429 GLY A CA 1
ATOM 3429 C C . GLY A 1 429 ? -45.895 1.130 6.549 1.00 77.94 429 GLY A C 1
ATOM 3430 O O . GLY A 1 429 ? -45.423 1.413 5.444 1.00 77.94 429 GLY A O 1
ATOM 3431 N N . LYS A 1 430 ? -46.507 -0.041 6.787 1.00 81.38 430 LYS A N 1
ATOM 3432 C CA . LYS A 1 430 ? -46.742 -1.085 5.769 1.00 81.38 430 LYS A CA 1
ATOM 3433 C C . LYS A 1 430 ? -47.812 -0.677 4.757 1.00 81.38 430 LYS A C 1
ATOM 3435 O O . LYS A 1 430 ? -47.622 -0.852 3.554 1.00 81.38 430 LYS A O 1
ATOM 3440 N N . VAL A 1 431 ? -48.923 -0.107 5.223 1.00 78.50 431 VAL A N 1
ATOM 3441 C CA . VAL A 1 431 ? -49.987 0.423 4.356 1.00 78.50 431 VAL A CA 1
ATOM 3442 C C . VAL A 1 431 ? -49.433 1.540 3.472 1.00 78.50 431 VAL A C 1
ATOM 3444 O O . VAL A 1 431 ? -49.663 1.541 2.264 1.00 78.50 431 VAL A O 1
ATOM 3447 N N . GLN A 1 432 ? -48.618 2.430 4.041 1.00 69.88 432 GLN A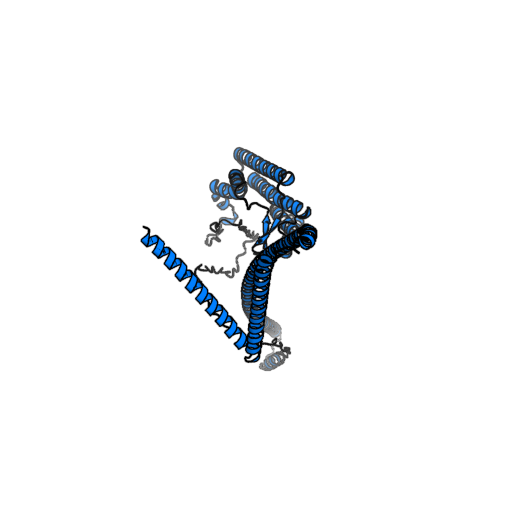 N 1
ATOM 3448 C CA . GLN A 1 432 ? -47.956 3.498 3.302 1.00 69.88 432 GLN A CA 1
ATOM 3449 C C . GLN A 1 432 ? -46.951 2.960 2.275 1.00 69.88 432 GLN A C 1
ATOM 3451 O O . GLN A 1 432 ? -46.901 3.479 1.163 1.00 69.88 432 GLN A O 1
ATOM 3456 N N . SER A 1 433 ? -46.201 1.891 2.574 1.00 71.12 433 SER A N 1
ATOM 3457 C CA . SER A 1 433 ? -45.329 1.266 1.568 1.00 71.12 433 SER A CA 1
ATOM 3458 C C . SER A 1 433 ? -46.079 0.535 0.456 1.00 71.12 433 SER A C 1
ATOM 3460 O O . SER A 1 433 ? -45.578 0.469 -0.657 1.00 71.12 433 SER A O 1
ATOM 3462 N N . ASN A 1 434 ? -47.281 0.021 0.727 1.00 74.62 434 ASN A N 1
ATOM 3463 C CA . ASN A 1 434 ? -48.097 -0.668 -0.276 1.00 74.62 434 ASN A CA 1
ATOM 3464 C C . ASN A 1 434 ? -48.841 0.301 -1.216 1.00 74.62 434 ASN A C 1
ATOM 3466 O O . ASN A 1 434 ? -49.255 -0.095 -2.304 1.00 74.62 434 ASN A O 1
ATOM 3470 N N . LEU A 1 435 ? -49.025 1.561 -0.807 1.00 70.38 435 LEU A N 1
ATOM 3471 C CA . LEU A 1 435 ? -49.741 2.593 -1.571 1.00 70.38 435 LEU A CA 1
ATOM 3472 C C . LEU A 1 435 ? -48.879 3.300 -2.628 1.00 70.38 435 LEU A C 1
ATOM 3474 O O . LEU A 1 435 ? -49.427 3.869 -3.573 1.00 70.38 435 LEU A O 1
ATOM 3478 N N . TYR A 1 436 ? -47.552 3.267 -2.502 1.00 65.50 436 TYR A N 1
ATOM 3479 C CA . TYR A 1 436 ? -46.633 3.951 -3.415 1.00 65.50 436 TYR A CA 1
ATOM 3480 C C . TYR A 1 436 ? -45.621 2.967 -4.022 1.00 65.50 436 TYR A C 1
ATOM 3482 O O . TYR A 1 436 ? -45.247 1.978 -3.403 1.00 65.50 436 TYR A O 1
ATOM 3490 N N . LYS A 1 437 ? -45.145 3.239 -5.244 1.00 71.19 437 LYS A N 1
ATOM 3491 C CA . LYS A 1 437 ? -44.054 2.460 -5.862 1.00 71.19 437 LYS A CA 1
ATOM 3492 C C . LYS A 1 437 ? -42.755 2.638 -5.053 1.00 71.19 437 LYS A C 1
ATOM 3494 O O . LYS A 1 437 ? -42.468 3.755 -4.623 1.00 71.19 437 LYS A O 1
ATOM 3499 N N . GLU A 1 438 ? -41.955 1.574 -4.924 1.00 70.69 438 GLU A N 1
ATOM 3500 C CA . GLU A 1 438 ? -40.714 1.485 -4.116 1.00 70.69 438 GLU A CA 1
ATOM 3501 C C . GLU A 1 438 ? -39.754 2.701 -4.141 1.00 70.69 438 GLU A C 1
ATOM 3503 O O . GLU A 1 438 ? -39.233 3.074 -3.082 1.00 70.69 438 GLU A O 1
ATOM 3508 N N . PRO A 1 439 ? -39.506 3.388 -5.275 1.00 69.88 439 PRO A N 1
ATOM 3509 C CA . PRO A 1 439 ? -38.652 4.578 -5.252 1.00 69.88 439 PRO A CA 1
ATOM 3510 C C . PRO A 1 439 ? -39.311 5.778 -4.549 1.00 69.88 439 PRO A C 1
ATOM 3512 O O . PRO A 1 439 ? -38.636 6.527 -3.846 1.00 69.88 439 PRO A O 1
ATOM 3515 N N . LEU A 1 440 ? -40.633 5.944 -4.654 1.00 74.25 440 LEU A N 1
ATOM 3516 C CA . LEU A 1 440 ? -41.347 7.073 -4.047 1.00 74.25 440 LEU A CA 1
ATOM 3517 C C . LEU A 1 440 ? -41.515 6.888 -2.529 1.00 74.25 440 LEU A C 1
ATOM 3519 O O . LEU A 1 440 ? -41.376 7.847 -1.773 1.00 74.25 440 LEU A O 1
ATOM 3523 N N . THR A 1 441 ? -41.742 5.653 -2.067 1.00 77.00 441 THR A N 1
ATOM 3524 C CA . THR A 1 441 ? -41.766 5.325 -0.628 1.00 77.00 441 THR A CA 1
ATOM 3525 C C . THR A 1 441 ? -40.431 5.622 0.043 1.00 77.00 441 THR A C 1
ATOM 3527 O O . THR A 1 441 ? -40.400 6.081 1.182 1.00 77.00 441 THR A O 1
ATOM 3530 N N . THR A 1 442 ? -39.326 5.369 -0.664 1.00 77.25 442 THR A N 1
ATOM 3531 C CA . THR A 1 442 ? -37.972 5.607 -0.153 1.00 77.25 442 THR A CA 1
ATOM 3532 C C . THR A 1 442 ? -37.709 7.101 -0.003 1.00 77.25 442 THR A C 1
ATOM 3534 O O . THR A 1 442 ? -37.264 7.533 1.055 1.00 77.25 442 THR A O 1
ATOM 3537 N N . VAL A 1 443 ? -38.076 7.907 -1.005 1.00 83.31 443 VAL A N 1
ATOM 3538 C CA . VAL A 1 443 ? -37.938 9.371 -0.935 1.00 83.31 443 VAL A CA 1
ATOM 3539 C C . VAL A 1 443 ? -38.791 9.963 0.187 1.00 83.31 443 VAL A C 1
ATOM 3541 O O . VAL A 1 443 ? -38.289 10.781 0.950 1.00 83.31 443 VAL A O 1
ATOM 3544 N N . VAL A 1 444 ? -40.047 9.528 0.346 1.00 83.88 444 VAL A N 1
ATOM 3545 C CA . VAL A 1 444 ? -40.914 10.014 1.434 1.00 83.88 444 VAL A CA 1
ATOM 3546 C C . VAL A 1 444 ? -40.335 9.658 2.806 1.00 83.88 444 VAL A C 1
ATOM 3548 O O . VAL A 1 444 ? -40.289 10.524 3.670 1.00 83.88 444 VAL A O 1
ATOM 3551 N N . ARG A 1 445 ? -39.817 8.436 2.999 1.00 80.81 445 ARG A N 1
ATOM 3552 C CA . ARG A 1 445 ? -39.155 8.045 4.259 1.00 80.81 445 ARG A CA 1
ATOM 3553 C C . ARG A 1 445 ? -37.896 8.862 4.544 1.00 80.81 445 ARG A C 1
ATOM 3555 O O . ARG A 1 445 ? -37.674 9.248 5.685 1.00 80.81 445 ARG A O 1
ATOM 3562 N N . VAL A 1 446 ? -37.076 9.127 3.527 1.00 85.94 446 VAL A N 1
ATOM 3563 C CA . VAL A 1 446 ? -35.859 9.941 3.677 1.00 85.94 446 VAL A CA 1
ATOM 3564 C C . VAL A 1 446 ? -36.211 11.393 3.998 1.00 85.94 446 VAL A C 1
ATOM 3566 O O . VAL A 1 446 ? -35.597 11.987 4.877 1.00 85.94 446 VAL A O 1
ATOM 3569 N N . LEU A 1 447 ? -37.222 11.957 3.336 1.00 89.19 447 LEU A N 1
ATOM 3570 C CA . LEU A 1 447 ? -37.693 13.313 3.614 1.00 89.19 447 LEU A CA 1
ATOM 3571 C C . LEU A 1 447 ? -38.295 13.438 5.013 1.00 89.19 447 LEU A C 1
ATOM 3573 O O . LEU A 1 447 ? -38.017 14.423 5.685 1.00 89.19 447 LEU A O 1
ATOM 3577 N N . ASP A 1 448 ? -39.063 12.449 5.464 1.00 88.00 448 ASP A N 1
ATOM 3578 C CA . ASP A 1 448 ? -39.634 12.431 6.813 1.00 88.00 448 ASP A CA 1
ATOM 3579 C C . ASP A 1 448 ? -38.533 12.302 7.881 1.00 88.00 448 ASP A C 1
ATOM 3581 O O . ASP A 1 448 ? -38.499 13.059 8.850 1.00 88.00 448 ASP A O 1
ATOM 3585 N N . ALA A 1 449 ? -37.532 11.446 7.642 1.00 87.75 449 ALA A N 1
ATOM 3586 C CA . ALA A 1 449 ? -36.346 11.353 8.493 1.00 87.75 449 ALA A CA 1
ATOM 3587 C C . ALA A 1 449 ? -35.543 12.666 8.524 1.00 87.75 449 ALA A C 1
ATOM 3589 O O . ALA A 1 449 ? -35.073 13.083 9.583 1.00 87.75 449 ALA A O 1
ATOM 3590 N N . HIS A 1 450 ? -35.398 13.348 7.384 1.00 88.81 450 HIS A N 1
ATOM 3591 C CA . HIS A 1 450 ? -34.751 14.656 7.321 1.00 88.81 450 HIS A CA 1
ATOM 3592 C C . HIS A 1 450 ? -35.572 15.751 8.007 1.00 88.81 450 HIS A C 1
ATOM 3594 O O . HIS A 1 450 ? -34.983 16.574 8.702 1.00 88.81 450 HIS A O 1
ATOM 3600 N N . ALA A 1 451 ? -36.899 15.755 7.867 1.00 92.62 451 ALA A N 1
ATOM 3601 C CA . ALA A 1 451 ? -37.781 16.693 8.556 1.00 92.62 451 ALA A CA 1
ATOM 3602 C C . ALA A 1 451 ? -37.701 16.507 10.077 1.00 92.62 451 ALA A C 1
ATOM 3604 O O . ALA A 1 451 ? -37.515 17.485 10.800 1.00 92.62 451 ALA A O 1
ATOM 3605 N N . GLY A 1 452 ? -37.730 15.259 10.554 1.00 93.56 452 GLY A N 1
ATOM 3606 C CA . GLY A 1 452 ? -37.531 14.935 11.967 1.00 93.56 452 GLY A CA 1
ATOM 3607 C C . GLY A 1 452 ? -36.145 15.335 12.482 1.00 93.56 452 GLY A C 1
ATOM 3608 O O . GLY A 1 452 ? -36.029 15.924 13.555 1.00 93.56 452 GLY A O 1
ATOM 3609 N N . ALA A 1 453 ? -35.083 15.091 11.705 1.00 89.38 453 ALA A N 1
ATOM 3610 C CA . ALA A 1 453 ? -33.734 15.533 12.064 1.00 89.38 453 ALA A CA 1
ATOM 3611 C C . ALA A 1 453 ? -33.634 17.066 12.148 1.00 89.38 453 ALA A C 1
ATOM 3613 O O . ALA A 1 453 ? -32.988 17.599 13.051 1.00 89.38 453 ALA A O 1
ATOM 3614 N N . LEU A 1 454 ? -34.292 17.780 11.232 1.00 94.31 454 LEU A N 1
ATOM 3615 C CA . LEU A 1 454 ? -34.318 19.239 11.223 1.00 94.31 454 LEU A CA 1
ATOM 3616 C C . LEU A 1 454 ? -35.082 19.802 12.430 1.00 94.31 454 LEU A C 1
ATOM 3618 O O . LEU A 1 454 ? -34.625 20.767 13.040 1.00 94.31 454 LEU A O 1
ATOM 3622 N N . ASP A 1 455 ? -36.203 19.183 12.807 1.00 94.50 455 ASP A N 1
ATOM 3623 C CA . ASP A 1 455 ? -36.983 19.566 13.988 1.00 94.50 455 ASP A CA 1
ATOM 3624 C C . ASP A 1 455 ? -36.200 19.321 15.288 1.00 94.50 455 ASP A C 1
ATOM 3626 O O . ASP A 1 455 ? -36.118 20.192 16.157 1.00 94.50 455 ASP A O 1
ATOM 3630 N N . ALA A 1 456 ? -35.503 18.185 15.384 1.00 93.00 456 ALA A N 1
ATOM 3631 C CA . ALA A 1 456 ? -34.617 17.887 16.505 1.00 93.00 456 ALA A CA 1
ATOM 3632 C C . ALA A 1 456 ? -33.491 18.929 16.642 1.00 93.00 456 ALA A C 1
ATOM 3634 O O . ALA A 1 456 ? -33.252 19.446 17.738 1.00 93.00 456 ALA A O 1
ATOM 3635 N N . ILE A 1 457 ? -32.842 19.293 15.529 1.00 91.69 457 ILE A N 1
ATOM 3636 C CA . ILE A 1 457 ? -31.818 20.348 15.502 1.00 91.69 457 ILE A CA 1
ATOM 3637 C C . ILE A 1 457 ? -32.426 21.688 15.919 1.00 91.69 457 ILE A C 1
ATOM 3639 O O . ILE A 1 457 ? -31.845 22.386 16.746 1.00 91.69 457 ILE A O 1
ATOM 3643 N N . SER A 1 458 ? -33.602 22.042 15.397 1.00 94.94 458 SER A N 1
ATOM 3644 C CA . SER A 1 458 ? -34.304 23.280 15.750 1.00 94.94 458 SER A CA 1
ATOM 3645 C C . SER A 1 458 ? -34.589 23.353 17.253 1.00 94.94 458 SER A C 1
ATOM 3647 O O . SER A 1 458 ? -34.294 24.355 17.911 1.00 94.94 458 SER A O 1
ATOM 3649 N N . THR A 1 459 ? -35.071 22.256 17.835 1.00 94.75 459 THR A N 1
ATOM 3650 C CA . THR A 1 459 ? -35.378 22.155 19.266 1.00 94.75 459 THR A CA 1
ATOM 3651 C C . THR A 1 459 ? -34.108 22.276 20.111 1.00 94.75 459 THR A C 1
ATOM 3653 O O . THR A 1 459 ? -34.075 23.016 21.098 1.00 94.75 459 THR A O 1
ATOM 3656 N N . GLN A 1 460 ? -33.025 21.614 19.695 1.00 93.88 460 GLN A N 1
ATOM 3657 C CA . GLN A 1 460 ? -31.733 21.677 20.375 1.00 93.88 460 GLN A CA 1
ATOM 3658 C C . GLN A 1 460 ? -31.115 23.078 20.301 1.00 93.88 460 GLN A C 1
ATOM 3660 O O . GLN A 1 460 ? -30.657 23.596 21.318 1.00 93.88 460 GLN A O 1
ATOM 3665 N N . VAL A 1 461 ? -31.150 23.725 19.134 1.00 95.44 461 VAL A N 1
ATOM 3666 C CA . VAL A 1 461 ? -30.690 25.109 18.950 1.00 95.44 461 VAL A CA 1
ATOM 3667 C C . VAL A 1 461 ? -31.504 26.062 19.818 1.00 95.44 461 VAL A C 1
ATOM 3669 O O . VAL A 1 461 ? -30.926 26.909 20.493 1.00 95.44 461 VAL A O 1
ATOM 3672 N N . THR A 1 462 ? -32.826 25.894 19.871 1.00 95.88 462 THR A N 1
ATOM 3673 C CA . THR A 1 462 ? -33.700 26.724 20.712 1.00 95.88 462 THR A CA 1
ATOM 3674 C C . THR A 1 462 ? -33.367 26.545 22.194 1.00 95.88 462 THR A C 1
ATOM 3676 O O . THR A 1 462 ? -33.247 27.531 22.917 1.00 95.88 462 THR A O 1
ATOM 3679 N N . SER A 1 463 ? -33.123 25.308 22.639 1.00 95.31 463 SER A N 1
ATOM 3680 C CA . SER A 1 463 ? -32.704 25.011 24.014 1.00 95.31 463 SER A CA 1
ATOM 3681 C C . SER A 1 463 ? -31.334 25.610 24.353 1.00 95.31 463 SER A C 1
ATOM 3683 O O . SER A 1 463 ? -31.163 26.204 25.417 1.00 95.31 463 SER A O 1
ATOM 3685 N N . VAL A 1 464 ? -30.355 25.504 23.449 1.00 95.38 464 VAL A N 1
ATOM 3686 C CA . VAL A 1 464 ? -29.027 26.113 23.624 1.00 95.38 464 VAL A CA 1
ATOM 3687 C C . VAL A 1 464 ? -29.132 27.636 23.674 1.00 95.38 464 VAL A C 1
ATOM 3689 O O . VAL A 1 464 ? -28.492 28.262 24.515 1.00 95.38 464 VAL A O 1
ATOM 3692 N N . ASN A 1 465 ? -29.971 28.231 22.828 1.00 94.56 465 ASN A N 1
ATOM 3693 C CA . ASN A 1 465 ? -30.181 29.673 22.794 1.00 94.56 465 ASN A CA 1
ATOM 3694 C C . ASN A 1 465 ? -30.867 30.181 24.075 1.00 94.56 465 ASN A C 1
ATOM 3696 O O . ASN A 1 465 ? -30.464 31.200 24.624 1.00 94.56 465 ASN A O 1
ATOM 3700 N N . GLN A 1 466 ? -31.836 29.433 24.616 1.00 94.31 466 GLN A N 1
ATOM 3701 C CA . GLN A 1 466 ? -32.429 29.720 25.929 1.00 94.31 466 GLN A CA 1
ATOM 3702 C C . GLN A 1 466 ? -31.377 29.679 27.042 1.00 94.31 466 GLN A C 1
ATOM 3704 O O . GLN A 1 466 ? -31.273 30.623 27.818 1.00 94.31 466 GLN A O 1
ATOM 3709 N N . ARG A 1 467 ? -30.531 28.639 27.071 1.00 94.69 467 ARG A N 1
ATOM 3710 C CA . ARG A 1 467 ? -29.434 28.540 28.050 1.00 94.69 467 ARG A CA 1
ATOM 3711 C C . ARG A 1 467 ? -28.435 29.690 27.922 1.00 94.69 467 ARG A C 1
ATOM 3713 O O . ARG A 1 467 ? -27.955 30.182 28.935 1.00 94.69 467 ARG A O 1
ATOM 3720 N N . LEU A 1 468 ? -28.125 30.125 26.700 1.00 94.44 468 LEU A N 1
ATOM 3721 C CA . LEU A 1 468 ? -27.261 31.283 26.454 1.00 94.44 468 LEU A CA 1
ATOM 3722 C C . LEU A 1 468 ? -27.883 32.585 26.968 1.00 94.44 468 LEU A C 1
ATOM 3724 O O . LEU A 1 468 ? -27.191 33.349 27.631 1.00 94.44 468 LEU A O 1
ATOM 3728 N N . GLN A 1 469 ? -29.177 32.813 26.727 1.00 93.75 469 GLN A N 1
ATOM 3729 C CA . GLN A 1 469 ? -29.889 33.985 27.251 1.00 93.75 469 GLN A CA 1
ATOM 3730 C C . GLN A 1 469 ? -29.978 33.981 28.778 1.00 93.75 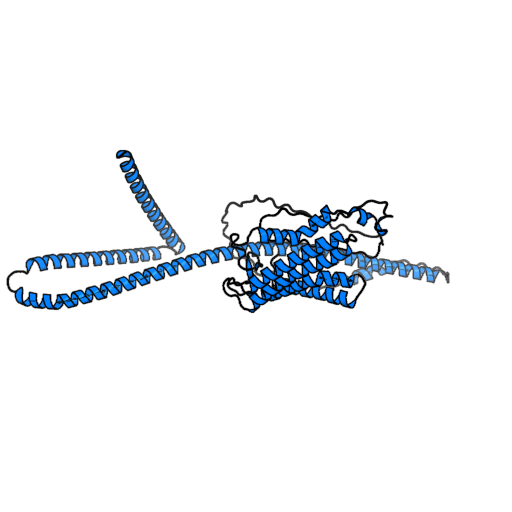469 GLN A C 1
ATOM 3732 O O . GLN A 1 469 ? -29.880 35.034 29.404 1.00 93.75 469 GLN A O 1
ATOM 3737 N N . ASP A 1 470 ? -30.153 32.811 29.391 1.00 93.06 470 ASP A N 1
ATOM 3738 C CA . ASP A 1 470 ? -30.140 32.686 30.846 1.00 93.06 470 ASP A CA 1
ATOM 3739 C C . ASP A 1 470 ? -28.752 33.015 31.413 1.00 93.06 470 ASP A C 1
ATOM 3741 O O . ASP A 1 470 ? -28.662 33.745 32.397 1.00 93.06 470 ASP A O 1
ATOM 3745 N N . ILE A 1 471 ? -27.670 32.576 30.755 1.00 93.38 471 ILE A N 1
ATOM 3746 C CA . ILE A 1 471 ? -26.296 32.950 31.128 1.00 93.38 471 ILE A CA 1
ATOM 3747 C C . ILE A 1 471 ? -26.085 34.464 30.982 1.00 93.38 471 ILE A C 1
ATOM 3749 O O . ILE A 1 471 ? -25.578 35.092 31.910 1.00 93.38 471 ILE A O 1
ATOM 3753 N N . GLU A 1 472 ? -26.518 35.059 29.868 1.00 93.06 472 GLU A N 1
ATOM 3754 C CA . GLU A 1 472 ? -26.399 36.500 29.602 1.00 93.06 472 GLU A CA 1
ATOM 3755 C C . GLU A 1 472 ? -27.165 37.355 30.623 1.00 93.06 472 GLU A C 1
ATOM 3757 O O . GLU A 1 472 ? -26.714 38.437 30.971 1.00 93.06 472 GLU A O 1
ATOM 3762 N N . ARG A 1 473 ? -28.291 36.863 31.155 1.00 88.06 473 ARG A N 1
ATOM 3763 C CA . ARG A 1 473 ? -29.048 37.535 32.229 1.00 88.06 473 ARG A CA 1
ATOM 3764 C C . ARG A 1 473 ? -28.430 37.381 33.618 1.00 88.06 473 ARG A C 1
ATOM 3766 O O . ARG A 1 473 ? -28.796 38.129 34.521 1.00 88.06 473 ARG A O 1
ATOM 3773 N N . THR A 1 474 ? -27.592 36.365 33.818 1.00 88.00 474 THR A N 1
ATOM 3774 C CA . THR A 1 474 ? -26.921 36.100 35.104 1.00 88.00 474 THR A CA 1
ATOM 3775 C C . THR A 1 474 ? -25.554 36.773 35.234 1.00 88.00 474 THR A C 1
ATOM 3777 O O . THR A 1 474 ? -25.013 36.807 36.341 1.00 88.00 474 THR A O 1
ATOM 3780 N N . MET A 1 475 ? -25.009 37.298 34.131 1.00 62.09 475 MET A N 1
ATOM 3781 C CA . MET A 1 475 ? -23.868 38.221 34.106 1.00 62.09 475 MET A CA 1
ATOM 3782 C C . MET A 1 475 ? -24.342 39.665 34.250 1.00 62.09 475 MET A C 1
ATOM 3784 O O . MET A 1 475 ? -23.585 40.448 34.869 1.00 62.09 475 MET A O 1
#

Foldseek 3Di:
DADALVNLVVVLVVLVVLLVVLVVVPPPCSVVVNLLSVLVSQLSVLVSQLRVQADPDPPDHDVSQLVSLLSNLCSVQVSVLVNCLVVQVPPDPDPVSNVVSVVLSVVSVVLSVVVSVCQVPPPDRFGWHQDPRNDIDTPPPVPVPPPDVVNVVSVCCSNVVVVVVPVVVDPVVVVCVPPVNPPPPDDDDPDPDDDDDDDDPDDDDDDDDDDPDDPDPDDDDDDDDDDDDDDDDPDDDDDDDDDDDDDDDDDDDDDDDDDDDDPPVVVVVVVPDDDDDDDDDPPVVVVVVVVVVVVVVVVVVVVVVVVVVVVVVVVVVVVVVVVVVVVVVVVVVVVVVVVVVVVVVVVVVVVVVVVVVVVVVVVVVVVVVVVVVVVVVVCVVCVVVVVVCVVVVVPPPCPVVVVVVVVVVVVVVVVVVVVVVVVVVVVVLVVLPVVDDPVVSVVVVVVVVVVVVVVVVVVVVVVVVVVVVVVVVVD